Protein AF-0000000083100356 (afdb_homodimer)

pLDDT: mean 76.92, std 18.89, range [24.05, 95.12]

Organism: Lynx canadensis (NCBI:txid61383)

Foldseek 3Di:
DQLLLLLLLPQFADLVRLLVLVLLLLPLVLLVDDPVLLVVLSVVSVVPVVLRDDVCVDPSNVVSSSNQNQFADRPPRDGDHSCPGLNNCLVVVLVVLLVLVVVLVVCVVPDDPVVPPPPDDAPLDDPDPDDDVVLVVVSVVVSPPPDHNVVCSLCVSLSVQLVVQLVVLCVVQVVCLVVFFFKAASVRHTLDGFSQLSVVLSNLLSVLSSQLSNQLSPVLSVVLVVPCPPPVCVVPVVVSSVSSSVSSSVSNSVSSSVSSSVGRQKHKDALVSTDPSSVVSDPDGIIIGGSDD/DQLLLLLLLPQFADLVRLLVLVLLLLPLVLLVDDPVLLVVLSVVSVVPVVLRPDVCVPPSNVVSSSNQNQFADRPPRDGDHSCPGLNNCLVVVLVVLLVLVVVLVVCVVPDDPVVPPPDADAPLDDPDDDDDVVLVVVNVVVSPPPDGNVVCSLCVSLSVQLVVQLVVLCVVQVVCLVVFFFKAASVRHTLDGFSLLSVVLSNLLSVLSSQLSNQLSPVLSVVLVVPCPPPVCVVPVVVSSVSSSVSSSVSNSSSSSVSSSVGRQKHKDALVSTDPSSVVSDPDGIIIGGSHD

Radius of gyration: 27.01 Å; Cα contacts (8 Å, |Δi|>4): 909; chains: 2; bounding box: 50×79×61 Å

Solvent-accessible surface area (backbone atoms only — not comparable to full-atom values): 30109 Å² total; per-residue (Å²): 101,54,60,58,48,53,47,34,63,73,63,27,73,48,52,70,50,26,30,55,50,38,52,59,36,42,35,64,70,67,62,71,62,51,68,66,60,41,51,52,24,46,48,52,53,66,70,36,73,64,54,70,75,83,39,66,76,37,66,69,53,44,50,23,48,48,46,35,66,40,36,36,39,57,72,78,68,41,74,47,58,58,81,50,20,69,36,37,48,58,81,45,45,46,57,24,54,54,26,47,54,46,52,34,50,33,31,44,73,33,32,61,62,52,45,66,75,62,84,74,74,68,70,50,71,48,78,65,69,88,48,17,69,74,60,50,63,55,44,53,53,58,48,62,40,82,55,54,54,67,53,44,67,60,42,44,60,27,54,50,48,16,49,49,47,20,48,41,36,43,61,47,42,25,58,30,36,54,66,4,23,48,31,16,39,96,75,53,49,77,62,43,64,27,35,60,58,16,42,49,25,40,50,54,48,20,51,27,33,28,52,30,42,30,50,23,44,44,51,28,53,55,52,43,61,69,46,51,77,35,70,66,36,69,74,34,62,66,55,47,53,53,49,38,51,50,41,25,44,54,45,34,63,62,30,47,30,52,30,64,20,71,51,43,50,45,33,78,42,52,32,88,75,47,54,69,74,45,42,73,69,42,89,60,64,57,31,32,31,61,35,39,89,103,55,62,58,47,52,49,34,62,73,63,27,73,48,52,69,51,26,28,56,49,36,52,59,37,43,33,64,70,66,61,70,61,52,68,67,60,41,52,52,26,47,49,53,54,65,70,36,73,64,54,71,75,82,36,67,75,38,66,69,52,42,52,23,48,47,46,38,65,39,35,36,38,57,72,75,68,41,74,46,56,59,81,49,19,70,34,38,48,58,80,44,44,47,57,23,54,54,26,47,54,46,54,34,51,33,32,42,72,33,32,60,63,52,47,66,78,62,86,74,75,65,68,48,71,49,77,67,70,86,48,16,69,76,59,49,63,56,45,52,55,58,45,63,40,83,54,53,48,67,54,44,65,61,42,45,61,26,54,51,48,14,48,47,45,20,47,41,38,44,59,47,43,27,58,29,36,53,64,5,23,50,31,19,41,96,75,53,49,74,63,43,66,29,34,59,58,16,41,48,25,40,50,53,48,19,51,27,33,28,53,31,42,30,50,24,46,43,50,27,55,56,53,44,62,70,46,53,78,35,70,66,36,69,74,35,64,66,54,46,52,54,49,39,51,50,40,24,45,53,43,34,63,63,29,47,30,52,31,64,22,72,50,44,50,43,33,79,43,54,31,87,72,47,55,69,73,45,43,72,68,44,89,60,63,57,33,32,30,61,34,40,87

Structure (mmCIF, N/CA/C/O backbone):
data_AF-0000000083100356-model_v1
#
loop_
_entity.id
_entity.type
_entity.pdbx_description
1 polymer 'Sideroflexin 4'
#
loop_
_atom_site.group_PDB
_atom_site.id
_atom_site.type_symbol
_atom_site.label_atom_id
_atom_site.label_alt_id
_atom_site.label_comp_id
_atom_site.label_asym_id
_atom_site.label_entity_id
_atom_site.label_seq_id
_atom_site.pdbx_PDB_ins_code
_atom_site.Cartn_x
_atom_site.Cartn_y
_atom_site.Cartn_z
_atom_site.occupancy
_atom_site.B_iso_or_equiv
_atom_site.auth_seq_id
_atom_site.auth_comp_id
_atom_site.auth_asym_id
_atom_site.auth_atom_id
_atom_site.pdbx_PDB_model_num
ATOM 1 N N . MET A 1 1 ? 4.852 -36.25 -14.75 1 77.88 1 MET A N 1
ATOM 2 C CA . MET A 1 1 ? 4.816 -34.781 -14.719 1 77.88 1 MET A CA 1
ATOM 3 C C . MET A 1 1 ? 3.467 -34.281 -14.227 1 77.88 1 MET A C 1
ATOM 5 O O . MET A 1 1 ? 2.43 -34.875 -14.508 1 77.88 1 MET A O 1
ATOM 9 N N . GLU A 1 2 ? 3.551 -33.375 -13.336 1 84.56 2 GLU A N 1
ATOM 10 C CA . GLU A 1 2 ? 2.328 -32.75 -12.844 1 84.56 2 GLU A CA 1
ATOM 11 C C . GLU A 1 2 ? 1.475 -32.25 -14 1 84.56 2 GLU A C 1
ATOM 13 O O . GLU A 1 2 ? 1.975 -31.547 -14.883 1 84.56 2 GLU A O 1
ATOM 18 N N . PRO A 1 3 ? 0.238 -32.781 -14.133 1 86.44 3 PRO A N 1
ATOM 19 C CA . PRO A 1 3 ? -0.616 -32.438 -15.281 1 86.44 3 PRO A CA 1
ATOM 20 C C . PRO A 1 3 ? -0.714 -30.953 -15.539 1 86.44 3 PRO A C 1
ATOM 22 O O . PRO A 1 3 ? -0.736 -30.516 -16.688 1 86.44 3 PRO A O 1
ATOM 25 N N . ASN A 1 4 ? -0.868 -30.141 -14.516 1 89.25 4 ASN A N 1
ATOM 26 C CA . ASN A 1 4 ? -0.98 -28.703 -14.695 1 89.25 4 ASN A CA 1
ATOM 27 C C . ASN A 1 4 ? 0.257 -28.125 -15.383 1 89.25 4 ASN A C 1
ATOM 29 O O . ASN A 1 4 ? 0.146 -27.234 -16.234 1 89.25 4 ASN A O 1
ATOM 33 N N . VAL A 1 5 ? 1.396 -28.609 -15 1 88.56 5 VAL A N 1
ATOM 34 C CA . VAL A 1 5 ? 2.643 -28.156 -15.617 1 88.56 5 VAL A CA 1
ATOM 35 C C . VAL A 1 5 ? 2.656 -28.531 -17.094 1 88.56 5 VAL A C 1
ATOM 37 O O . VAL A 1 5 ? 2.996 -27.719 -17.953 1 88.56 5 VAL A O 1
ATOM 40 N N . ARG A 1 6 ? 2.262 -29.703 -17.359 1 86.62 6 ARG A N 1
ATOM 41 C CA . ARG A 1 6 ? 2.217 -30.172 -18.734 1 86.62 6 ARG A CA 1
ATOM 42 C C . ARG A 1 6 ? 1.255 -29.344 -19.578 1 86.62 6 ARG A C 1
ATOM 44 O O . ARG A 1 6 ? 1.543 -29.031 -20.734 1 86.62 6 ARG A O 1
ATOM 51 N N . PHE A 1 7 ? 0.18 -29 -19.016 1 87.75 7 PHE A N 1
ATOM 52 C CA . PHE A 1 7 ? -0.819 -28.188 -19.703 1 87.75 7 PHE A CA 1
ATOM 53 C C . PHE A 1 7 ? -0.243 -26.828 -20.094 1 87.75 7 PHE A C 1
ATOM 55 O O . PHE A 1 7 ? -0.387 -26.391 -21.234 1 87.75 7 PHE A O 1
ATOM 62 N N . TRP A 1 8 ? 0.416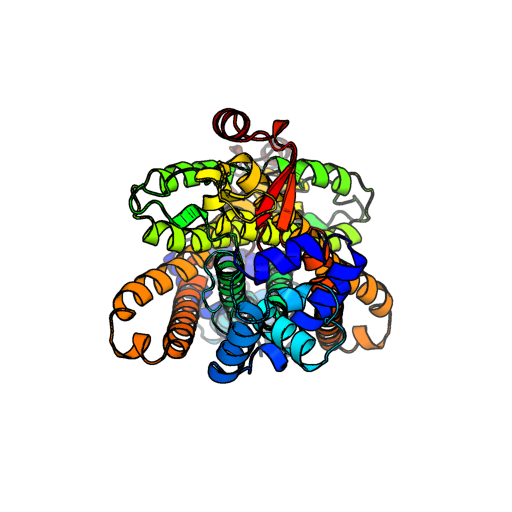 -26.203 -19.172 1 87.94 8 TRP A N 1
ATOM 63 C CA . TRP A 1 8 ? 0.938 -24.859 -19.391 1 87.94 8 TRP A CA 1
ATOM 64 C C . TRP A 1 8 ? 2.092 -24.875 -20.391 1 87.94 8 TRP A C 1
ATOM 66 O O . TRP A 1 8 ? 2.283 -23.938 -21.156 1 87.94 8 TRP A O 1
ATOM 76 N N . ILE A 1 9 ? 2.842 -25.938 -20.422 1 82.75 9 ILE A N 1
ATOM 77 C CA . ILE A 1 9 ? 3.967 -26.062 -21.344 1 82.75 9 ILE A CA 1
ATOM 78 C C . ILE A 1 9 ? 3.447 -26.25 -22.781 1 82.75 9 ILE A C 1
ATOM 80 O O . ILE A 1 9 ? 3.975 -25.641 -23.719 1 82.75 9 ILE A O 1
ATOM 84 N N . THR A 1 10 ? 2.445 -26.953 -22.938 1 79.88 10 THR A N 1
ATOM 85 C CA . THR A 1 10 ? 2.006 -27.359 -24.266 1 79.88 10 THR A CA 1
ATOM 86 C C . THR A 1 10 ? 1.033 -26.344 -24.859 1 79.88 10 THR A C 1
ATOM 88 O O . THR A 1 10 ? 1.059 -26.094 -26.062 1 79.88 10 THR A O 1
ATOM 91 N N . GLU A 1 11 ? 0.222 -25.688 -24.125 1 69.06 11 GLU A N 1
ATOM 92 C CA . GLU A 1 11 ? -0.945 -25.031 -24.719 1 69.06 11 GLU A CA 1
ATOM 93 C C . GLU A 1 11 ? -0.934 -23.531 -24.453 1 69.06 11 GLU A C 1
ATOM 95 O O . GLU A 1 11 ? -1.657 -22.781 -25.094 1 69.06 11 GLU A O 1
ATOM 100 N N . ARG A 1 12 ? -0.121 -23.156 -23.734 1 70.06 12 ARG A N 1
ATOM 101 C CA . ARG A 1 12 ? -0.387 -21.781 -23.312 1 70.06 12 ARG A CA 1
ATOM 102 C C . ARG A 1 12 ? 0.894 -20.953 -23.297 1 70.06 12 ARG A C 1
ATOM 104 O O . ARG A 1 12 ? 1.163 -20.25 -22.328 1 70.06 12 ARG A O 1
ATOM 111 N N . GLN A 1 13 ? 1.312 -20.969 -24.578 1 75.88 13 GLN A N 1
ATOM 112 C CA . GLN A 1 13 ? 2.547 -20.203 -24.688 1 75.88 13 GLN A CA 1
ATOM 113 C C . GLN A 1 13 ? 2.309 -18.859 -25.375 1 75.88 13 GLN A C 1
ATOM 115 O O . GLN A 1 13 ? 3.051 -17.906 -25.156 1 75.88 13 GLN A O 1
ATOM 120 N N . SER A 1 14 ? 1.229 -18.812 -26.141 1 85.56 14 SER A N 1
ATOM 121 C CA . SER A 1 14 ? 0.889 -17.547 -26.766 1 85.56 14 SER A CA 1
ATOM 122 C C . SER A 1 14 ? 0.073 -16.656 -25.828 1 85.56 14 SER A C 1
ATOM 124 O O . SER A 1 14 ? -0.679 -17.172 -24.984 1 85.56 14 SER A O 1
ATOM 126 N N . PHE A 1 15 ? 0.187 -15.383 -26.047 1 91.88 15 PHE A N 1
ATOM 127 C CA . PHE A 1 15 ? -0.491 -14.43 -25.172 1 91.88 15 PHE A CA 1
ATOM 128 C C . PHE A 1 15 ? -2.002 -14.633 -25.219 1 91.88 15 PHE A C 1
ATOM 130 O O . PHE A 1 15 ? -2.664 -14.672 -24.188 1 91.88 15 PHE A O 1
ATOM 137 N N . ILE A 1 16 ? -2.553 -14.688 -26.422 1 91.62 16 ILE A N 1
ATOM 138 C CA . ILE A 1 16 ? -3.998 -14.766 -26.594 1 91.62 16 ILE A CA 1
ATOM 139 C C . ILE A 1 16 ? -4.535 -16.031 -25.938 1 91.62 16 ILE A C 1
ATOM 141 O O . ILE A 1 16 ? -5.613 -16.016 -25.328 1 91.62 16 ILE A O 1
ATOM 145 N N . GLN A 1 17 ? -3.836 -17.109 -26.031 1 91 17 GLN A N 1
ATOM 146 C CA . GLN A 1 17 ? -4.25 -18.359 -25.406 1 91 17 GLN A CA 1
ATOM 147 C C . GLN A 1 17 ? -4.215 -18.25 -23.875 1 91 17 GLN A C 1
ATOM 149 O O . GLN A 1 17 ? -5.133 -18.703 -23.203 1 91 17 GLN A O 1
ATOM 154 N N . ARG A 1 18 ? -3.195 -17.625 -23.453 1 92.56 18 ARG A N 1
ATOM 155 C CA . ARG A 1 18 ? -3.105 -17.406 -22 1 92.56 18 ARG A CA 1
ATOM 156 C C . ARG A 1 18 ? -4.215 -16.484 -21.516 1 92.56 18 ARG A C 1
ATOM 158 O O . ARG A 1 18 ? -4.797 -16.719 -20.453 1 92.56 18 ARG A O 1
ATOM 165 N N . PHE A 1 19 ? -4.398 -15.516 -22.312 1 93.81 19 PHE A N 1
ATOM 166 C CA . PHE A 1 19 ? -5.426 -14.547 -21.953 1 93.81 19 PHE A CA 1
ATOM 167 C C . PHE A 1 19 ? -6.785 -15.219 -21.812 1 93.81 19 PHE A C 1
ATOM 169 O O . PHE A 1 19 ? -7.488 -14.992 -20.812 1 93.81 19 PHE A O 1
ATOM 176 N N . VAL A 1 20 ? -7.125 -16 -22.734 1 92.25 20 VAL A N 1
ATOM 177 C CA . VAL A 1 20 ? -8.406 -16.703 -22.719 1 92.25 20 VAL A CA 1
ATOM 178 C C . VAL A 1 20 ? -8.453 -17.656 -21.531 1 92.25 20 VAL A C 1
ATOM 180 O O . VAL A 1 20 ? -9.469 -17.75 -20.844 1 92.25 20 VAL A O 1
ATOM 183 N N . GLN A 1 21 ? -7.383 -18.312 -21.281 1 92.25 21 GLN A N 1
ATOM 184 C CA . GLN A 1 21 ? -7.324 -19.266 -20.188 1 92.25 21 GLN A CA 1
ATOM 185 C C . GLN A 1 21 ? -7.488 -18.562 -18.844 1 92.25 21 GLN A C 1
ATOM 187 O O . GLN A 1 21 ? -8.258 -19.016 -17.984 1 92.25 21 GLN A O 1
ATOM 192 N N . TRP A 1 22 ? -6.812 -17.469 -18.688 1 94.38 22 TRP A N 1
ATOM 193 C CA . TRP A 1 22 ? -6.875 -16.766 -17.406 1 94.38 22 TRP A CA 1
ATOM 194 C C . TRP A 1 22 ? -8.25 -16.141 -17.203 1 94.38 22 TRP A C 1
ATOM 196 O O . TRP A 1 22 ? -8.734 -16.047 -16.062 1 94.38 22 TRP A O 1
ATOM 206 N N . THR A 1 23 ? -8.875 -15.711 -18.266 1 93.69 23 THR A N 1
ATOM 207 C CA . THR A 1 23 ? -10.227 -15.188 -18.141 1 93.69 23 THR A CA 1
ATOM 208 C C . THR A 1 23 ? -11.172 -16.25 -17.578 1 93.69 23 THR A C 1
ATOM 210 O O . THR A 1 23 ? -12.055 -15.945 -16.781 1 93.69 23 THR A O 1
ATOM 213 N N . GLU A 1 24 ? -10.906 -17.453 -17.953 1 92.75 24 GLU A N 1
ATOM 214 C CA . GLU A 1 24 ? -11.719 -18.547 -17.453 1 92.75 24 GLU A CA 1
ATOM 215 C C . GLU A 1 24 ? -11.352 -18.906 -16.016 1 92.75 24 GLU A C 1
ATOM 217 O O . GLU A 1 24 ? -12.227 -19.219 -15.211 1 92.75 24 GLU A O 1
ATOM 222 N N . LEU A 1 25 ? -10.117 -18.859 -15.758 1 94.5 25 LEU A N 1
ATOM 223 C CA . LEU A 1 25 ? -9.633 -19.25 -14.438 1 94.5 25 LEU A CA 1
ATOM 224 C C . LEU A 1 25 ? -10.039 -18.234 -13.383 1 94.5 25 LEU A C 1
ATOM 226 O O . LEU A 1 25 ? -10.164 -18.562 -12.203 1 94.5 25 LEU A O 1
ATOM 230 N N . LEU A 1 26 ? -10.297 -16.984 -13.828 1 94.5 26 LEU A N 1
ATOM 231 C CA . LEU A 1 26 ? -10.625 -15.898 -12.906 1 94.5 26 LEU A CA 1
ATOM 232 C C . LEU A 1 26 ? -12.125 -15.812 -12.68 1 94.5 26 LEU A C 1
ATOM 234 O O . LEU A 1 26 ? -12.594 -14.945 -11.938 1 94.5 26 LEU A O 1
ATOM 238 N N . ASP A 1 27 ? -12.867 -16.766 -13.203 1 92.44 27 ASP A N 1
ATOM 239 C CA . ASP A 1 27 ? -14.297 -16.859 -12.93 1 92.44 27 ASP A CA 1
ATOM 240 C C . ASP A 1 27 ? -14.555 -17.078 -11.438 1 92.44 27 ASP A C 1
ATOM 242 O O . ASP A 1 27 ? -14.039 -18.031 -10.852 1 92.44 27 ASP A O 1
ATOM 246 N N . PRO A 1 28 ? -15.352 -16.234 -10.836 1 91.38 28 PRO A N 1
ATOM 247 C CA . PRO A 1 28 ? -15.609 -16.328 -9.391 1 91.38 28 PRO A CA 1
ATOM 248 C C . PRO A 1 28 ? -16.25 -17.656 -8.992 1 91.38 28 PRO A C 1
ATOM 250 O O . PRO A 1 28 ? -16.188 -18.062 -7.828 1 91.38 28 PRO A O 1
ATOM 253 N N . THR A 1 29 ? -16.797 -18.391 -9.875 1 91.56 29 THR A N 1
ATOM 254 C CA . THR A 1 29 ? -17.422 -19.688 -9.578 1 91.56 29 THR A CA 1
ATOM 255 C C . THR A 1 29 ? -16.359 -20.703 -9.172 1 91.56 29 THR A C 1
ATOM 257 O O . THR A 1 29 ? -16.672 -21.734 -8.562 1 91.56 29 THR A O 1
ATOM 260 N N . ASN A 1 30 ? -15.133 -20.438 -9.539 1 92.94 30 ASN A N 1
ATOM 261 C CA . ASN A 1 30 ? -14.039 -21.359 -9.195 1 92.94 30 ASN A CA 1
ATOM 262 C C . ASN A 1 30 ? -13.688 -21.281 -7.711 1 92.94 30 ASN A C 1
ATOM 264 O O . ASN A 1 30 ? -12.953 -22.125 -7.203 1 92.94 30 ASN A O 1
ATOM 268 N N . LEU A 1 31 ? -14.273 -20.328 -7.004 1 90.88 31 LEU A N 1
ATOM 269 C CA . LEU A 1 31 ? -14.023 -20.188 -5.57 1 90.88 31 LEU A CA 1
ATOM 270 C C . LEU A 1 31 ? -14.914 -21.141 -4.777 1 90.88 31 LEU A C 1
ATOM 272 O O . LEU A 1 31 ? -14.641 -21.438 -3.611 1 90.88 31 LEU A O 1
ATOM 276 N N . VAL A 1 32 ? -15.945 -21.641 -5.398 1 91 32 VAL A N 1
ATOM 277 C CA . VAL A 1 32 ? -16.922 -22.422 -4.664 1 91 32 VAL A CA 1
ATOM 278 C C . VAL A 1 32 ? -16.891 -23.875 -5.148 1 91 32 VAL A C 1
ATOM 280 O O . VAL A 1 32 ? -17.859 -24.609 -4.965 1 91 32 VAL A O 1
ATOM 283 N N . ILE A 1 33 ? -15.844 -24.344 -5.66 1 92.25 33 ILE A N 1
ATOM 284 C CA . ILE A 1 33 ? -15.727 -25.719 -6.125 1 92.25 33 ILE A CA 1
ATOM 285 C C . ILE A 1 33 ? -15.461 -26.641 -4.938 1 92.25 33 ILE A C 1
ATOM 287 O O . ILE A 1 33 ? -14.625 -26.344 -4.086 1 92.25 33 ILE A O 1
ATOM 291 N N . SER A 1 34 ? -16.203 -27.688 -4.883 1 90.94 34 SER A N 1
ATOM 292 C CA . SER A 1 34 ? -16.031 -28.641 -3.799 1 90.94 34 SER A CA 1
ATOM 293 C C . SER A 1 34 ? -14.766 -29.469 -3.982 1 90.94 34 SER A C 1
ATOM 295 O O . SER A 1 34 ? -14.289 -29.641 -5.105 1 90.94 34 SER A O 1
ATOM 297 N N . ILE A 1 35 ? -14.281 -29.984 -2.9 1 90.44 35 ILE A N 1
ATOM 298 C CA . ILE A 1 35 ? -13.055 -30.781 -2.906 1 90.44 35 ILE A CA 1
ATOM 299 C C . ILE A 1 35 ? -13.266 -32.062 -3.723 1 90.44 35 ILE A C 1
ATOM 301 O O . ILE A 1 35 ? -12.367 -32.5 -4.449 1 90.44 35 ILE A O 1
ATOM 305 N N . GLU A 1 36 ? -14.414 -32.594 -3.633 1 91.38 36 GLU A N 1
ATOM 306 C CA . GLU A 1 36 ? -14.727 -33.812 -4.363 1 91.38 36 GLU A CA 1
ATOM 307 C C . GLU A 1 36 ? -14.648 -33.594 -5.871 1 91.38 36 GLU A C 1
ATOM 309 O O . GLU A 1 36 ? -14.102 -34.438 -6.598 1 91.38 36 GLU A O 1
ATOM 314 N N . LYS A 1 37 ? -15.188 -32.5 -6.27 1 93.25 37 LYS A N 1
ATOM 315 C CA . LYS A 1 37 ? -15.164 -32.188 -7.695 1 93.25 37 LYS A CA 1
ATOM 316 C C . LYS A 1 37 ? -13.734 -31.953 -8.18 1 93.25 37 LYS A C 1
ATOM 318 O O . LYS A 1 37 ? -13.383 -32.344 -9.305 1 93.25 37 LYS A O 1
ATOM 323 N N . ILE A 1 38 ? -12.945 -31.375 -7.371 1 94.31 38 ILE A N 1
ATOM 324 C CA . ILE A 1 38 ? -11.555 -31.125 -7.715 1 94.31 38 ILE A CA 1
ATOM 325 C C . ILE A 1 38 ? -10.812 -32.438 -7.852 1 94.31 38 ILE A C 1
ATOM 327 O O . ILE A 1 38 ? -10.094 -32.656 -8.836 1 94.31 38 ILE A O 1
ATOM 331 N N . GLU A 1 39 ? -11.023 -33.344 -6.922 1 91.19 39 GLU A N 1
ATOM 332 C CA . GLU A 1 39 ? -10.344 -34.625 -6.926 1 91.19 39 GLU A CA 1
ATOM 333 C C . GLU A 1 39 ? -10.766 -35.469 -8.133 1 91.19 39 GLU A C 1
ATOM 335 O O . GLU A 1 39 ? -9.93 -36.125 -8.758 1 91.19 39 GLU A O 1
ATOM 340 N N . LYS A 1 40 ? -11.961 -35.406 -8.406 1 91.12 40 LYS A N 1
ATOM 341 C CA . LYS A 1 40 ? -12.461 -36.125 -9.578 1 91.12 40 LYS A CA 1
ATOM 342 C C . LYS A 1 40 ? -11.836 -35.562 -10.859 1 91.12 40 LYS A C 1
ATOM 344 O O . LYS A 1 40 ? -11.484 -36.344 -11.758 1 91.12 40 LYS A O 1
ATOM 349 N N . SER A 1 41 ? -11.789 -34.281 -10.922 1 91.56 41 SER A N 1
ATOM 350 C CA . SER A 1 41 ? -11.188 -33.656 -12.094 1 91.56 41 SER A CA 1
ATOM 351 C C . SER A 1 41 ? -9.719 -34.031 -12.219 1 91.56 41 SER A C 1
ATOM 353 O O . SER A 1 41 ? -9.234 -34.312 -13.32 1 91.56 41 SER A O 1
ATOM 355 N N . ARG A 1 42 ? -9.062 -34.031 -11.117 1 90.75 42 ARG A N 1
ATOM 356 C CA . ARG A 1 42 ? -7.641 -34.375 -11.125 1 90.75 42 ARG A CA 1
ATOM 357 C C . ARG A 1 42 ? -7.422 -35.812 -11.555 1 90.75 42 ARG A C 1
ATOM 359 O O . ARG A 1 42 ? -6.492 -36.125 -12.305 1 90.75 42 ARG A O 1
ATOM 366 N N . GLN A 1 43 ? -8.281 -36.688 -11.07 1 88.12 43 GLN A N 1
ATOM 367 C CA . GLN A 1 43 ? -8.188 -38.094 -11.438 1 88.12 43 GLN A CA 1
ATOM 368 C C . GLN A 1 43 ? -8.414 -38.281 -12.938 1 88.12 43 GLN A C 1
ATOM 370 O O . GLN A 1 43 ? -7.73 -39.094 -13.57 1 88.12 43 GLN A O 1
ATOM 375 N N . LEU A 1 44 ? -9.336 -37.562 -13.414 1 87.06 44 LEU A N 1
ATOM 376 C CA . LEU A 1 44 ? -9.609 -37.625 -14.844 1 87.06 44 LEU A CA 1
ATOM 377 C C . LEU A 1 44 ? -8.398 -37.156 -15.656 1 87.06 44 LEU A C 1
ATOM 379 O O . LEU A 1 44 ? -8.102 -37.75 -16.703 1 87.06 44 LEU A O 1
ATOM 383 N N . LEU A 1 45 ? -7.688 -36.219 -15.211 1 88.38 45 LEU A N 1
ATOM 384 C CA . LEU A 1 45 ? -6.559 -35.656 -15.945 1 88.38 45 LEU A CA 1
ATOM 385 C C . LEU A 1 45 ? -5.32 -36.531 -15.797 1 88.38 45 LEU A C 1
ATOM 387 O O . LEU A 1 45 ? -4.457 -36.562 -16.672 1 88.38 45 LEU A O 1
ATOM 391 N N . LEU A 1 46 ? -5.219 -37.188 -14.688 1 85.5 46 LEU A N 1
ATOM 392 C CA . LEU A 1 46 ? -4.082 -38.062 -14.445 1 85.5 46 LEU A CA 1
ATOM 393 C C . LEU A 1 46 ? -4.234 -39.375 -15.211 1 85.5 46 LEU A C 1
ATOM 395 O O . LEU A 1 46 ? -3.244 -39.969 -15.672 1 85.5 46 LEU A O 1
ATOM 399 N N . THR A 1 47 ? -5.441 -39.938 -15.25 1 79.06 47 THR A N 1
ATOM 400 C CA . THR A 1 47 ? -5.691 -41.219 -15.898 1 79.06 47 THR A CA 1
ATOM 401 C C . THR A 1 47 ? -5.703 -41.062 -17.422 1 79.06 47 THR A C 1
ATOM 403 O O . THR A 1 47 ? -5.34 -42 -18.141 1 79.06 47 THR A O 1
ATOM 406 N N . ASN A 1 48 ? -6.211 -40.031 -17.891 1 64 48 ASN A N 1
ATOM 407 C CA . ASN A 1 48 ? -6.27 -39.844 -19.328 1 64 48 ASN A CA 1
ATOM 408 C C . ASN A 1 48 ? -5.012 -39.156 -19.859 1 64 48 ASN A C 1
ATOM 410 O O . ASN A 1 48 ? -4.988 -37.938 -20.016 1 64 48 ASN A O 1
ATOM 414 N N . GLU A 1 49 ? -3.939 -39.812 -19.875 1 57.97 49 GLU A N 1
ATOM 415 C CA . GLU A 1 49 ? -2.695 -39.281 -20.422 1 57.97 49 GLU A CA 1
ATOM 416 C C . GLU A 1 49 ? -2.943 -38.531 -21.719 1 57.97 49 GLU A C 1
ATOM 418 O O . GLU A 1 49 ? -2.27 -37.531 -22 1 57.97 49 GLU A O 1
ATOM 423 N N . ASP A 1 50 ? -3.799 -39.062 -22.531 1 51.59 50 ASP A N 1
ATOM 424 C CA . ASP A 1 50 ? -4.09 -38.531 -23.859 1 51.59 50 ASP A CA 1
ATOM 425 C C . ASP A 1 50 ? -5.031 -37.344 -23.781 1 51.59 50 ASP A C 1
ATOM 427 O O . ASP A 1 50 ? -5.484 -36.812 -24.812 1 51.59 50 ASP A O 1
ATOM 431 N N . ALA A 1 51 ? -5.512 -36.969 -22.719 1 54.44 51 ALA A N 1
ATOM 432 C CA . ALA A 1 51 ? -6.441 -35.875 -22.516 1 54.44 51 ALA A CA 1
ATOM 433 C C . ALA A 1 51 ? -5.844 -34.562 -23.047 1 54.44 51 ALA A C 1
ATOM 435 O O . ALA A 1 51 ? -6.547 -33.531 -23.156 1 54.44 51 ALA A O 1
ATOM 436 N N . PHE A 1 52 ? -4.516 -34.469 -23.141 1 55 52 PHE A N 1
ATOM 437 C CA . PHE A 1 52 ? -3.848 -33.281 -23.641 1 55 52 PHE A CA 1
ATOM 438 C C . PHE A 1 52 ? -4.238 -33 -25.094 1 55 52 PHE A C 1
ATOM 440 O O . PHE A 1 52 ? -4.391 -31.859 -25.5 1 55 52 PHE A O 1
ATOM 447 N N . ILE A 1 53 ? -3.902 -34.031 -25.969 1 51.28 53 ILE A N 1
ATOM 448 C CA . ILE A 1 53 ? -3.834 -33.75 -27.406 1 51.28 53 ILE A CA 1
ATOM 449 C C . ILE A 1 53 ? -5.219 -33.375 -27.922 1 51.28 53 ILE A C 1
ATOM 451 O O . ILE A 1 53 ? -5.379 -32.312 -28.562 1 51.28 53 ILE A O 1
ATOM 455 N N . HIS A 1 54 ? -6.039 -34.344 -28.375 1 48.62 54 HIS A N 1
ATOM 456 C CA . HIS A 1 54 ? -7.133 -34.281 -29.328 1 48.62 54 HIS A CA 1
ATOM 457 C C . HIS A 1 54 ? -8.461 -33.969 -28.641 1 48.62 54 HIS A C 1
ATOM 459 O O . HIS A 1 54 ? -9.422 -33.562 -29.297 1 48.62 54 HIS A O 1
ATOM 465 N N . ASP A 1 55 ? -8.484 -33.938 -27.234 1 54.41 55 ASP A N 1
ATOM 466 C CA . ASP A 1 55 ? -9.852 -34 -26.719 1 54.41 55 ASP A CA 1
ATOM 467 C C . ASP A 1 55 ? -10.203 -32.75 -25.938 1 54.41 55 ASP A C 1
ATOM 469 O O . ASP A 1 55 ? -11.141 -32.75 -25.141 1 54.41 55 ASP A O 1
ATOM 473 N N . LEU A 1 56 ? -9.43 -31.719 -26.031 1 58.75 56 LEU A N 1
ATOM 474 C CA . LEU A 1 56 ? -9.812 -30.453 -25.438 1 58.75 56 LEU A CA 1
ATOM 475 C C . LEU A 1 56 ? -11.18 -30 -25.953 1 58.75 56 LEU A C 1
ATOM 477 O O . LEU A 1 56 ? -11.727 -29 -25.484 1 58.75 56 LEU A O 1
ATOM 481 N N . GLU A 1 57 ? -11.648 -30.844 -26.797 1 63.69 57 GLU A N 1
ATOM 482 C CA . GLU A 1 57 ? -12.953 -30.516 -27.359 1 63.69 57 GLU A CA 1
ATOM 483 C C . GLU A 1 57 ? -14.086 -31.062 -26.5 1 63.69 57 GLU A C 1
ATOM 485 O O . GLU A 1 57 ? -15.219 -30.578 -26.578 1 63.69 57 GLU A O 1
ATOM 490 N N . ASP A 1 58 ? -13.68 -31.953 -25.609 1 78.88 58 ASP A N 1
ATOM 491 C CA . ASP A 1 58 ? -14.711 -32.469 -24.719 1 78.88 58 ASP A CA 1
ATOM 492 C C . ASP A 1 58 ? -14.953 -31.531 -23.547 1 78.88 58 ASP A C 1
ATOM 494 O O . ASP A 1 58 ? -14.008 -31.094 -22.875 1 78.88 58 ASP A O 1
ATOM 498 N N . ARG A 1 59 ? -16.141 -31.188 -23.344 1 83.88 59 ARG A N 1
ATOM 499 C CA . ARG A 1 59 ? -16.562 -30.25 -22.297 1 83.88 59 ARG A CA 1
ATOM 500 C C . ARG A 1 59 ? -16.141 -30.75 -20.922 1 83.88 59 ARG A C 1
ATOM 502 O O . ARG A 1 59 ? -15.766 -29.953 -20.062 1 83.88 59 ARG A O 1
ATOM 509 N N . ARG A 1 60 ? -16.172 -32.062 -20.766 1 85 60 ARG A N 1
ATOM 510 C CA . ARG A 1 60 ? -15.805 -32.625 -19.469 1 85 60 ARG A CA 1
ATOM 511 C C . ARG A 1 60 ? -14.328 -32.406 -19.156 1 85 60 ARG A C 1
ATOM 513 O O . ARG A 1 60 ? -13.961 -32.094 -18.031 1 85 60 ARG A O 1
ATOM 520 N N . VAL A 1 61 ? -13.5 -32.531 -20.156 1 87 61 VAL A N 1
ATOM 521 C CA . VAL A 1 61 ? -12.062 -32.344 -20 1 87 61 VAL A CA 1
ATOM 522 C C . VAL A 1 61 ? -11.734 -30.875 -19.797 1 87 61 VAL A C 1
ATOM 524 O O . VAL A 1 61 ? -10.891 -30.531 -18.969 1 87 61 VAL A O 1
ATOM 527 N N . GLN A 1 62 ? -12.508 -30.062 -20.484 1 88.06 62 GLN A N 1
ATOM 528 C CA . GLN A 1 62 ? -12.297 -28.625 -20.344 1 88.06 62 GLN A CA 1
ATOM 529 C C . GLN A 1 62 ? -12.633 -28.156 -18.938 1 88.06 62 GLN A C 1
ATOM 531 O O . GLN A 1 62 ? -11.898 -27.344 -18.359 1 88.06 62 GLN A O 1
ATOM 536 N N . GLU A 1 63 ? -13.68 -28.656 -18.453 1 90.81 63 GLU A N 1
ATOM 537 C CA . GLU A 1 63 ? -14.078 -28.297 -17.094 1 90.81 63 GLU A CA 1
ATOM 538 C C . GLU A 1 63 ? -13.094 -28.828 -16.062 1 90.81 63 GLU A C 1
ATOM 540 O O . GLU A 1 63 ? -12.844 -28.188 -15.039 1 90.81 63 GLU A O 1
ATOM 545 N N . ALA A 1 64 ? -12.617 -30 -16.359 1 92.19 64 ALA A N 1
ATOM 546 C CA . ALA A 1 64 ? -11.641 -30.594 -15.445 1 92.19 64 ALA A CA 1
ATOM 547 C C . ALA A 1 64 ? -10.367 -29.75 -15.398 1 92.19 64 ALA A C 1
ATOM 549 O O . ALA A 1 64 ? -9.797 -29.531 -14.328 1 92.19 64 ALA A O 1
ATOM 550 N N . TRP A 1 65 ? -9.992 -29.297 -16.578 1 91.06 65 TRP A N 1
ATOM 551 C CA . TRP A 1 65 ? -8.812 -28.438 -16.641 1 91.06 65 TRP A CA 1
ATOM 552 C C . TRP A 1 65 ? -9.055 -27.125 -15.906 1 91.06 65 TRP A C 1
ATOM 554 O O . TRP A 1 65 ? -8.203 -26.672 -15.141 1 91.06 65 TRP A O 1
ATOM 564 N N . LYS A 1 66 ? -10.18 -26.594 -16.125 1 92.44 66 LYS A N 1
ATOM 565 C CA . LYS A 1 66 ? -10.539 -25.344 -15.469 1 92.44 66 LYS A CA 1
ATOM 566 C C . LYS A 1 66 ? -10.484 -25.484 -13.953 1 92.44 66 LYS A C 1
ATOM 568 O O . LYS A 1 66 ? -9.914 -24.641 -13.258 1 92.44 66 LYS A O 1
ATOM 573 N N . ARG A 1 67 ? -10.969 -26.562 -13.445 1 93.94 67 ARG A N 1
ATOM 574 C CA . ARG A 1 67 ? -10.992 -26.812 -12.008 1 93.94 67 ARG A CA 1
ATOM 575 C C . ARG A 1 67 ? -9.586 -27.062 -11.477 1 93.94 67 ARG A C 1
ATOM 577 O O . ARG A 1 67 ? -9.203 -26.531 -10.438 1 93.94 67 ARG A O 1
ATOM 584 N N . SER A 1 68 ? -8.852 -27.797 -12.18 1 93.56 68 SER A N 1
ATOM 585 C CA . SER A 1 68 ? -7.512 -28.156 -11.727 1 93.56 68 SER A CA 1
ATOM 586 C C . SER A 1 68 ? -6.578 -26.953 -11.742 1 93.56 68 SER A C 1
ATOM 588 O O . SER A 1 68 ? -5.871 -26.703 -10.766 1 93.56 68 SER A O 1
ATOM 590 N N . LEU A 1 69 ? -6.656 -26.172 -12.82 1 93.75 69 LEU A N 1
ATOM 591 C CA . LEU A 1 69 ? -5.742 -25.047 -13 1 93.75 69 LEU A CA 1
ATOM 592 C C . LEU A 1 69 ? -6.066 -23.922 -12.031 1 93.75 69 LEU A C 1
ATOM 594 O O . LEU A 1 69 ? -5.18 -23.156 -11.633 1 93.75 69 LEU A O 1
ATOM 598 N N . SER A 1 70 ? -7.301 -23.844 -11.555 1 94.12 70 SER A N 1
ATOM 599 C CA . SER A 1 70 ? -7.715 -22.734 -10.703 1 94.12 70 SER A CA 1
ATOM 600 C C . SER A 1 70 ? -7.555 -23.094 -9.227 1 94.12 70 SER A C 1
ATOM 602 O O . SER A 1 70 ? -7.582 -22.203 -8.367 1 94.12 70 SER A O 1
ATOM 604 N N . THR A 1 71 ? -7.324 -24.406 -8.93 1 93.56 71 THR A N 1
ATOM 605 C CA . THR A 1 71 ? -7.43 -24.781 -7.527 1 93.56 71 THR A CA 1
ATOM 606 C C . THR A 1 71 ? -6.168 -25.5 -7.059 1 93.56 71 THR A C 1
ATOM 608 O O . THR A 1 71 ? -5.906 -25.594 -5.855 1 93.56 71 THR A O 1
ATOM 611 N N . VAL A 1 72 ? -5.398 -26.047 -8 1 92.31 72 VAL A N 1
ATOM 612 C CA . VAL A 1 72 ? -4.25 -26.844 -7.617 1 92.31 72 VAL A CA 1
ATOM 613 C C . VAL A 1 72 ? -2.959 -26.156 -8.047 1 92.31 72 VAL A C 1
ATOM 615 O O . VAL A 1 72 ? -2.844 -25.688 -9.188 1 92.31 72 VAL A O 1
ATOM 618 N N . HIS A 1 73 ? -2.09 -26.047 -7.094 1 90.19 73 HIS A N 1
ATOM 619 C CA . HIS A 1 73 ? -0.796 -25.438 -7.383 1 90.19 73 HIS A CA 1
ATOM 620 C C . HIS A 1 73 ? 0.052 -26.344 -8.273 1 90.19 73 HIS A C 1
ATOM 622 O O . HIS A 1 73 ? 0.21 -27.531 -7.984 1 90.19 73 HIS A O 1
ATOM 628 N N . PRO A 1 74 ? 0.611 -25.828 -9.234 1 89.81 74 PRO A N 1
ATOM 629 C CA . PRO A 1 74 ? 1.312 -26.672 -10.203 1 89.81 74 PRO A CA 1
ATOM 630 C C . PRO A 1 74 ? 2.623 -27.234 -9.664 1 89.81 74 PRO A C 1
ATOM 632 O O . PRO A 1 74 ? 3.068 -28.297 -10.094 1 89.81 74 PRO A O 1
ATOM 635 N N . ASP A 1 75 ? 3.256 -26.562 -8.703 1 87.06 75 ASP A N 1
ATOM 636 C CA . ASP A 1 75 ? 4.566 -26.984 -8.227 1 87.06 75 ASP A CA 1
ATOM 637 C C . ASP A 1 75 ? 4.453 -28.203 -7.305 1 87.06 75 ASP A C 1
ATOM 639 O O . ASP A 1 75 ? 5.285 -29.109 -7.363 1 87.06 75 ASP A O 1
ATOM 643 N N . ASN A 1 76 ? 3.518 -28.219 -6.453 1 85.19 76 ASN A N 1
ATOM 644 C CA . ASN A 1 76 ? 3.479 -29.266 -5.434 1 85.19 76 ASN A CA 1
ATOM 645 C C . ASN A 1 76 ? 2.15 -30.016 -5.453 1 85.19 76 ASN A C 1
ATOM 647 O O . ASN A 1 76 ? 1.926 -30.906 -4.633 1 85.19 76 ASN A O 1
ATOM 651 N N . SER A 1 77 ? 1.237 -29.672 -6.34 1 87.25 77 SER A N 1
ATOM 652 C CA . SER A 1 77 ? -0.047 -30.328 -6.539 1 87.25 77 SER A CA 1
ATOM 653 C C . SER A 1 77 ? -0.93 -30.203 -5.305 1 87.25 77 SER A C 1
ATOM 655 O O . SER A 1 77 ? -1.775 -31.062 -5.047 1 87.25 77 SER A O 1
ATOM 657 N N . LYS A 1 78 ? -0.631 -29.219 -4.508 1 86.69 78 LYS A N 1
ATOM 658 C CA . LYS A 1 78 ? -1.465 -28.969 -3.336 1 86.69 78 LYS A CA 1
ATOM 659 C C . LYS A 1 78 ? -2.605 -28 -3.672 1 86.69 78 LYS A C 1
ATOM 661 O O . LYS A 1 78 ? -2.48 -27.172 -4.574 1 86.69 78 LYS A O 1
ATOM 666 N N . LEU A 1 79 ? -3.611 -28.203 -2.932 1 87.88 79 LEU A N 1
ATOM 667 C CA . LEU A 1 79 ? -4.758 -27.328 -3.113 1 87.88 79 LEU A CA 1
ATOM 668 C C . LEU A 1 79 ? -4.438 -25.906 -2.637 1 87.88 79 LEU A C 1
ATOM 670 O O . LEU A 1 79 ? -3.861 -25.734 -1.561 1 87.88 79 LEU A O 1
ATOM 674 N N . ILE A 1 80 ? -4.727 -24.953 -3.465 1 87.44 80 ILE A N 1
ATOM 675 C CA . ILE A 1 80 ? -4.633 -23.562 -3.057 1 87.44 80 ILE A CA 1
ATOM 676 C C . ILE A 1 80 ? -5.82 -23.203 -2.164 1 87.44 80 ILE A C 1
ATOM 678 O O . ILE A 1 80 ? -6.973 -23.422 -2.533 1 87.44 80 ILE A O 1
ATOM 682 N N . PRO A 1 81 ? -5.555 -22.703 -0.957 1 84 81 PRO A N 1
ATOM 683 C CA . PRO A 1 81 ? -6.684 -22.297 -0.112 1 84 81 PRO A CA 1
ATOM 684 C C . PRO A 1 81 ? -7.637 -21.344 -0.817 1 84 81 PRO A C 1
ATOM 686 O O . PRO A 1 81 ? -7.199 -20.484 -1.581 1 84 81 PRO A O 1
ATOM 689 N N . VAL A 1 82 ? -8.883 -21.422 -0.576 1 84.62 82 VAL A N 1
ATOM 690 C CA . VAL A 1 82 ? -9.969 -20.766 -1.3 1 84.62 82 VAL A CA 1
ATOM 691 C C . VAL A 1 82 ? -9.719 -19.266 -1.348 1 84.62 82 VAL A C 1
ATOM 693 O O . VAL A 1 82 ? -9.781 -18.656 -2.416 1 84.62 82 VAL A O 1
ATOM 696 N N . PRO A 1 83 ? -9.297 -18.609 -0.262 1 81.62 83 PRO A N 1
ATOM 697 C CA . PRO A 1 83 ? -9.133 -17.156 -0.306 1 81.62 83 PRO A CA 1
ATOM 698 C C . PRO A 1 83 ? -7.941 -16.719 -1.15 1 81.62 83 PRO A C 1
ATOM 700 O O . PRO A 1 83 ? -7.812 -15.539 -1.482 1 81.62 83 PRO A O 1
ATOM 703 N N . PHE A 1 84 ? -7.137 -17.719 -1.533 1 86.06 84 PHE A N 1
ATOM 704 C CA . PHE A 1 84 ? -5.93 -17.344 -2.256 1 86.06 84 PHE A CA 1
ATOM 705 C C . PHE A 1 84 ? -5.949 -17.891 -3.674 1 86.06 84 PHE A C 1
ATOM 707 O O . PHE A 1 84 ? -4.93 -17.875 -4.367 1 86.06 84 PHE A O 1
ATOM 714 N N . ARG A 1 85 ? -7.129 -18.375 -4.039 1 91.62 85 ARG A N 1
ATOM 715 C CA . ARG A 1 85 ? -7.273 -18.781 -5.434 1 91.62 85 ARG A CA 1
ATOM 716 C C . ARG A 1 85 ? -7.254 -17.578 -6.363 1 91.62 85 ARG A C 1
ATOM 718 O O . ARG A 1 85 ? -7.645 -16.469 -5.969 1 91.62 85 ARG A O 1
ATOM 725 N N . PRO A 1 86 ? -6.742 -17.719 -7.574 1 93.5 86 PRO A N 1
ATOM 726 C CA . PRO A 1 86 ? -6.609 -16.594 -8.492 1 93.5 86 PRO A CA 1
ATOM 727 C C . PRO A 1 86 ? -7.906 -15.789 -8.641 1 93.5 86 PRO A C 1
ATOM 729 O O . PRO A 1 86 ? -7.875 -14.562 -8.711 1 93.5 86 PRO A O 1
ATOM 732 N N . ALA A 1 87 ? -9.023 -16.469 -8.586 1 93.38 87 ALA A N 1
ATOM 733 C CA . ALA A 1 87 ? -10.312 -15.797 -8.758 1 93.38 87 ALA A CA 1
ATOM 734 C C . ALA A 1 87 ? -10.617 -14.875 -7.578 1 93.38 87 ALA A C 1
ATOM 736 O O . ALA A 1 87 ? -11.469 -13.992 -7.676 1 93.38 87 ALA A O 1
ATOM 737 N N . ALA A 1 88 ? -9.906 -15.047 -6.508 1 90.19 88 ALA A N 1
ATOM 738 C CA . ALA A 1 88 ? -10.164 -14.258 -5.305 1 90.19 88 ALA A CA 1
ATOM 739 C C . ALA A 1 88 ? -9.328 -12.984 -5.297 1 90.19 88 ALA A C 1
ATOM 741 O O . ALA A 1 88 ? -9.523 -12.117 -4.441 1 90.19 88 ALA A O 1
ATOM 742 N N . LEU A 1 89 ? -8.438 -12.758 -6.219 1 91.12 89 LEU A N 1
ATOM 743 C CA . LEU A 1 89 ? -7.516 -11.633 -6.203 1 91.12 89 LEU A CA 1
ATOM 744 C C . LEU A 1 89 ? -8.273 -10.312 -6.301 1 91.12 89 LEU A C 1
ATOM 746 O O . LEU A 1 89 ? -8.047 -9.398 -5.496 1 91.12 89 LEU A O 1
ATOM 750 N N . LEU A 1 90 ? -9.242 -10.203 -7.191 1 88.06 90 LEU A N 1
ATOM 751 C CA . LEU A 1 90 ? -9.898 -8.945 -7.516 1 88.06 90 LEU A CA 1
ATOM 752 C C . LEU A 1 90 ? -10.734 -8.445 -6.344 1 88.06 90 LEU A C 1
ATOM 754 O O . LEU A 1 90 ? -10.602 -7.289 -5.926 1 88.06 90 LEU A O 1
ATOM 758 N N . PRO A 1 91 ? -11.539 -9.227 -5.738 1 83.94 91 PRO A N 1
ATOM 759 C CA . PRO A 1 91 ? -12.367 -8.75 -4.629 1 83.94 91 PRO A CA 1
ATOM 760 C C . PRO A 1 91 ? -11.539 -8.25 -3.449 1 83.94 91 PRO A C 1
ATOM 762 O O . PRO A 1 91 ? -11.992 -7.379 -2.697 1 83.94 91 PRO A O 1
ATOM 765 N N . PHE A 1 92 ? -10.344 -8.703 -3.357 1 79 92 PHE A N 1
ATOM 766 C CA . PHE A 1 92 ? -9.57 -8.344 -2.178 1 79 92 PHE A CA 1
ATOM 767 C C . PHE A 1 92 ? -8.547 -7.266 -2.51 1 79 92 PHE A C 1
ATOM 769 O O . PHE A 1 92 ? -8.094 -6.539 -1.622 1 79 92 PHE A O 1
ATOM 776 N N . THR A 1 93 ? -8.195 -7.117 -3.727 1 82.25 93 THR A N 1
ATOM 777 C CA . THR A 1 93 ? -7.145 -6.164 -4.078 1 82.25 93 THR A CA 1
ATOM 778 C C . THR A 1 93 ? -7.746 -4.832 -4.512 1 82.25 93 THR A C 1
ATOM 780 O O . THR A 1 93 ? -7.148 -3.773 -4.297 1 82.25 93 THR A O 1
ATOM 783 N N . ALA A 1 94 ? -8.953 -4.832 -5.004 1 80.25 94 ALA A N 1
ATOM 784 C CA . ALA A 1 94 ? -9.57 -3.596 -5.469 1 80.25 94 ALA A CA 1
ATOM 785 C C . ALA A 1 94 ? -9.789 -2.625 -4.312 1 80.25 94 ALA A C 1
ATOM 787 O O . ALA A 1 94 ? -9.445 -1.445 -4.41 1 80.25 94 ALA A O 1
ATOM 788 N N . PRO A 1 95 ? -10.258 -3.098 -3.188 1 77.62 95 PRO A N 1
ATOM 789 C CA . PRO A 1 95 ? -10.406 -2.17 -2.062 1 77.62 95 PRO A CA 1
ATOM 790 C C . PRO A 1 95 ? -9.07 -1.647 -1.549 1 77.62 95 PRO A C 1
ATOM 792 O O . PRO A 1 95 ? -8.977 -0.501 -1.103 1 77.62 95 PRO A O 1
ATOM 795 N N . MET A 1 96 ? -8.086 -2.438 -1.645 1 77.31 96 MET A N 1
ATOM 796 C CA . MET A 1 96 ? -6.762 -2.021 -1.193 1 77.31 96 MET A CA 1
ATOM 797 C C . MET A 1 96 ? -6.285 -0.79 -1.957 1 77.31 96 MET A C 1
ATOM 799 O O . MET A 1 96 ? -5.781 0.16 -1.357 1 77.31 96 MET A O 1
ATOM 803 N N . VAL A 1 97 ? -6.523 -0.824 -3.23 1 74.38 97 VAL A N 1
ATOM 804 C CA . VAL A 1 97 ? -6.105 0.287 -4.078 1 74.38 97 VAL A CA 1
ATOM 805 C C . VAL A 1 97 ? -6.867 1.551 -3.688 1 74.38 97 VAL A C 1
ATOM 807 O O . VAL A 1 97 ? -6.285 2.635 -3.605 1 74.38 97 VAL A O 1
ATOM 810 N N . SER A 1 98 ? -8.07 1.41 -3.406 1 73.38 98 SER A N 1
ATOM 811 C CA . SER A 1 98 ? -8.906 2.551 -3.045 1 73.38 98 SER A CA 1
ATOM 812 C C . SER A 1 98 ? -8.484 3.145 -1.706 1 73.38 98 SER A C 1
ATOM 814 O O . SER A 1 98 ? -8.398 4.367 -1.564 1 73.38 98 SER A O 1
ATOM 816 N N . PHE A 1 99 ? -8.203 2.281 -0.819 1 77.25 99 PHE A N 1
ATOM 817 C CA . PHE A 1 99 ? -7.828 2.756 0.507 1 77.25 99 PHE A CA 1
ATOM 818 C C . PHE A 1 99 ? -6.426 3.359 0.489 1 77.25 99 PHE A C 1
ATOM 820 O O . PHE A 1 99 ? -6.145 4.305 1.227 1 77.25 99 PHE A O 1
ATOM 827 N N . TYR A 1 100 ? -5.664 2.893 -0.339 1 74.56 100 TYR A N 1
ATOM 828 C CA . TYR A 1 100 ? -4.336 3.477 -0.481 1 74.56 100 TYR A CA 1
ATOM 829 C C . TYR A 1 100 ? -4.414 4.871 -1.089 1 74.56 100 TYR A C 1
ATOM 831 O O . TYR A 1 100 ? -3.699 5.781 -0.666 1 74.56 100 TYR A O 1
ATOM 839 N N . THR A 1 101 ? -5.195 4.965 -2.133 1 71.19 101 THR A N 1
ATOM 840 C CA . THR A 1 101 ? -5.402 6.273 -2.744 1 71.19 101 THR A CA 1
ATOM 841 C C . THR A 1 101 ? -5.938 7.27 -1.721 1 71.19 101 THR A C 1
ATOM 843 O O . THR A 1 101 ? -5.527 8.43 -1.703 1 71.19 101 THR A O 1
ATOM 846 N N . TYR A 1 102 ? -6.777 6.848 -0.861 1 76.44 102 TYR A N 1
ATOM 847 C CA . TYR A 1 102 ? -7.297 7.68 0.216 1 76.44 102 TYR A CA 1
ATOM 848 C C . TYR A 1 102 ? -6.176 8.141 1.142 1 76.44 102 TYR A C 1
ATOM 850 O O . TYR A 1 102 ? -6.113 9.312 1.518 1 76.44 102 TYR A O 1
ATOM 858 N N . THR A 1 103 ? -5.371 7.176 1.561 1 80.62 103 THR A N 1
ATOM 859 C CA . THR A 1 103 ? -4.301 7.512 2.492 1 80.62 103 THR A CA 1
ATOM 860 C C . THR A 1 103 ? -3.361 8.555 1.888 1 80.62 103 THR A C 1
ATOM 862 O O . THR A 1 103 ? -2.873 9.438 2.59 1 80.62 103 THR A O 1
ATOM 865 N N . THR A 1 104 ? -3.162 8.445 0.612 1 73.94 104 THR A N 1
ATOM 866 C CA . THR A 1 104 ? -2.346 9.438 -0.087 1 73.94 104 THR A CA 1
ATOM 867 C C . THR A 1 104 ? -3.006 10.812 -0.047 1 73.94 104 THR A C 1
ATOM 869 O O . THR A 1 104 ? -2.35 11.812 0.253 1 73.94 104 THR A O 1
ATOM 872 N N . ALA A 1 105 ? -4.266 10.844 -0.36 1 72.81 105 ALA A N 1
ATOM 873 C CA . ALA A 1 105 ? -5.008 12.102 -0.317 1 72.81 105 ALA A CA 1
ATOM 874 C C . ALA A 1 105 ? -5.012 12.688 1.092 1 72.81 105 ALA A C 1
ATOM 876 O O . ALA A 1 105 ? -4.887 13.906 1.264 1 72.81 105 ALA A O 1
ATOM 877 N N . PHE A 1 106 ? -5.176 11.82 2.053 1 85.62 106 PHE A N 1
ATOM 878 C CA . PHE A 1 106 ? -5.129 12.242 3.447 1 85.62 106 PHE A CA 1
ATOM 879 C C . PHE A 1 106 ? -3.807 12.93 3.764 1 85.62 106 PHE A C 1
ATOM 881 O O . PHE A 1 106 ? -3.783 13.984 4.41 1 85.62 106 PHE A O 1
ATOM 888 N N . ASN A 1 107 ? -2.689 12.352 3.338 1 82.38 107 ASN A N 1
ATOM 889 C CA . ASN A 1 107 ? -1.368 12.914 3.592 1 82.38 107 ASN A CA 1
ATOM 890 C C . ASN A 1 107 ? -1.186 14.258 2.887 1 82.38 107 ASN A C 1
ATOM 892 O O . ASN A 1 107 ? -0.553 15.164 3.426 1 82.38 107 ASN A O 1
ATOM 896 N N . ILE A 1 108 ? -1.737 14.312 1.703 1 74.94 108 ILE A N 1
ATOM 897 C CA . ILE A 1 108 ? -1.632 15.562 0.954 1 74.94 108 ILE A CA 1
ATOM 898 C C . ILE A 1 108 ? -2.412 16.656 1.671 1 74.94 108 ILE A C 1
ATOM 900 O O . ILE A 1 108 ? -1.889 17.75 1.896 1 74.94 108 ILE A O 1
ATOM 904 N N . VAL A 1 109 ? -3.621 16.359 2.082 1 79.25 109 VAL A N 1
ATOM 905 C CA . VAL A 1 109 ? -4.543 17.328 2.652 1 79.25 109 VAL A CA 1
ATOM 906 C C . VAL A 1 109 ? -4.043 17.781 4.027 1 79.25 109 VAL A C 1
ATOM 908 O O . VAL A 1 109 ? -4.203 18.938 4.406 1 79.25 109 VAL A O 1
ATOM 911 N N . ASN A 1 110 ? -3.402 16.859 4.754 1 88.19 110 ASN A N 1
ATOM 912 C CA . ASN A 1 110 ? -3 17.172 6.121 1 88.19 110 ASN A CA 1
ATOM 913 C C . ASN A 1 110 ? -1.516 17.516 6.207 1 88.19 110 ASN A C 1
ATOM 915 O O . ASN A 1 110 ? -0.958 17.609 7.301 1 88.19 110 ASN A O 1
ATOM 919 N N . GLY A 1 111 ? -0.898 17.688 5.035 1 86.31 111 GLY A N 1
ATOM 920 C CA . GLY A 1 111 ? 0.476 18.156 5.004 1 86.31 111 GLY A CA 1
ATOM 921 C C . GLY A 1 111 ? 0.592 19.656 5.152 1 86.31 111 GLY A C 1
ATOM 922 O O . GLY A 1 111 ? -0.395 20.344 5.449 1 86.31 111 GLY A O 1
ATOM 923 N N . ASN A 1 112 ? 1.858 20.062 5.078 1 88.5 112 ASN A N 1
ATOM 924 C CA . ASN A 1 112 ? 2.084 21.5 5.094 1 88.5 112 ASN A CA 1
ATOM 925 C C . ASN A 1 112 ? 1.577 22.172 3.818 1 88.5 112 ASN A C 1
ATOM 927 O O . ASN A 1 112 ? 1.864 21.703 2.715 1 88.5 112 ASN A O 1
ATOM 931 N N . ALA A 1 113 ? 0.762 23.172 3.898 1 76.62 113 ALA A N 1
ATOM 932 C CA . ALA A 1 113 ? 0.151 23.797 2.729 1 76.62 113 ALA A CA 1
ATOM 933 C C . ALA A 1 113 ? 0.77 25.156 2.453 1 76.62 113 ALA A C 1
ATOM 935 O O . ALA A 1 113 ? 0.253 25.922 1.64 1 76.62 113 ALA A O 1
ATOM 936 N N . SER A 1 114 ? 1.822 25.516 3.076 1 81.69 114 SER A N 1
ATOM 937 C CA . SER A 1 114 ? 2.377 26.859 2.945 1 81.69 114 SER A CA 1
ATOM 938 C C . SER A 1 114 ? 3.246 26.984 1.698 1 81.69 114 SER A C 1
ATOM 940 O O . SER A 1 114 ? 3.6 28.078 1.286 1 81.69 114 SER A O 1
ATOM 942 N N . TYR A 1 115 ? 3.617 25.891 1.091 1 64.5 115 TYR A N 1
ATOM 943 C CA . TYR A 1 115 ? 4.5 25.938 -0.069 1 64.5 115 TYR A CA 1
ATOM 944 C C . TYR A 1 115 ? 3.773 26.484 -1.286 1 64.5 115 TYR A C 1
ATOM 946 O O . TYR A 1 115 ? 4.41 26.891 -2.266 1 64.5 115 TYR A O 1
ATOM 954 N N . ASN A 1 116 ? 2.408 26.328 -1.396 1 58 116 ASN A N 1
ATOM 955 C CA . ASN A 1 116 ? 1.568 26.656 -2.539 1 58 116 ASN A CA 1
ATOM 956 C C . ASN A 1 116 ? 1.497 28.172 -2.762 1 58 116 ASN A C 1
ATOM 958 O O . ASN A 1 116 ? 0.878 28.625 -3.723 1 58 116 ASN A O 1
ATOM 962 N N . ARG A 1 117 ? 1.988 29.25 -1.979 1 52.06 117 ARG A N 1
ATOM 963 C CA . ARG A 1 117 ? 1.707 30.641 -2.266 1 52.06 117 ARG A CA 1
ATOM 964 C C . ARG A 1 117 ? 2.445 31.109 -3.518 1 52.06 117 ARG A C 1
ATOM 966 O O . ARG A 1 117 ? 2.281 32.25 -3.957 1 52.06 117 ARG A O 1
ATOM 973 N N . ARG A 1 118 ? 3.492 30.641 -4.094 1 40.94 118 ARG A N 1
ATOM 974 C CA . ARG A 1 118 ? 3.855 31.234 -5.379 1 40.94 118 ARG A CA 1
ATOM 975 C C . ARG A 1 118 ? 3.121 30.531 -6.523 1 40.94 118 ARG A C 1
ATOM 977 O O . ARG A 1 118 ? 3.191 29.312 -6.66 1 40.94 118 ARG A O 1
ATOM 984 N N . PRO A 1 119 ? 2.168 31.266 -7.273 1 33.5 119 PRO A N 1
ATOM 985 C CA . PRO A 1 119 ? 1.381 30.625 -8.336 1 33.5 119 PRO A CA 1
ATOM 986 C C . PRO A 1 119 ? 2.141 29.516 -9.047 1 33.5 119 PRO A C 1
ATOM 988 O O . PRO A 1 119 ? 1.618 28.406 -9.203 1 33.5 119 PRO A O 1
ATOM 991 N N . HIS A 1 120 ? 2.934 30.016 -10.172 1 29.09 120 HIS A N 1
ATOM 992 C CA . HIS A 1 120 ? 3.197 29.344 -11.438 1 29.09 120 HIS A CA 1
ATOM 993 C C . HIS A 1 120 ? 4.246 28.25 -11.281 1 29.09 120 HIS A C 1
ATOM 995 O O . HIS A 1 120 ? 4.672 27.641 -12.266 1 29.09 120 HIS A O 1
ATOM 1001 N N . GLU A 1 121 ? 5.234 28.547 -10.523 1 30.23 121 GLU A N 1
ATOM 1002 C CA . GLU A 1 121 ? 6.367 27.719 -10.906 1 30.23 121 GLU A CA 1
ATOM 1003 C C . GLU A 1 121 ? 6.09 26.234 -10.609 1 30.23 121 GLU A C 1
ATOM 1005 O O . GLU A 1 121 ? 5.57 25.906 -9.539 1 30.23 121 GLU A O 1
ATOM 1010 N N . SER A 1 122 ? 6.156 25.562 -11.695 1 28.02 122 SER A N 1
ATOM 1011 C CA . SER A 1 122 ? 5.941 24.156 -11.977 1 28.02 122 SER A CA 1
ATOM 1012 C C . SER A 1 122 ? 6.695 23.266 -10.992 1 28.02 122 SER A C 1
ATOM 1014 O O . SER A 1 122 ? 7.883 23.484 -10.742 1 28.02 122 SER A O 1
ATOM 1016 N N . LEU A 1 123 ? 6.109 22.922 -10.102 1 29.02 123 LEU A N 1
ATOM 1017 C CA . LEU A 1 123 ? 6.344 21.953 -9.031 1 29.02 123 LEU A CA 1
ATOM 1018 C C . LEU A 1 123 ? 7.129 20.75 -9.555 1 29.02 123 LEU A C 1
ATOM 1020 O O . LEU A 1 123 ? 6.539 19.75 -9.945 1 29.02 123 LEU A O 1
ATOM 1024 N N . LEU A 1 124 ? 8.031 21.031 -10.602 1 26.48 124 LEU A N 1
ATOM 1025 C CA . LEU A 1 124 ? 8.617 19.844 -11.203 1 26.48 124 LEU A CA 1
ATOM 1026 C C . LEU A 1 124 ? 9.242 18.938 -10.141 1 26.48 124 LEU A C 1
ATOM 1028 O O . LEU A 1 124 ? 9.398 17.734 -10.352 1 26.48 124 LEU A O 1
ATOM 1032 N N . LEU A 1 125 ? 10.109 19.625 -9.289 1 25.64 125 LEU A N 1
ATOM 1033 C CA . LEU A 1 125 ? 11.406 19.031 -8.984 1 25.64 125 LEU A CA 1
ATOM 1034 C C . LEU A 1 125 ? 11.227 17.688 -8.266 1 25.64 125 LEU A C 1
ATOM 1036 O O . LEU A 1 125 ? 11.812 16.688 -8.672 1 25.64 125 LEU A O 1
ATOM 1040 N N . GLY A 1 126 ? 11.305 17.781 -6.883 1 24.05 126 GLY A N 1
ATOM 1041 C CA . GLY A 1 126 ? 12.156 17 -6.008 1 24.05 126 GLY A CA 1
ATOM 1042 C C . GLY A 1 126 ? 11.664 15.578 -5.805 1 24.05 126 GLY A C 1
ATOM 1043 O O . GLY A 1 126 ? 11.312 15.188 -4.691 1 24.05 126 GLY A O 1
ATOM 1044 N N . THR A 1 127 ? 11.047 15.102 -6.605 1 29.28 127 THR A N 1
ATOM 1045 C CA . THR A 1 127 ? 10.656 13.695 -6.48 1 29.28 127 THR A CA 1
ATOM 1046 C C . THR A 1 127 ? 11.875 12.828 -6.164 1 29.28 127 THR A C 1
ATOM 1048 O O . THR A 1 127 ? 11.852 11.617 -6.395 1 29.28 127 THR A O 1
ATOM 1051 N N . GLY A 1 128 ? 13.164 13.312 -6.008 1 27.48 128 GLY A N 1
ATOM 1052 C CA . GLY A 1 128 ? 14.375 12.516 -5.887 1 27.48 128 GLY A CA 1
ATOM 1053 C C . GLY A 1 128 ? 14.25 11.383 -4.883 1 27.48 128 GLY A C 1
ATOM 1054 O O . GLY A 1 128 ? 14.883 10.336 -5.035 1 27.48 128 GLY A O 1
ATOM 1055 N N . VAL A 1 129 ? 14.234 11.797 -3.652 1 27.52 129 VAL A N 1
ATOM 1056 C CA . VAL A 1 129 ? 15.031 11.086 -2.652 1 27.52 129 VAL A CA 1
ATOM 1057 C C . VAL A 1 129 ? 14.633 9.617 -2.625 1 27.52 129 VAL A C 1
ATOM 1059 O O . VAL A 1 129 ? 15.484 8.734 -2.732 1 27.52 129 VAL A O 1
ATOM 1062 N N . ILE A 1 130 ? 13.945 9.086 -1.484 1 27.69 130 ILE A N 1
ATOM 1063 C CA . ILE A 1 130 ? 14.281 7.785 -0.91 1 27.69 130 ILE A CA 1
ATOM 1064 C C . ILE A 1 130 ? 13.695 6.672 -1.773 1 27.69 130 ILE A C 1
ATOM 1066 O O . ILE A 1 130 ? 12.609 6.156 -1.48 1 27.69 130 ILE A O 1
ATOM 1070 N N . ALA A 1 131 ? 13.422 6.871 -3.008 1 29.28 131 ALA A N 1
ATOM 1071 C CA . ALA A 1 131 ? 13.023 5.746 -3.846 1 29.28 131 ALA A CA 1
ATOM 1072 C C . ALA A 1 131 ? 14.133 4.699 -3.928 1 29.28 131 ALA A C 1
ATOM 1074 O O . ALA A 1 131 ? 15.312 5.035 -3.857 1 29.28 131 ALA A O 1
ATOM 1075 N N . SER A 1 132 ? 14.07 3.469 -3.682 1 29.7 132 SER A N 1
ATOM 1076 C CA . SER A 1 132 ? 15.039 2.463 -4.102 1 29.7 132 SER A CA 1
ATOM 1077 C C . SER A 1 132 ? 15.602 2.779 -5.484 1 29.7 132 SER A C 1
ATOM 1079 O O . SER A 1 132 ? 14.977 3.506 -6.262 1 29.7 132 SER A O 1
ATOM 1081 N N . SER A 1 133 ? 16.969 2.588 -5.945 1 29.28 133 SER A N 1
ATOM 1082 C CA . SER A 1 133 ? 17.688 2.764 -7.211 1 29.28 133 SER A CA 1
ATOM 1083 C C . SER A 1 133 ? 16.75 2.568 -8.398 1 29.28 133 SER A C 1
ATOM 1085 O O . SER A 1 133 ? 16.828 3.303 -9.383 1 29.28 133 SER A O 1
ATOM 1087 N N . SER A 1 134 ? 16.219 1.417 -8.695 1 30.03 134 SER A N 1
ATOM 1088 C CA . SER A 1 134 ? 15.453 1.148 -9.914 1 30.03 134 SER A CA 1
ATOM 1089 C C . SER A 1 134 ? 14.227 2.043 -10.016 1 30.03 134 SER A C 1
ATOM 1091 O O . SER A 1 134 ? 13.586 2.119 -11.07 1 30.03 134 SER A O 1
ATOM 1093 N N . PHE A 1 135 ? 13.57 2.342 -9.039 1 33.12 135 PHE A N 1
ATOM 1094 C CA . PHE A 1 135 ? 12.414 3.229 -9.133 1 33.12 135 PHE A CA 1
ATOM 1095 C C . PHE A 1 135 ? 12.828 4.598 -9.656 1 33.12 135 PHE A C 1
ATOM 1097 O O . PHE A 1 135 ? 12.023 5.297 -10.273 1 33.12 135 PHE A O 1
ATOM 1104 N N . PHE A 1 136 ? 13.898 5.199 -9.414 1 32.88 136 PHE A N 1
ATOM 1105 C CA . PHE A 1 136 ? 14.492 6.469 -9.805 1 32.88 136 PHE A CA 1
ATOM 1106 C C . PHE A 1 136 ? 14.719 6.516 -11.312 1 32.88 136 PHE A C 1
ATOM 1108 O O . PHE A 1 136 ? 14.781 7.598 -11.906 1 32.88 136 PHE A O 1
ATOM 1115 N N . GLY A 1 137 ? 14.938 5.465 -11.867 1 32.41 137 GLY A N 1
ATOM 1116 C CA . GLY A 1 137 ? 15.125 5.66 -13.297 1 32.41 137 GLY A CA 1
ATOM 1117 C C . GLY A 1 137 ? 13.883 6.176 -14 1 32.41 137 GLY A C 1
ATOM 1118 O O . GLY A 1 137 ? 13.977 6.977 -14.93 1 32.41 137 GLY A O 1
ATOM 1119 N N . LEU A 1 138 ? 12.766 5.656 -13.633 1 34.16 138 LEU A N 1
ATOM 1120 C CA . LEU A 1 138 ? 11.602 6.094 -14.391 1 34.16 138 LEU A CA 1
ATOM 1121 C C . LEU A 1 138 ? 11.094 7.441 -13.883 1 34.16 138 LEU A C 1
ATOM 1123 O O . LEU A 1 138 ? 10.492 8.211 -14.633 1 34.16 138 LEU A O 1
ATOM 1127 N N . LEU A 1 139 ? 11.336 7.734 -12.656 1 36.72 139 LEU A N 1
ATOM 1128 C CA . LEU A 1 139 ? 10.859 8.984 -12.07 1 36.72 139 LEU A CA 1
ATOM 1129 C C . LEU A 1 139 ? 11.484 10.188 -12.773 1 36.72 139 LEU A C 1
ATOM 1131 O O . LEU A 1 139 ? 10.789 11.164 -13.07 1 36.72 139 LEU A O 1
ATOM 1135 N N . PRO A 1 140 ? 12.727 10.07 -12.992 1 35.69 140 PRO A N 1
ATOM 1136 C CA . PRO A 1 140 ? 13.242 11.219 -13.734 1 35.69 140 PRO A CA 1
ATOM 1137 C C . PRO A 1 140 ? 12.469 11.484 -15.023 1 35.69 140 PRO A C 1
ATOM 1139 O O . PRO A 1 140 ? 12.258 12.641 -15.398 1 35.69 140 PRO A O 1
ATOM 1142 N N . HIS A 1 141 ? 12.188 10.422 -15.625 1 38.75 141 HIS A N 1
ATOM 1143 C CA . HIS A 1 141 ? 11.5 10.633 -16.891 1 38.75 141 HIS A CA 1
ATOM 1144 C C . HIS A 1 141 ? 10.109 11.211 -16.672 1 38.75 141 HIS A C 1
ATOM 1146 O O . HIS A 1 141 ? 9.656 12.07 -17.438 1 38.75 141 HIS A O 1
ATOM 1152 N N . LEU A 1 142 ? 9.555 10.688 -15.766 1 37.88 142 LEU A N 1
ATOM 1153 C CA . LEU A 1 142 ? 8.219 11.211 -15.484 1 37.88 142 LEU A CA 1
ATOM 1154 C C . LEU A 1 142 ? 8.297 12.656 -15 1 37.88 142 LEU A C 1
ATOM 1156 O O . LEU A 1 142 ? 7.434 13.469 -15.328 1 37.88 142 LEU A O 1
ATOM 1160 N N . LEU A 1 143 ? 9.328 12.859 -14.203 1 37.91 143 LEU A N 1
ATOM 1161 C CA . LEU A 1 143 ? 9.57 14.219 -13.719 1 37.91 143 LEU A CA 1
ATOM 1162 C C . LEU A 1 143 ? 9.922 15.148 -14.875 1 37.91 143 LEU A C 1
ATOM 1164 O O . LEU A 1 143 ? 9.695 16.359 -14.797 1 37.91 143 LEU A O 1
ATOM 1168 N N . GLN A 1 144 ? 10.578 14.562 -15.844 1 40.81 144 GLN A N 1
ATOM 1169 C CA . GLN A 1 144 ? 10.914 15.367 -17.016 1 40.81 144 GLN A CA 1
ATOM 1170 C C . GLN A 1 144 ? 9.664 15.695 -17.828 1 40.81 144 GLN A C 1
ATOM 1172 O O . GLN A 1 144 ? 9.695 16.578 -18.688 1 40.81 144 GLN A O 1
ATOM 1177 N N . MET A 1 145 ? 8.766 14.875 -17.516 1 37.69 145 MET A N 1
ATOM 1178 C CA . MET A 1 145 ? 7.602 15.234 -18.328 1 37.69 145 MET A CA 1
ATOM 1179 C C . MET A 1 145 ? 6.965 16.516 -17.812 1 37.69 145 MET A C 1
ATOM 1181 O O . MET A 1 145 ? 6.816 16.703 -16.609 1 37.69 145 MET A O 1
ATOM 1185 N N . ARG A 1 146 ? 7.113 17.438 -18.5 1 39.94 146 ARG A N 1
ATOM 1186 C CA . ARG A 1 146 ? 6.461 18.734 -18.344 1 39.94 146 ARG A CA 1
ATOM 1187 C C . ARG A 1 146 ? 5 18.562 -17.938 1 39.94 146 ARG A C 1
ATOM 1189 O O . ARG A 1 146 ? 4.094 18.828 -18.719 1 39.94 146 ARG A O 1
ATOM 1196 N N . LEU A 1 147 ? 4.805 17.562 -17.125 1 42.09 147 LEU A N 1
ATOM 1197 C CA . LEU A 1 147 ? 3.402 17.469 -16.734 1 42.09 147 LEU A CA 1
ATOM 1198 C C . LEU A 1 147 ? 3.018 18.641 -15.828 1 42.09 147 LEU A C 1
ATOM 1200 O O . LEU A 1 147 ? 3.82 19.094 -15.008 1 42.09 147 LEU A O 1
ATOM 1204 N N . ASN A 1 148 ? 1.956 19.25 -16.188 1 47.69 148 ASN A N 1
ATOM 1205 C CA . ASN A 1 148 ? 1.392 20.312 -15.344 1 47.69 148 ASN A CA 1
ATOM 1206 C C . ASN A 1 148 ? 1.205 19.828 -13.898 1 47.69 148 ASN A C 1
ATOM 1208 O O . ASN A 1 148 ? 1.078 18.641 -13.648 1 47.69 148 ASN A O 1
ATOM 1212 N N . ASN A 1 149 ? 1.506 20.703 -12.922 1 49.47 149 ASN A N 1
ATOM 1213 C CA . ASN A 1 149 ? 1.448 20.484 -11.477 1 49.47 149 ASN A CA 1
ATOM 1214 C C . ASN A 1 149 ? 0.268 19.609 -11.086 1 49.47 149 ASN A C 1
ATOM 1216 O O . ASN A 1 149 ? 0.398 18.734 -10.227 1 49.47 149 ASN A O 1
ATOM 1220 N N . MET A 1 150 ? -0.781 19.766 -11.852 1 53.56 150 MET A N 1
ATOM 1221 C CA . MET A 1 150 ? -1.997 19.031 -11.531 1 53.56 150 MET A CA 1
ATOM 1222 C C . MET A 1 150 ? -1.854 17.562 -11.914 1 53.56 150 MET A C 1
ATOM 1224 O O . MET A 1 150 ? -2.254 16.672 -11.148 1 53.56 150 MET A O 1
ATOM 1228 N N . LEU A 1 151 ? -1.223 17.359 -13.039 1 56.88 151 LEU A N 1
ATOM 1229 C CA . LEU A 1 151 ? -1.066 15.984 -13.516 1 56.88 151 LEU A CA 1
ATOM 1230 C C . LEU A 1 151 ? -0.069 15.219 -12.656 1 56.88 151 LEU A C 1
ATOM 1232 O O . LEU A 1 151 ? -0.245 14.023 -12.406 1 56.88 151 LEU A O 1
ATOM 1236 N N . LEU A 1 152 ? 0.83 15.961 -12.164 1 55.28 152 LEU A N 1
ATOM 1237 C CA . LEU A 1 152 ? 1.835 15.328 -11.312 1 55.28 152 LEU A CA 1
ATOM 1238 C C . LEU A 1 152 ? 1.231 14.898 -9.984 1 55.28 152 LEU A C 1
ATOM 1240 O O . LEU A 1 152 ? 1.508 13.797 -9.5 1 55.28 152 LEU A O 1
ATOM 1244 N N . LYS A 1 153 ? 0.47 15.789 -9.492 1 56.91 153 LYS A N 1
ATOM 1245 C CA . LYS A 1 153 ? -0.183 15.461 -8.227 1 56.91 153 LYS A CA 1
ATOM 1246 C C . LYS A 1 153 ? -1.093 14.242 -8.383 1 56.91 153 LYS A C 1
ATOM 1248 O O . LYS A 1 153 ? -1.203 13.422 -7.465 1 56.91 153 LYS A O 1
ATOM 1253 N N . LYS A 1 154 ? -1.513 14.156 -9.641 1 61.41 154 LYS A N 1
ATOM 1254 C CA . LYS A 1 154 ? -2.43 13.047 -9.891 1 61.41 154 LYS A CA 1
ATOM 1255 C C . LYS A 1 154 ? -1.667 11.773 -10.234 1 61.41 154 LYS A C 1
ATOM 1257 O O . LYS A 1 154 ? -2.158 10.664 -10 1 61.41 154 LYS A O 1
ATOM 1262 N N . ALA A 1 155 ? -0.471 12 -10.734 1 64.56 155 ALA A N 1
ATOM 1263 C CA . ALA A 1 155 ? 0.323 10.859 -11.195 1 64.56 155 ALA A CA 1
ATOM 1264 C C . ALA A 1 155 ? 1.105 10.234 -10.039 1 64.56 155 ALA A C 1
ATOM 1266 O O . ALA A 1 155 ? 1.435 9.047 -10.078 1 64.56 155 ALA A O 1
ATOM 1267 N N . LEU A 1 156 ? 1.222 11.039 -9.047 1 62.5 156 LEU A N 1
ATOM 1268 C CA . LEU A 1 156 ? 2.088 10.602 -7.957 1 62.5 156 LEU A CA 1
ATOM 1269 C C . LEU A 1 156 ? 1.497 9.391 -7.246 1 62.5 156 LEU A C 1
ATOM 1271 O O . LEU A 1 156 ? 2.178 8.383 -7.066 1 62.5 156 LEU A O 1
ATOM 1275 N N . PRO A 1 157 ? 0.255 9.414 -6.969 1 62.28 157 PRO A N 1
ATOM 1276 C CA . PRO A 1 157 ? -0.315 8.234 -6.316 1 62.28 157 PRO A CA 1
ATOM 1277 C C . PRO A 1 157 ? -0.229 6.98 -7.184 1 62.28 157 PRO A C 1
ATOM 1279 O O . PRO A 1 157 ? -0.039 5.879 -6.664 1 62.28 157 PRO A O 1
ATOM 1282 N N . ILE A 1 158 ? -0.258 7.215 -8.469 1 68.62 158 ILE A N 1
ATOM 1283 C CA . ILE A 1 158 ? -0.194 6.094 -9.398 1 68.62 158 ILE A CA 1
ATOM 1284 C C . ILE A 1 158 ? 1.201 5.473 -9.367 1 68.62 158 ILE A C 1
ATOM 1286 O O . ILE A 1 158 ? 1.342 4.25 -9.305 1 68.62 158 ILE A O 1
ATOM 1290 N N . ILE A 1 159 ? 2.123 6.32 -9.359 1 67.44 159 ILE A N 1
ATOM 1291 C CA . ILE A 1 159 ? 3.508 5.867 -9.344 1 67.44 159 ILE A CA 1
ATOM 1292 C C . ILE A 1 159 ? 3.803 5.141 -8.031 1 67.44 159 ILE A C 1
ATOM 1294 O O . ILE A 1 159 ? 4.434 4.082 -8.031 1 67.44 159 ILE A O 1
ATOM 1298 N N . ILE A 1 160 ? 3.314 5.621 -7.051 1 64.75 160 ILE A N 1
ATOM 1299 C CA . ILE A 1 160 ? 3.564 5.027 -5.742 1 64.75 160 ILE A CA 1
ATOM 1300 C C . ILE A 1 160 ? 2.885 3.662 -5.656 1 64.75 160 ILE A C 1
ATOM 1302 O O . ILE A 1 160 ? 3.502 2.682 -5.23 1 64.75 160 ILE A O 1
ATOM 1306 N N . LEU A 1 161 ? 1.676 3.592 -6.102 1 69.81 161 LEU A N 1
ATOM 1307 C CA . LEU A 1 161 ? 0.917 2.346 -6.047 1 69.81 161 LEU A CA 1
ATOM 1308 C C . LEU A 1 161 ? 1.589 1.264 -6.883 1 69.81 161 LEU A C 1
ATOM 1310 O O . LEU A 1 161 ? 1.643 0.101 -6.477 1 69.81 161 LEU A O 1
ATOM 1314 N N . THR A 1 162 ? 2.027 1.651 -8.047 1 75.81 162 THR A N 1
ATOM 1315 C CA . THR A 1 162 ? 2.686 0.688 -8.922 1 75.81 162 THR A CA 1
ATOM 1316 C C . THR A 1 162 ? 3.971 0.166 -8.281 1 75.81 162 THR A C 1
ATOM 1318 O O . THR A 1 162 ? 4.25 -1.033 -8.328 1 75.81 162 THR A O 1
ATOM 1321 N N . HIS A 1 163 ? 4.617 0.996 -7.691 1 69.25 163 HIS A N 1
ATOM 1322 C CA . HIS A 1 163 ? 5.859 0.609 -7.035 1 69.25 163 HIS A CA 1
ATOM 1323 C C . HIS A 1 163 ? 5.594 -0.292 -5.836 1 69.25 163 HIS A C 1
ATOM 1325 O O . HIS A 1 163 ? 6.27 -1.309 -5.656 1 69.25 163 HIS A O 1
ATOM 1331 N N . ILE A 1 164 ? 4.641 0.089 -5.137 1 67.31 164 ILE A N 1
ATOM 1332 C CA . ILE A 1 164 ? 4.32 -0.675 -3.938 1 67.31 164 ILE A CA 1
ATOM 1333 C C . ILE A 1 164 ? 3.854 -2.076 -4.328 1 67.31 164 ILE A C 1
ATOM 1335 O O . ILE A 1 164 ? 4.219 -3.061 -3.68 1 67.31 164 ILE A O 1
ATOM 1339 N N . SER A 1 165 ? 3.154 -2.139 -5.34 1 76.81 165 SER A N 1
ATOM 1340 C CA . SER A 1 165 ? 2.658 -3.439 -5.773 1 76.81 165 SER A CA 1
ATOM 1341 C C . SER A 1 165 ? 3.795 -4.328 -6.27 1 76.81 165 SER A C 1
ATOM 1343 O O . SER A 1 165 ? 3.809 -5.531 -6.008 1 76.81 165 SER A O 1
ATOM 1345 N N . ALA A 1 166 ? 4.684 -3.756 -6.977 1 77.25 166 ALA A N 1
ATOM 1346 C CA . ALA A 1 166 ? 5.84 -4.508 -7.457 1 77.25 166 ALA A CA 1
ATOM 1347 C C . ALA A 1 166 ? 6.727 -4.945 -6.293 1 77.25 166 ALA A C 1
ATOM 1349 O O . ALA A 1 166 ? 7.191 -6.09 -6.254 1 77.25 166 ALA A O 1
ATOM 1350 N N . MET A 1 167 ? 6.863 -4.137 -5.367 1 70.12 167 MET A N 1
ATOM 1351 C CA . MET A 1 167 ? 7.699 -4.453 -4.215 1 70.12 167 MET A CA 1
ATOM 1352 C C . MET A 1 167 ? 7.059 -5.543 -3.359 1 70.12 167 MET A C 1
ATOM 1354 O O . MET A 1 167 ? 7.758 -6.363 -2.768 1 70.12 167 MET A O 1
ATOM 1358 N N . ASN A 1 168 ? 5.832 -5.496 -3.318 1 72.38 168 ASN A N 1
ATOM 1359 C CA . ASN A 1 168 ? 5.129 -6.539 -2.582 1 72.38 168 ASN A CA 1
ATOM 1360 C C . ASN A 1 168 ? 5.449 -7.926 -3.133 1 72.38 168 ASN A C 1
ATOM 1362 O O . ASN A 1 168 ? 5.68 -8.867 -2.367 1 72.38 168 ASN A O 1
ATOM 1366 N N . VAL A 1 169 ? 5.539 -8.008 -4.398 1 80.69 169 VAL A N 1
ATOM 1367 C CA . VAL A 1 169 ? 5.863 -9.281 -5.039 1 80.69 169 VAL A CA 1
ATOM 1368 C C . VAL A 1 169 ? 7.309 -9.664 -4.723 1 80.69 169 VAL A C 1
ATOM 1370 O O . VAL A 1 169 ? 7.582 -10.805 -4.332 1 80.69 169 VAL A O 1
ATOM 1373 N N . VAL A 1 170 ? 8.164 -8.727 -4.898 1 74 170 VAL A N 1
ATOM 1374 C CA . VAL A 1 170 ? 9.586 -8.984 -4.688 1 74 170 VAL A CA 1
ATOM 1375 C C . VAL A 1 170 ? 9.828 -9.414 -3.244 1 74 170 VAL A C 1
ATOM 1377 O O . VAL A 1 170 ? 10.586 -10.352 -2.988 1 74 170 VAL A O 1
ATOM 1380 N N . ALA A 1 171 ? 9.141 -8.82 -2.396 1 67.88 171 ALA A N 1
ATOM 1381 C CA . ALA A 1 171 ? 9.32 -9.148 -0.983 1 67.88 171 ALA A CA 1
ATOM 1382 C C . ALA A 1 171 ? 8.672 -10.492 -0.646 1 67.88 171 ALA A C 1
ATOM 1384 O O . ALA A 1 171 ? 9.289 -11.328 0.024 1 67.88 171 ALA A O 1
ATOM 1385 N N . ALA A 1 172 ? 7.477 -10.727 -1.067 1 70.94 172 ALA A N 1
ATOM 1386 C CA . ALA A 1 172 ? 6.723 -11.938 -0.763 1 70.94 172 ALA A CA 1
ATOM 1387 C C . ALA A 1 172 ? 7.406 -13.172 -1.349 1 70.94 172 ALA A C 1
ATOM 1389 O O . ALA A 1 172 ? 7.332 -14.258 -0.777 1 70.94 172 ALA A O 1
ATOM 1390 N N . ARG A 1 173 ? 8.109 -12.898 -2.496 1 78.06 173 ARG A N 1
ATOM 1391 C CA . ARG A 1 173 ? 8.703 -14.023 -3.211 1 78.06 173 ARG A CA 1
ATOM 1392 C C . ARG A 1 173 ? 10.227 -13.914 -3.227 1 78.06 173 ARG A C 1
ATOM 1394 O O . ARG A 1 173 ? 10.867 -14.336 -4.191 1 78.06 173 ARG A O 1
ATOM 1401 N N . SER A 1 174 ? 10.734 -13.43 -2.205 1 70.56 174 SER A N 1
ATOM 1402 C CA . SER A 1 174 ? 12.164 -13.148 -2.119 1 70.56 174 SER A CA 1
ATOM 1403 C C . SER A 1 174 ? 12.977 -14.43 -2.027 1 70.56 174 SER A C 1
ATOM 1405 O O . SER A 1 174 ? 14.156 -14.453 -2.395 1 70.56 174 SER A O 1
ATOM 1407 N N . LEU A 1 175 ? 12.375 -15.484 -1.658 1 70.5 175 LEU A N 1
ATOM 1408 C CA . LEU A 1 175 ? 13.102 -16.734 -1.476 1 70.5 175 LEU A CA 1
ATOM 1409 C C . LEU A 1 175 ? 13.375 -17.406 -2.818 1 70.5 175 LEU A C 1
ATOM 1411 O O . LEU A 1 175 ? 14.312 -18.203 -2.941 1 70.5 175 LEU A O 1
ATOM 1415 N N . GLU A 1 176 ? 12.656 -17.016 -3.742 1 83.19 176 GLU A N 1
ATOM 1416 C CA . GLU A 1 176 ? 12.805 -17.641 -5.051 1 83.19 176 GLU A CA 1
ATOM 1417 C C . GLU A 1 176 ? 14.133 -17.266 -5.699 1 83.19 176 GLU A C 1
ATOM 1419 O O . GLU A 1 176 ? 14.883 -18.141 -6.137 1 83.19 176 GLU A O 1
ATOM 1424 N N . PRO A 1 177 ? 14.5 -16 -5.73 1 79.31 177 PRO A N 1
ATOM 1425 C CA . PRO A 1 177 ? 15.812 -15.664 -6.277 1 79.31 177 PRO A CA 1
ATOM 1426 C C . PRO A 1 177 ? 16.969 -16.094 -5.371 1 79.31 177 PRO A C 1
ATOM 1428 O O . PRO A 1 177 ? 18.078 -16.312 -5.848 1 79.31 177 PRO A O 1
ATOM 1431 N N . ILE A 1 178 ? 16.703 -16.281 -4.16 1 71.94 178 ILE A N 1
ATOM 1432 C CA . ILE A 1 178 ? 17.766 -16.562 -3.189 1 71.94 178 ILE A CA 1
ATOM 1433 C C . ILE A 1 178 ? 18.078 -18.047 -3.182 1 71.94 178 ILE A C 1
ATOM 1435 O O . ILE A 1 178 ? 19.25 -18.438 -3.205 1 71.94 178 ILE A O 1
ATOM 1439 N N . ARG A 1 179 ? 17.047 -18.859 -3.166 1 75.44 179 ARG A N 1
ATOM 1440 C CA . ARG A 1 179 ? 17.234 -20.297 -3.043 1 75.44 179 ARG A CA 1
ATOM 1441 C C . ARG A 1 179 ? 17.234 -20.969 -4.414 1 75.44 179 ARG A C 1
ATOM 1443 O O . ARG A 1 179 ? 17.781 -22.062 -4.574 1 75.44 179 ARG A O 1
ATOM 1450 N N . GLY A 1 180 ? 16.672 -20.266 -5.266 1 86.38 180 GLY A N 1
ATOM 1451 C CA . GLY A 1 180 ? 16.516 -20.859 -6.586 1 86.38 180 GLY A CA 1
ATOM 1452 C C . GLY A 1 180 ? 15.258 -21.688 -6.73 1 86.38 180 GLY A C 1
ATOM 1453 O O . GLY A 1 180 ? 14.781 -22.266 -5.754 1 86.38 180 GLY A O 1
ATOM 1454 N N . ILE A 1 181 ? 14.82 -21.703 -7.887 1 92.62 181 ILE A N 1
ATOM 1455 C CA . ILE A 1 181 ? 13.602 -22.469 -8.164 1 92.62 181 ILE A CA 1
ATOM 1456 C C . ILE A 1 181 ? 13.922 -23.625 -9.102 1 92.62 181 ILE A C 1
ATOM 1458 O O . ILE A 1 181 ? 14.977 -23.641 -9.75 1 92.62 181 ILE A O 1
ATOM 1462 N N . GLU A 1 182 ? 12.992 -24.594 -9.086 1 93.06 182 GLU A N 1
ATOM 1463 C CA . GLU A 1 182 ? 13.188 -25.781 -9.906 1 93.06 182 GLU A CA 1
ATOM 1464 C C . GLU A 1 182 ? 13.086 -25.438 -11.391 1 93.06 182 GLU A C 1
ATOM 1466 O O . GLU A 1 182 ? 12.188 -24.719 -11.812 1 93.06 182 GLU A O 1
ATOM 1471 N N . VAL A 1 183 ? 14.102 -25.922 -12.109 1 94 183 VAL A N 1
ATOM 1472 C CA . VAL A 1 183 ? 14.062 -25.859 -13.57 1 94 183 VAL A CA 1
ATOM 1473 C C . VAL A 1 183 ? 13.883 -27.266 -14.133 1 94 183 VAL A C 1
ATOM 1475 O O . VAL A 1 183 ? 14.508 -28.219 -13.664 1 94 183 VAL A O 1
ATOM 1478 N N . MET A 1 184 ? 12.977 -27.344 -15.047 1 93.12 184 MET A N 1
ATOM 1479 C CA . MET A 1 184 ? 12.602 -28.656 -15.562 1 93.12 184 MET A CA 1
ATOM 1480 C C . MET A 1 184 ? 12.797 -28.734 -17.062 1 93.12 184 MET A C 1
ATOM 1482 O O . MET A 1 184 ? 12.82 -27.703 -17.75 1 93.12 184 MET A O 1
ATOM 1486 N N . ASP A 1 185 ? 12.961 -29.922 -17.562 1 90.56 185 ASP A N 1
ATOM 1487 C CA . ASP A 1 185 ? 12.984 -30.141 -19 1 90.56 185 ASP A CA 1
ATOM 1488 C C . ASP A 1 185 ? 11.57 -30.312 -19.562 1 90.56 185 ASP A C 1
ATOM 1490 O O . ASP A 1 185 ? 10.594 -30.156 -18.828 1 90.56 185 ASP A O 1
ATOM 1494 N N . LYS A 1 186 ? 11.492 -30.594 -20.844 1 85.38 186 LYS A N 1
ATOM 1495 C CA . LYS A 1 186 ? 10.203 -30.672 -21.531 1 85.38 186 LYS A CA 1
ATOM 1496 C C . LYS A 1 186 ? 9.359 -31.812 -20.969 1 85.38 186 LYS A C 1
ATOM 1498 O O . LYS A 1 186 ? 8.133 -31.797 -21.078 1 85.38 186 LYS A O 1
ATOM 1503 N N . GLU A 1 187 ? 10.008 -32.781 -20.328 1 84.12 187 GLU A N 1
ATOM 1504 C CA . GLU A 1 187 ? 9.305 -33.969 -19.797 1 84.12 187 GLU A CA 1
ATOM 1505 C C . GLU A 1 187 ? 8.953 -33.781 -18.328 1 84.12 187 GLU A C 1
ATOM 1507 O O . GLU A 1 187 ? 8.312 -34.656 -17.734 1 84.12 187 GLU A O 1
ATOM 1512 N N . GLY A 1 188 ? 9.359 -32.656 -17.734 1 84.62 188 GLY A N 1
ATOM 1513 C CA . GLY A 1 188 ? 9.016 -32.375 -16.344 1 84.62 188 GLY A CA 1
ATOM 1514 C C . GLY A 1 188 ? 10.07 -32.844 -15.359 1 84.62 188 GLY A C 1
ATOM 1515 O O . GLY A 1 188 ? 9.852 -32.844 -14.148 1 84.62 188 GLY A O 1
ATOM 1516 N N . ASN A 1 189 ? 11.195 -33.344 -15.883 1 87.5 189 ASN A N 1
ATOM 1517 C CA . ASN A 1 189 ? 12.289 -33.781 -15.008 1 87.5 189 ASN A CA 1
ATOM 1518 C C . ASN A 1 189 ? 13.062 -32.562 -14.469 1 87.5 189 ASN A C 1
ATOM 1520 O O . ASN A 1 189 ? 13.461 -31.688 -15.234 1 87.5 189 ASN A O 1
ATOM 1524 N N . VAL A 1 190 ? 13.266 -32.656 -13.172 1 89.5 190 VAL A N 1
ATOM 1525 C CA . VAL A 1 190 ? 13.961 -31.531 -12.523 1 89.5 190 VAL A CA 1
ATOM 1526 C C . VAL A 1 190 ? 15.453 -31.625 -12.82 1 89.5 190 VAL A C 1
ATOM 1528 O O . VAL A 1 190 ? 16.094 -32.656 -12.562 1 89.5 190 VAL A O 1
ATOM 1531 N N . MET A 1 191 ? 15.992 -30.578 -13.352 1 91.44 191 MET A N 1
ATOM 1532 C CA . MET A 1 191 ? 17.406 -30.547 -13.734 1 91.44 191 MET A CA 1
ATOM 1533 C C . MET A 1 191 ? 18.234 -29.859 -12.664 1 91.44 191 MET A C 1
ATOM 1535 O O . MET A 1 191 ? 19.453 -30.047 -12.602 1 91.44 191 MET A O 1
ATOM 1539 N N . GLY A 1 192 ? 17.594 -29.078 -11.883 1 89.88 192 GLY A N 1
ATOM 1540 C CA . GLY A 1 192 ? 18.297 -28.359 -10.82 1 89.88 192 GLY A CA 1
ATOM 1541 C C . GLY A 1 192 ? 17.516 -27.172 -10.297 1 89.88 192 GLY A C 1
ATOM 1542 O O . GLY A 1 192 ? 16.328 -27 -10.594 1 89.88 192 GLY A O 1
ATOM 1543 N N . TYR A 1 193 ? 18.156 -26.469 -9.398 1 90 193 TYR A N 1
ATOM 1544 C CA . TYR A 1 193 ? 17.609 -25.25 -8.812 1 90 193 TYR A CA 1
ATOM 1545 C C . TYR A 1 193 ? 18.391 -24.031 -9.273 1 90 193 TYR A C 1
ATOM 1547 O O . TYR A 1 193 ? 19.609 -23.969 -9.125 1 90 193 TYR A O 1
ATOM 1555 N N . SER A 1 194 ? 17.641 -23.062 -9.859 1 93.25 194 SER A N 1
ATOM 1556 C CA . SER A 1 194 ? 18.312 -21.906 -10.453 1 93.25 194 SER A CA 1
ATOM 1557 C C . SER A 1 194 ? 17.906 -20.609 -9.75 1 93.25 194 SER A C 1
ATOM 1559 O O . SER A 1 194 ? 16.719 -20.312 -9.641 1 93.25 194 SER A O 1
ATOM 1561 N N . ARG A 1 195 ? 18.875 -19.875 -9.359 1 84.88 195 ARG A N 1
ATOM 1562 C CA . ARG A 1 195 ? 18.656 -18.547 -8.805 1 84.88 195 ARG A CA 1
ATOM 1563 C C . ARG A 1 195 ? 18.312 -17.547 -9.898 1 84.88 195 ARG A C 1
ATOM 1565 O O . ARG A 1 195 ? 17.516 -16.625 -9.688 1 84.88 195 ARG A O 1
ATOM 1572 N N . LYS A 1 196 ? 18.844 -17.734 -11.016 1 91 196 LYS A N 1
ATOM 1573 C CA . LYS A 1 196 ? 18.578 -16.844 -12.148 1 91 196 LYS A CA 1
ATOM 1574 C C . LYS A 1 196 ? 17.141 -16.969 -12.633 1 91 196 LYS A C 1
ATOM 1576 O O . LYS A 1 196 ? 16.5 -15.969 -12.945 1 91 196 LYS A O 1
ATOM 1581 N N . ALA A 1 197 ? 16.703 -18.188 -12.68 1 93.75 197 ALA A N 1
ATOM 1582 C CA . ALA A 1 197 ? 15.305 -18.406 -13.047 1 93.75 197 ALA A CA 1
ATOM 1583 C C . ALA A 1 197 ? 14.375 -17.797 -12.008 1 93.75 197 ALA A C 1
ATOM 1585 O O . ALA A 1 197 ? 13.344 -17.203 -12.352 1 93.75 197 ALA A O 1
ATOM 1586 N N . GLY A 1 198 ? 14.758 -17.984 -10.75 1 90.81 198 GLY A N 1
ATOM 1587 C CA . GLY A 1 198 ? 13.984 -17.375 -9.68 1 90.81 198 GLY A CA 1
ATOM 1588 C C . GLY A 1 198 ? 13.922 -15.867 -9.781 1 90.81 198 GLY A C 1
ATOM 1589 O O . GLY A 1 198 ? 12.867 -15.273 -9.562 1 90.81 198 GLY A O 1
ATOM 1590 N N . THR A 1 199 ? 15 -15.266 -10.078 1 85.25 199 THR A N 1
ATOM 1591 C CA . THR A 1 199 ? 15.062 -13.812 -10.234 1 85.25 199 THR A CA 1
ATOM 1592 C C . THR A 1 199 ? 14.188 -13.359 -11.398 1 85.25 199 THR A C 1
ATOM 1594 O O . THR A 1 199 ? 13.461 -12.367 -11.281 1 85.25 199 THR A O 1
ATOM 1597 N N . LYS A 1 200 ? 14.266 -14.07 -12.445 1 91.56 200 LYS A N 1
ATOM 1598 C CA . LYS A 1 200 ? 13.469 -13.719 -13.609 1 91.56 200 LYS A CA 1
ATOM 1599 C C . LYS A 1 200 ? 11.977 -13.883 -13.328 1 91.56 200 LYS A C 1
ATOM 1601 O O . LYS A 1 200 ? 11.164 -13.062 -13.766 1 91.56 200 LYS A O 1
ATOM 1606 N N . ALA A 1 201 ? 11.625 -14.945 -12.641 1 93.06 201 ALA A N 1
ATOM 1607 C CA . ALA A 1 201 ? 10.227 -15.203 -12.305 1 93.06 201 ALA A CA 1
ATOM 1608 C C . ALA A 1 201 ? 9.648 -14.062 -11.469 1 93.06 201 ALA A C 1
ATOM 1610 O O . ALA A 1 201 ? 8.562 -13.562 -11.75 1 93.06 201 ALA A O 1
ATOM 1611 N N . VAL A 1 202 ? 10.367 -13.656 -10.477 1 85.31 202 VAL A N 1
ATOM 1612 C CA . VAL A 1 202 ? 9.93 -12.586 -9.586 1 85.31 202 VAL A CA 1
ATOM 1613 C C . VAL A 1 202 ? 9.867 -11.266 -10.344 1 85.31 202 VAL A C 1
ATOM 1615 O O . VAL A 1 202 ? 8.898 -10.508 -10.203 1 85.31 202 VAL A O 1
ATOM 1618 N N . LYS A 1 203 ? 10.875 -11.023 -11.172 1 86.5 203 LYS A N 1
ATOM 1619 C CA . LYS A 1 203 ? 10.906 -9.797 -11.961 1 86.5 203 LYS A CA 1
ATOM 1620 C C . LYS A 1 203 ? 9.719 -9.727 -12.914 1 86.5 203 LYS A C 1
ATOM 1622 O O . LYS A 1 203 ? 9.078 -8.68 -13.039 1 86.5 203 LYS A O 1
ATOM 1627 N N . ASP A 1 204 ? 9.477 -10.781 -13.594 1 92.5 204 ASP A N 1
ATOM 1628 C CA . ASP A 1 204 ? 8.367 -10.82 -14.539 1 92.5 204 ASP A CA 1
ATOM 1629 C C . ASP A 1 204 ? 7.027 -10.609 -13.836 1 92.5 204 ASP A C 1
ATOM 1631 O O . ASP A 1 204 ? 6.168 -9.875 -14.328 1 92.5 204 ASP A O 1
ATOM 1635 N N . THR A 1 205 ? 6.875 -11.242 -12.68 1 91.88 205 THR A N 1
ATOM 1636 C CA . THR A 1 205 ? 5.637 -11.078 -11.93 1 91.88 205 THR A CA 1
ATOM 1637 C C . THR A 1 205 ? 5.508 -9.656 -11.398 1 91.88 205 THR A C 1
ATOM 1639 O O . THR A 1 205 ? 4.422 -9.07 -11.43 1 91.88 205 THR A O 1
ATOM 1642 N N . ALA A 1 206 ? 6.613 -9.125 -10.914 1 85 206 ALA A N 1
ATOM 1643 C CA . ALA A 1 206 ? 6.609 -7.738 -10.445 1 85 206 ALA A CA 1
ATOM 1644 C C . ALA A 1 206 ? 6.223 -6.781 -11.57 1 85 206 ALA A C 1
ATOM 1646 O O . ALA A 1 206 ? 5.449 -5.844 -11.352 1 85 206 ALA A O 1
ATOM 1647 N N . THR A 1 207 ? 6.711 -7.055 -12.734 1 88 207 THR A N 1
ATOM 1648 C CA . THR A 1 207 ? 6.395 -6.223 -13.891 1 88 207 THR A CA 1
ATOM 1649 C C . THR A 1 207 ? 4.91 -6.309 -14.234 1 88 207 THR A C 1
ATOM 1651 O O . THR A 1 207 ? 4.289 -5.301 -14.586 1 88 207 THR A O 1
ATOM 1654 N N . SER A 1 208 ? 4.391 -7.465 -14.117 1 91.31 208 SER A N 1
ATOM 1655 C CA . SER A 1 208 ? 2.969 -7.637 -14.398 1 91.31 208 SER A CA 1
ATOM 1656 C C . SER A 1 208 ? 2.109 -6.863 -13.406 1 91.31 208 SER A C 1
ATOM 1658 O O . SER A 1 208 ? 1.044 -6.355 -13.766 1 91.31 208 SER A O 1
ATOM 1660 N N . ARG A 1 209 ? 2.582 -6.746 -12.188 1 86.75 209 ARG A N 1
ATOM 1661 C CA . ARG A 1 209 ? 1.841 -6 -11.172 1 86.75 209 ARG A CA 1
ATOM 1662 C C . ARG A 1 209 ? 1.917 -4.5 -11.438 1 86.75 209 ARG A C 1
ATOM 1664 O O . ARG A 1 209 ? 0.969 -3.764 -11.148 1 86.75 209 ARG A O 1
ATOM 1671 N N . ILE A 1 210 ? 3.051 -4.105 -11.898 1 83.56 210 ILE A N 1
ATOM 1672 C CA . ILE A 1 210 ? 3.191 -2.703 -12.273 1 83.56 210 ILE A CA 1
ATOM 1673 C C . ILE A 1 210 ? 2.129 -2.34 -13.312 1 83.56 210 ILE A C 1
ATOM 1675 O O . ILE A 1 210 ? 1.473 -1.303 -13.195 1 83.56 210 ILE A O 1
ATOM 1679 N N . VAL A 1 211 ? 1.938 -3.217 -14.242 1 86.94 211 VAL A N 1
ATOM 1680 C CA . VAL A 1 211 ? 0.966 -2.965 -15.305 1 86.94 211 VAL A CA 1
ATOM 1681 C C . VAL A 1 211 ? -0.448 -3.012 -14.727 1 86.94 211 VAL A C 1
ATOM 1683 O O . VAL A 1 211 ? -1.27 -2.137 -15.008 1 86.94 211 VAL A O 1
ATOM 1686 N N . LEU A 1 212 ? -0.717 -3.973 -13.914 1 90.62 212 LEU A N 1
ATOM 1687 C CA . LEU A 1 212 ? -2.045 -4.148 -13.336 1 90.62 212 LEU A CA 1
ATOM 1688 C C . LEU A 1 212 ? -2.432 -2.936 -12.492 1 90.62 212 LEU A C 1
ATOM 1690 O O . LEU A 1 212 ? -3.457 -2.299 -12.75 1 90.62 212 LEU A O 1
ATOM 1694 N N . PHE A 1 213 ? -1.612 -2.561 -11.562 1 85.31 213 PHE A N 1
ATOM 1695 C CA . PHE A 1 213 ? -1.956 -1.496 -10.633 1 85.31 213 PHE A CA 1
ATOM 1696 C C . PHE A 1 213 ? -1.743 -0.127 -11.266 1 85.31 213 PHE A C 1
ATOM 1698 O O . PHE A 1 213 ? -2.475 0.82 -10.969 1 85.31 213 PHE A O 1
ATOM 1705 N N . GLY A 1 214 ? -0.802 -0.03 -12.141 1 82.25 214 GLY A N 1
ATOM 1706 C CA . GLY A 1 214 ? -0.588 1.214 -12.859 1 82.25 214 GLY A CA 1
ATOM 1707 C C . GLY A 1 214 ? -1.777 1.624 -13.711 1 82.25 214 GLY A C 1
ATOM 1708 O O . GLY A 1 214 ? -2.221 2.773 -13.648 1 82.25 214 GLY A O 1
ATOM 1709 N N . THR A 1 215 ? -2.279 0.697 -14.383 1 84.12 215 THR A N 1
ATOM 1710 C CA . THR A 1 215 ? -3.418 0.985 -15.25 1 84.12 215 THR A CA 1
ATOM 1711 C C . THR A 1 215 ? -4.684 1.206 -14.422 1 84.12 215 THR A C 1
ATOM 1713 O O . THR A 1 215 ? -5.5 2.066 -14.75 1 84.12 215 THR A O 1
ATOM 1716 N N . SER A 1 216 ? -4.836 0.456 -13.344 1 82.75 216 SER A N 1
ATOM 1717 C CA . SER A 1 216 ? -6.031 0.541 -12.516 1 82.75 216 SER A CA 1
ATOM 1718 C C . SER A 1 216 ? -6.094 1.872 -11.766 1 82.75 216 SER A C 1
ATOM 1720 O O . SER A 1 216 ? -7.176 2.344 -11.414 1 82.75 216 SER A O 1
ATOM 1722 N N . ALA A 1 217 ? -4.957 2.441 -11.523 1 76.5 217 ALA A N 1
ATOM 1723 C CA . ALA A 1 217 ? -4.914 3.744 -10.867 1 76.5 217 ALA A CA 1
ATOM 1724 C C . ALA A 1 217 ? -4.965 4.879 -11.891 1 76.5 217 ALA A C 1
ATOM 1726 O O . ALA A 1 217 ? -5.57 5.922 -11.641 1 76.5 217 ALA A O 1
ATOM 1727 N N . PHE A 1 218 ? -4.434 4.672 -13.062 1 77.56 218 PHE A N 1
ATOM 1728 C CA . PHE A 1 218 ? -4.266 5.715 -14.062 1 77.56 218 PHE A CA 1
ATOM 1729 C C . PHE A 1 218 ? -5.574 5.984 -14.797 1 77.56 218 PHE A C 1
ATOM 1731 O O . PHE A 1 218 ? -5.969 7.141 -14.969 1 77.56 218 PHE A O 1
ATOM 1738 N N . ILE A 1 219 ? -6.191 4.977 -15.164 1 81.06 219 ILE A N 1
ATOM 1739 C CA . ILE A 1 219 ? -7.348 5.109 -16.047 1 81.06 219 ILE A CA 1
ATOM 1740 C C . ILE A 1 219 ? -8.477 5.828 -15.312 1 81.06 219 ILE A C 1
ATOM 1742 O O . ILE A 1 219 ? -9.07 6.773 -15.836 1 81.06 219 ILE A O 1
ATOM 1746 N N . PRO A 1 220 ? -8.797 5.473 -14.086 1 76.69 220 PRO A N 1
ATOM 1747 C CA . PRO A 1 220 ? -9.844 6.199 -13.375 1 76.69 220 PRO A CA 1
ATOM 1748 C C . PRO A 1 220 ? -9.516 7.68 -13.188 1 76.69 220 PRO A C 1
ATOM 1750 O O . PRO A 1 220 ? -10.414 8.523 -13.211 1 76.69 220 PRO A O 1
ATOM 1753 N N . GLU A 1 221 ? -8.266 7.957 -12.93 1 72.19 221 GLU A N 1
ATOM 1754 C CA . GLU A 1 221 ? -7.863 9.352 -12.781 1 72.19 221 GLU A CA 1
ATOM 1755 C C . GLU A 1 221 ? -8.102 10.141 -14.062 1 72.19 221 GLU A C 1
ATOM 1757 O O . GLU A 1 221 ? -8.547 11.289 -14.023 1 72.19 221 GLU A O 1
ATOM 1762 N N . VAL A 1 222 ? -7.84 9.562 -15.172 1 72.69 222 VAL A N 1
ATOM 1763 C CA . VAL A 1 222 ? -8.039 10.203 -16.469 1 72.69 222 VAL A CA 1
ATOM 1764 C C . VAL A 1 222 ? -9.531 10.359 -16.75 1 72.69 222 VAL A C 1
ATOM 1766 O O . VAL A 1 222 ? -9.984 11.414 -17.188 1 72.69 222 VAL A O 1
ATOM 1769 N N . PHE A 1 223 ? -10.242 9.359 -16.422 1 74.81 223 PHE A N 1
ATOM 1770 C CA . PHE A 1 223 ? -11.68 9.383 -16.641 1 74.81 223 PHE A CA 1
ATOM 1771 C C . PHE A 1 223 ? -12.344 10.438 -15.766 1 74.81 223 PHE A C 1
ATOM 1773 O O . PHE A 1 223 ? -13.281 11.117 -16.188 1 74.81 223 PHE A O 1
ATOM 1780 N N . SER A 1 224 ? -11.859 10.5 -14.508 1 71.69 224 SER A N 1
ATOM 1781 C CA . SER A 1 224 ? -12.438 11.469 -13.586 1 71.69 224 SER A CA 1
ATOM 1782 C C . SER A 1 224 ? -12.156 12.898 -14.039 1 71.69 224 SER A C 1
ATOM 1784 O O . SER A 1 224 ? -12.977 13.797 -13.828 1 71.69 224 SER A O 1
ATOM 1786 N N . HIS A 1 225 ? -11.047 13.07 -14.609 1 66 225 HIS A N 1
ATOM 1787 C CA . HIS A 1 225 ? -10.703 14.398 -15.094 1 66 225 HIS A CA 1
ATOM 1788 C C . HIS A 1 225 ? -11.664 14.844 -16.188 1 66 225 HIS A C 1
ATOM 1790 O O . HIS A 1 225 ? -11.992 16.031 -16.297 1 66 225 HIS A O 1
ATOM 1796 N N . PHE A 1 226 ? -12.125 13.93 -16.875 1 65.62 226 PHE A N 1
ATOM 1797 C CA . PHE A 1 226 ? -13.039 14.25 -17.969 1 65.62 226 PHE A CA 1
ATOM 1798 C C . PHE A 1 226 ? -14.445 14.508 -17.438 1 65.62 226 PHE A C 1
ATOM 1800 O O . PHE A 1 226 ? -15.203 15.289 -18.031 1 65.62 226 PHE A O 1
ATOM 1807 N N . PHE A 1 227 ? -14.695 13.914 -16.25 1 65.56 227 PHE A N 1
ATOM 1808 C CA . PHE A 1 227 ? -16.078 13.977 -15.758 1 65.56 227 PHE A CA 1
ATOM 1809 C C . PHE A 1 227 ? -16.219 15.016 -14.656 1 65.56 227 PHE A C 1
ATOM 1811 O O . PHE A 1 227 ? -17.312 15.477 -14.367 1 65.56 227 PHE A O 1
ATOM 1818 N N . ILE A 1 228 ? -15.094 15.367 -14 1 62.06 228 ILE A N 1
ATOM 1819 C CA . ILE A 1 228 ? -15.125 16.281 -12.867 1 62.06 228 ILE A CA 1
ATOM 1820 C C . ILE A 1 228 ? -15.656 17.641 -13.312 1 62.06 228 ILE A C 1
ATOM 1822 O O . ILE A 1 228 ? -16.234 18.375 -12.516 1 62.06 228 ILE A O 1
ATOM 1826 N N . ARG A 1 229 ? -15.523 17.922 -14.531 1 60.03 229 ARG A N 1
ATOM 1827 C CA . ARG A 1 229 ? -15.953 19.219 -15.016 1 60.03 229 ARG A CA 1
ATOM 1828 C C . ARG A 1 229 ? -17.469 19.281 -15.164 1 60.03 229 ARG A C 1
ATOM 1830 O O . ARG A 1 229 ? -18.047 20.359 -15.367 1 60.03 229 ARG A O 1
ATOM 1837 N N . THR A 1 230 ? -17.969 18.156 -14.844 1 62 230 THR A N 1
ATOM 1838 C CA . THR A 1 230 ? -19.406 18.172 -15.016 1 62 230 THR A CA 1
ATOM 1839 C C . THR A 1 230 ? -20.109 18.656 -13.742 1 62 230 THR A C 1
ATOM 1841 O O . THR A 1 230 ? -19.594 18.469 -12.641 1 62 230 THR A O 1
ATOM 1844 N N . GLN A 1 231 ? -21.141 19.406 -13.875 1 61.5 231 GLN A N 1
ATOM 1845 C CA . GLN A 1 231 ? -21.906 20.031 -12.805 1 61.5 231 GLN A CA 1
ATOM 1846 C C . GLN A 1 231 ? -22.312 19 -11.75 1 61.5 231 GLN A C 1
ATOM 1848 O O . GLN A 1 231 ? -22.391 19.312 -10.562 1 61.5 231 GLN A O 1
ATOM 1853 N N . PHE A 1 232 ? -22.531 17.797 -12.117 1 61.91 232 PHE A N 1
ATOM 1854 C CA . PHE A 1 232 ? -23 16.75 -11.211 1 61.91 232 PHE A CA 1
ATOM 1855 C C . PHE A 1 232 ? -21.938 16.453 -10.148 1 61.91 232 PHE A C 1
ATOM 1857 O O . PHE A 1 232 ? -22.266 16.359 -8.961 1 61.91 232 PHE A O 1
ATOM 1864 N N . PHE A 1 233 ? -20.734 16.406 -10.477 1 60.84 233 PHE A N 1
ATOM 1865 C CA . PHE A 1 233 ? -19.672 15.992 -9.555 1 60.84 233 PHE A CA 1
ATOM 1866 C C . PHE A 1 233 ? -19.266 17.141 -8.641 1 60.84 233 PHE A C 1
ATOM 1868 O O . PHE A 1 233 ? -18.781 16.922 -7.535 1 60.84 233 PHE A O 1
ATOM 1875 N N . ARG A 1 234 ? -19.516 18.297 -9.117 1 60.94 234 ARG A N 1
ATOM 1876 C CA . ARG A 1 234 ? -19.25 19.469 -8.289 1 60.94 234 ARG A CA 1
ATOM 1877 C C . ARG A 1 234 ? -20.297 19.594 -7.176 1 60.94 234 ARG A C 1
ATOM 1879 O O . ARG A 1 234 ? -19.969 20.031 -6.066 1 60.94 234 ARG A O 1
ATOM 1886 N N . GLN A 1 235 ? -21.469 19.141 -7.531 1 61.12 235 GLN A N 1
ATOM 1887 C CA . GLN A 1 235 ? -22.562 19.266 -6.578 1 61.12 235 GLN A CA 1
ATOM 1888 C C . GLN A 1 235 ? -22.516 18.156 -5.535 1 61.12 235 GLN A C 1
ATOM 1890 O O . GLN A 1 235 ? -22.859 18.375 -4.371 1 61.12 235 GLN A O 1
ATOM 1895 N N . TYR A 1 236 ? -22.094 16.953 -6.078 1 60.84 236 TYR A N 1
ATOM 1896 C CA . TYR A 1 236 ? -22.062 15.805 -5.172 1 60.84 236 TYR A CA 1
ATOM 1897 C C . TYR A 1 236 ? -20.672 15.211 -5.082 1 60.84 236 TYR A C 1
ATOM 1899 O O . TYR A 1 236 ? -20.344 14.234 -5.77 1 60.84 236 TYR A O 1
ATOM 1907 N N . PRO A 1 237 ? -19.75 15.695 -4.145 1 60.5 237 PRO A N 1
ATOM 1908 C CA . PRO A 1 237 ? -18.359 15.25 -4.078 1 60.5 237 PRO A CA 1
ATOM 1909 C C . PRO A 1 237 ? -18.234 13.766 -3.764 1 60.5 237 PRO A C 1
ATOM 1911 O O . PRO A 1 237 ? -17.297 13.109 -4.227 1 60.5 237 PRO A O 1
ATOM 1914 N N . TRP A 1 238 ? -19.312 13.242 -3.139 1 63.5 238 TRP A N 1
ATOM 1915 C CA . TRP A 1 238 ? -19.297 11.812 -2.83 1 63.5 238 TRP A CA 1
ATOM 1916 C C . TRP A 1 238 ? -19.469 10.977 -4.094 1 63.5 238 TRP A C 1
ATOM 1918 O O . TRP A 1 238 ? -18.984 9.852 -4.176 1 63.5 238 TRP A O 1
ATOM 1928 N N . SER A 1 239 ? -20.094 11.602 -5.035 1 69.88 239 SER A N 1
ATOM 1929 C CA . SER A 1 239 ? -20.344 10.891 -6.285 1 69.88 239 SER A CA 1
ATOM 1930 C C . SER A 1 239 ? -19.047 10.68 -7.059 1 69.88 239 SER A C 1
ATOM 1932 O O . SER A 1 239 ? -18.891 9.672 -7.754 1 69.88 239 SER A O 1
ATOM 1934 N N . LEU A 1 240 ? -18.125 11.523 -6.824 1 70.44 240 LEU A N 1
ATOM 1935 C CA . LEU A 1 240 ? -16.844 11.383 -7.508 1 70.44 240 LEU A CA 1
ATOM 1936 C C . LEU A 1 240 ? -16.062 10.211 -6.945 1 70.44 240 LEU A C 1
ATOM 1938 O O . LEU A 1 240 ? -15.43 9.469 -7.699 1 70.44 240 LEU A O 1
ATOM 1942 N N . TRP A 1 241 ? -16.25 9.969 -5.703 1 67.44 241 TRP A N 1
ATOM 1943 C CA . TRP A 1 241 ? -15.547 8.859 -5.062 1 67.44 241 TRP A CA 1
ATOM 1944 C C . TRP A 1 241 ? -16.125 7.52 -5.504 1 67.44 241 TRP A C 1
ATOM 1946 O O . TRP A 1 241 ? -15.383 6.582 -5.797 1 67.44 241 TRP A O 1
ATOM 1956 N N . THR A 1 242 ? -17.375 7.543 -5.543 1 72.62 242 THR A N 1
ATOM 1957 C CA . THR A 1 242 ? -18.031 6.312 -5.969 1 72.62 242 THR A CA 1
ATOM 1958 C C . THR A 1 242 ? -17.703 6 -7.43 1 72.62 242 THR A C 1
ATOM 1960 O O . THR A 1 242 ? -17.516 4.84 -7.793 1 72.62 242 THR A O 1
ATOM 1963 N N . PHE A 1 243 ? -17.688 7.102 -8.195 1 74.69 243 PHE A N 1
ATOM 1964 C CA . PHE A 1 243 ? -17.359 6.922 -9.602 1 74.69 243 PHE A CA 1
ATOM 1965 C C . PHE A 1 243 ? -15.93 6.418 -9.766 1 74.69 243 PHE A C 1
ATOM 1967 O O . PHE A 1 243 ? -15.672 5.488 -10.531 1 74.69 243 PHE A O 1
ATOM 1974 N N . LYS A 1 244 ? -15.039 6.945 -9.008 1 73.75 244 LYS A N 1
ATOM 1975 C CA . LYS A 1 244 ? -13.633 6.547 -9.094 1 73.75 244 LYS A CA 1
ATOM 1976 C C . LYS A 1 244 ? -13.438 5.105 -8.625 1 73.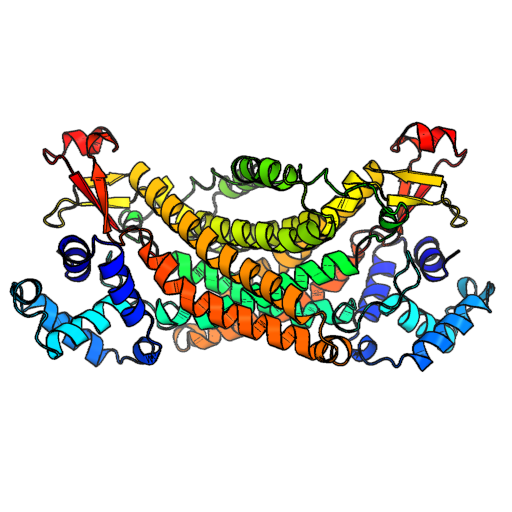75 244 LYS A C 1
ATOM 1978 O O . LYS A 1 244 ? -12.688 4.344 -9.234 1 73.75 244 LYS A O 1
ATOM 1983 N N . LEU A 1 245 ? -14.125 4.766 -7.613 1 74.5 245 LEU A N 1
ATOM 1984 C CA . LEU A 1 245 ? -14.031 3.406 -7.09 1 74.5 245 LEU A CA 1
ATOM 1985 C C . LEU A 1 245 ? -14.555 2.396 -8.109 1 74.5 245 LEU A C 1
ATOM 1987 O O . LEU A 1 245 ? -13.922 1.366 -8.344 1 74.5 245 LEU A O 1
ATOM 1991 N N . SER A 1 246 ? -15.695 2.822 -8.68 1 81.62 246 SER A N 1
ATOM 1992 C CA . SER A 1 246 ? -16.297 1.911 -9.648 1 81.62 246 SER A CA 1
ATOM 1993 C C . SER A 1 246 ? -15.391 1.748 -10.875 1 81.62 246 SER A C 1
ATOM 1995 O O . SER A 1 246 ? -15.234 0.641 -11.391 1 81.62 246 SER A O 1
ATOM 1997 N N . CYS A 1 247 ? -14.859 2.811 -11.312 1 82.19 247 CYS A N 1
ATOM 1998 C CA . CYS A 1 247 ? -13.945 2.768 -12.453 1 82.19 247 CYS A CA 1
ATOM 1999 C C . CYS A 1 247 ? -12.711 1.936 -12.133 1 82.19 247 CYS A C 1
ATOM 2001 O O . CYS A 1 247 ? -12.258 1.143 -12.961 1 82.19 247 CYS A O 1
ATOM 2003 N N . THR A 1 248 ? -12.203 2.096 -10.953 1 81.88 248 THR A N 1
ATOM 2004 C CA . THR A 1 248 ? -11.016 1.353 -10.539 1 81.88 248 THR A CA 1
ATOM 2005 C C . THR A 1 248 ? -11.297 -0.149 -10.539 1 81.88 248 THR A C 1
ATOM 2007 O O . THR A 1 248 ? -10.5 -0.933 -11.062 1 81.88 248 THR A O 1
ATOM 2010 N N . VAL A 1 249 ? -12.406 -0.54 -10.039 1 83.12 249 VAL A N 1
ATOM 2011 C CA . VAL A 1 249 ? -12.773 -1.951 -9.961 1 83.12 249 VAL A CA 1
ATOM 2012 C C . VAL A 1 249 ? -12.945 -2.52 -11.367 1 83.12 249 VAL A C 1
ATOM 2014 O O . VAL A 1 249 ? -12.477 -3.623 -11.664 1 83.12 249 VAL A O 1
ATOM 2017 N N . LEU A 1 250 ? -13.586 -1.755 -12.211 1 88.56 250 LEU A N 1
ATOM 2018 C CA . LEU A 1 250 ? -13.836 -2.213 -13.57 1 88.56 250 LEU A CA 1
ATOM 2019 C C . LEU A 1 250 ? -12.523 -2.377 -14.336 1 88.56 250 LEU A C 1
ATOM 2021 O O . LEU A 1 250 ? -12.305 -3.4 -14.984 1 88.56 250 LEU A O 1
ATOM 2025 N N . VAL A 1 251 ? -11.711 -1.41 -14.227 1 88.31 251 VAL A N 1
ATOM 2026 C CA . VAL A 1 251 ? -10.438 -1.461 -14.938 1 88.31 251 VAL A CA 1
ATOM 2027 C C . VAL A 1 251 ? -9.578 -2.598 -14.383 1 88.31 251 VAL A C 1
ATOM 2029 O O . VAL A 1 251 ? -8.953 -3.34 -15.148 1 88.31 251 VAL A O 1
ATOM 2032 N N . MET A 1 252 ? -9.547 -2.725 -13.094 1 89.19 252 MET A N 1
ATOM 2033 C CA . MET A 1 252 ? -8.773 -3.807 -12.5 1 89.19 252 MET A CA 1
ATOM 2034 C C . MET A 1 252 ? -9.297 -5.164 -12.945 1 89.19 252 MET A C 1
ATOM 2036 O O . MET A 1 252 ? -8.516 -6.07 -13.242 1 89.19 252 MET A O 1
ATOM 2040 N N . GLY A 1 253 ? -10.578 -5.305 -13.008 1 90.88 253 GLY A N 1
ATOM 2041 C CA . GLY A 1 253 ? -11.18 -6.547 -13.469 1 90.88 253 GLY A CA 1
ATOM 2042 C C . GLY A 1 253 ? -10.781 -6.918 -14.883 1 90.88 253 GLY A C 1
ATOM 2043 O O . GLY A 1 253 ? -10.539 -8.094 -15.18 1 90.88 253 GLY A O 1
ATOM 2044 N N . LEU A 1 254 ? -10.648 -5.906 -15.688 1 92.38 254 LEU A N 1
ATOM 2045 C CA . LEU A 1 254 ? -10.281 -6.141 -17.078 1 92.38 254 LEU A CA 1
ATOM 2046 C C . LEU A 1 254 ? -8.773 -6.371 -17.219 1 92.38 254 LEU A C 1
ATOM 2048 O O . LEU A 1 254 ? -8.328 -7.07 -18.125 1 92.38 254 LEU A O 1
ATOM 2052 N N . MET A 1 255 ? -8.07 -5.855 -16.25 1 93.19 255 MET A N 1
ATOM 2053 C CA . MET A 1 255 ? -6.617 -5.855 -16.422 1 93.19 255 MET A CA 1
ATOM 2054 C C . MET A 1 255 ? -5.988 -7.039 -15.703 1 93.19 255 MET A C 1
ATOM 2056 O O . MET A 1 255 ? -4.84 -7.402 -15.977 1 93.19 255 MET A O 1
ATOM 2060 N N . VAL A 1 256 ? -6.691 -7.684 -14.781 1 93.81 256 VAL A N 1
ATOM 2061 C CA . VAL A 1 256 ? -6.129 -8.828 -14.062 1 93.81 256 VAL A CA 1
ATOM 2062 C C . VAL A 1 256 ? -5.77 -9.93 -15.055 1 93.81 256 VAL A C 1
ATOM 2064 O O . VAL A 1 256 ? -4.629 -10.398 -15.086 1 93.81 256 VAL A O 1
ATOM 2067 N N . PRO A 1 257 ? -6.715 -10.328 -15.938 1 94.25 257 PRO A N 1
ATOM 2068 C CA . PRO A 1 257 ? -6.344 -11.367 -16.891 1 94.25 257 PRO A CA 1
ATOM 2069 C C . PRO A 1 257 ? -5.227 -10.93 -17.844 1 94.25 257 PRO A C 1
ATOM 2071 O O . PRO A 1 257 ? -4.398 -11.75 -18.25 1 94.25 257 PRO A O 1
ATOM 2074 N N . VAL A 1 258 ? -5.188 -9.695 -18.219 1 94.44 258 VAL A N 1
ATOM 2075 C CA . VAL A 1 258 ? -4.121 -9.18 -19.062 1 94.44 258 VAL A CA 1
ATOM 2076 C C . VAL A 1 258 ? -2.781 -9.297 -18.344 1 94.44 258 VAL A C 1
ATOM 2078 O O . VAL A 1 258 ? -1.799 -9.773 -18.922 1 94.44 258 VAL A O 1
ATOM 2081 N N . SER A 1 259 ? -2.771 -8.883 -17.109 1 93.69 259 SER A N 1
ATOM 2082 C CA . SER A 1 259 ? -1.552 -8.914 -16.312 1 93.69 259 SER A CA 1
ATOM 2083 C C . SER A 1 259 ? -1.053 -10.344 -16.125 1 93.69 259 SER A C 1
ATOM 2085 O O . SER A 1 259 ? 0.142 -10.617 -16.266 1 93.69 259 SER A O 1
ATOM 2087 N N . PHE A 1 260 ? -1.933 -11.281 -15.836 1 94.19 260 PHE A N 1
ATOM 2088 C CA . PHE A 1 260 ? -1.557 -12.664 -15.594 1 94.19 260 PHE A CA 1
ATOM 2089 C C . PHE A 1 260 ? -1.076 -13.328 -16.875 1 94.19 260 PHE A C 1
ATOM 2091 O O . PHE A 1 260 ? -0.317 -14.297 -16.844 1 94.19 260 PHE A O 1
ATOM 2098 N N . SER A 1 261 ? -1.47 -12.766 -17.984 1 94.5 261 SER A N 1
ATOM 2099 C CA . SER A 1 261 ? -1.159 -13.391 -19.266 1 94.5 261 SER A CA 1
ATOM 2100 C C . SER A 1 261 ? 0.096 -12.781 -19.891 1 94.5 261 SER A C 1
ATOM 2102 O O . SER A 1 261 ? 0.534 -13.211 -20.969 1 94.5 261 SER A O 1
ATOM 2104 N N . MET A 1 262 ? 0.665 -11.82 -19.312 1 93.94 262 MET A N 1
ATOM 2105 C CA . MET A 1 262 ? 1.805 -11.109 -19.891 1 93.94 262 MET A CA 1
ATOM 2106 C C . MET A 1 262 ? 2.986 -12.047 -20.094 1 93.94 262 MET A C 1
ATOM 2108 O O . MET A 1 262 ? 3.732 -11.914 -21.062 1 93.94 262 MET A O 1
ATOM 2112 N N . TYR A 1 263 ? 3.158 -12.922 -19.172 1 93.44 263 TYR A N 1
ATOM 2113 C CA . TYR A 1 263 ? 4.219 -13.914 -19.234 1 93.44 263 TYR A CA 1
ATOM 2114 C C . TYR A 1 263 ? 3.662 -15.32 -19.047 1 93.44 263 TYR A C 1
ATOM 2116 O O . TYR A 1 263 ? 2.646 -15.508 -18.359 1 93.44 263 TYR A O 1
ATOM 2124 N N . PRO A 1 264 ? 4.273 -16.219 -19.641 1 93.19 264 PRO A N 1
ATOM 2125 C CA . PRO A 1 264 ? 3.777 -17.578 -19.469 1 93.19 264 PRO A CA 1
ATOM 2126 C C . PRO A 1 264 ? 3.916 -18.078 -18.031 1 93.19 264 PRO A C 1
ATOM 2128 O O . PRO A 1 264 ? 4.879 -17.734 -17.344 1 93.19 264 PRO A O 1
ATOM 2131 N N . GLN A 1 265 ? 2.896 -18.828 -17.641 1 92.44 265 GLN A N 1
ATOM 2132 C CA . GLN A 1 265 ? 2.951 -19.438 -16.312 1 92.44 265 GLN A CA 1
ATOM 2133 C C . GLN A 1 265 ? 4.184 -20.328 -16.172 1 92.44 265 GLN A C 1
ATOM 2135 O O . GLN A 1 265 ? 4.855 -20.297 -15.133 1 92.44 265 GLN A O 1
ATOM 2140 N N . ILE A 1 266 ? 4.34 -21.172 -17.156 1 93.25 266 ILE A N 1
ATOM 2141 C CA . ILE A 1 266 ? 5.586 -21.938 -17.266 1 93.25 266 ILE A CA 1
ATOM 2142 C C . ILE A 1 266 ? 6.465 -21.297 -18.344 1 93.25 266 ILE A C 1
ATOM 2144 O O . ILE A 1 266 ? 6.156 -21.391 -19.547 1 93.25 266 ILE A O 1
ATOM 2148 N N . GLU A 1 267 ? 7.504 -20.672 -17.875 1 93.56 267 GLU A N 1
ATOM 2149 C CA . GLU A 1 267 ? 8.352 -19.906 -18.781 1 93.56 267 GLU A CA 1
ATOM 2150 C C . GLU A 1 267 ? 9.523 -20.75 -19.281 1 93.56 267 GLU A C 1
ATOM 2152 O O . GLU A 1 267 ? 10.031 -21.609 -18.562 1 93.56 267 GLU A O 1
ATOM 2157 N N . ARG A 1 268 ? 9.867 -20.406 -20.531 1 92.75 268 ARG A N 1
ATOM 2158 C CA . ARG A 1 268 ? 11.031 -21.031 -21.141 1 92.75 268 ARG A CA 1
ATOM 2159 C C . ARG A 1 268 ? 12.289 -20.203 -20.953 1 92.75 268 ARG A C 1
ATOM 2161 O O . ARG A 1 268 ? 12.234 -18.969 -21.016 1 92.75 268 ARG A O 1
ATOM 2168 N N . ILE A 1 269 ? 13.352 -20.875 -20.641 1 93.75 269 ILE A N 1
ATOM 2169 C CA . ILE A 1 269 ? 14.625 -20.188 -20.453 1 93.75 269 ILE A CA 1
ATOM 2170 C C . ILE A 1 269 ? 15.734 -20.969 -21.141 1 93.75 269 ILE A C 1
ATOM 2172 O O . ILE A 1 269 ? 15.75 -22.203 -21.109 1 93.75 269 ILE A O 1
ATOM 2176 N N . GLN A 1 270 ? 16.594 -20.266 -21.812 1 94.62 270 GLN A N 1
ATOM 2177 C CA . GLN A 1 270 ? 17.719 -20.906 -22.484 1 94.62 270 GLN A CA 1
ATOM 2178 C C . GLN A 1 270 ? 18.719 -21.438 -21.469 1 94.62 270 GLN A C 1
ATOM 2180 O O . GLN A 1 270 ? 19.047 -20.781 -20.484 1 94.62 270 GLN A O 1
ATOM 2185 N N . CYS A 1 271 ? 19.203 -22.562 -21.766 1 93.81 271 CYS A N 1
ATOM 2186 C CA . CYS A 1 271 ? 20.109 -23.234 -20.844 1 93.81 271 CYS A CA 1
ATOM 2187 C C . CYS A 1 271 ? 21.391 -22.422 -20.656 1 93.81 271 CYS A C 1
ATOM 2189 O O . CYS A 1 271 ? 21.969 -22.406 -19.562 1 93.81 271 CYS A O 1
ATOM 2191 N N . ASN A 1 272 ? 21.812 -21.688 -21.625 1 92.94 272 ASN A N 1
ATOM 2192 C CA . ASN A 1 272 ? 23.047 -20.906 -21.578 1 92.94 272 ASN A CA 1
ATOM 2193 C C . ASN A 1 272 ? 22.938 -19.734 -20.609 1 92.94 272 ASN A C 1
ATOM 2195 O O . ASN A 1 272 ? 23.938 -19.156 -20.188 1 92.94 272 ASN A O 1
ATOM 2199 N N . LYS A 1 273 ? 21.719 -19.406 -20.219 1 93.31 273 LYS A N 1
ATOM 2200 C CA . LYS A 1 273 ? 21.5 -18.281 -19.297 1 93.31 273 LYS A CA 1
ATOM 2201 C C . LYS A 1 273 ? 21.422 -18.766 -17.859 1 93.31 273 LYS A C 1
ATOM 2203 O O . LYS A 1 273 ? 21.344 -17.953 -16.922 1 93.31 273 LYS A O 1
ATOM 2208 N N . LEU A 1 274 ? 21.484 -20.016 -17.625 1 95.06 274 LEU A N 1
ATOM 2209 C CA . LEU A 1 274 ? 21.359 -20.594 -16.281 1 95.06 274 LEU A CA 1
ATOM 2210 C C . LEU A 1 274 ? 22.75 -20.859 -15.695 1 95.06 274 LEU A C 1
ATOM 2212 O O . LEU A 1 274 ? 23.766 -20.516 -16.297 1 95.06 274 LEU A O 1
ATOM 2216 N N . GLU A 1 275 ? 22.75 -21.312 -14.422 1 93.69 275 GLU A N 1
ATOM 2217 C CA . GLU A 1 275 ? 24 -21.625 -13.727 1 93.69 275 GLU A CA 1
ATOM 2218 C C . GLU A 1 275 ? 24.781 -22.719 -14.445 1 93.69 275 GLU A C 1
ATOM 2220 O O . GLU A 1 275 ? 24.188 -23.594 -15.07 1 93.69 275 GLU A O 1
ATOM 2225 N N . LYS A 1 276 ? 26.094 -22.781 -14.32 1 92.69 276 LYS A N 1
ATOM 2226 C CA . LYS A 1 276 ? 26.969 -23.734 -14.992 1 92.69 276 LYS A CA 1
ATOM 2227 C C . LYS A 1 276 ? 26.656 -25.172 -14.562 1 92.69 276 LYS A C 1
ATOM 2229 O O . LYS A 1 276 ? 26.75 -26.094 -15.367 1 92.69 276 LYS A O 1
ATOM 2234 N N . GLU A 1 277 ? 26.297 -25.266 -13.328 1 91.5 277 GLU A N 1
ATOM 2235 C CA . GLU A 1 277 ? 25.969 -26.578 -12.805 1 91.5 277 GLU A CA 1
ATOM 2236 C C . GLU A 1 277 ? 24.766 -27.188 -13.531 1 91.5 277 GLU A C 1
ATOM 2238 O O . GLU A 1 277 ? 24.734 -28.391 -13.789 1 91.5 277 GLU A O 1
ATOM 2243 N N . ILE A 1 278 ? 23.844 -26.406 -13.898 1 92.44 278 ILE A N 1
ATOM 2244 C CA . ILE A 1 278 ? 22.625 -26.859 -14.586 1 92.44 278 ILE A CA 1
ATOM 2245 C C . ILE A 1 278 ? 22.938 -27.109 -16.062 1 92.44 278 ILE A C 1
ATOM 2247 O O . ILE A 1 278 ? 22.438 -28.062 -16.656 1 92.44 278 ILE A O 1
ATOM 2251 N N . GLN A 1 279 ? 23.781 -26.25 -16.641 1 92.5 279 GLN A N 1
ATOM 2252 C CA . GLN A 1 279 ? 24.172 -26.406 -18.031 1 92.5 279 GLN A CA 1
ATOM 2253 C C . GLN A 1 279 ? 24.859 -27.75 -18.266 1 92.5 279 GLN A C 1
ATOM 2255 O O . GLN A 1 279 ? 24.656 -28.375 -19.312 1 92.5 279 GLN A O 1
ATOM 2260 N N . SER A 1 280 ? 25.609 -28.109 -17.328 1 91.12 280 SER A N 1
ATOM 2261 C CA . SER A 1 280 ? 26.375 -29.344 -17.453 1 91.12 280 SER A CA 1
ATOM 2262 C C . SER A 1 280 ? 25.5 -30.578 -17.219 1 91.12 280 SER A C 1
ATOM 2264 O O . SER A 1 280 ? 25.828 -31.672 -17.656 1 91.12 280 SER A O 1
ATOM 2266 N N . ALA A 1 281 ? 24.406 -30.391 -16.578 1 88.44 281 ALA A N 1
ATOM 2267 C CA . ALA A 1 281 ? 23.562 -31.5 -16.156 1 88.44 281 ALA A CA 1
ATOM 2268 C C . ALA A 1 281 ? 22.594 -31.906 -17.266 1 88.44 281 ALA A C 1
ATOM 2270 O O . ALA A 1 281 ? 22 -32.969 -17.219 1 88.44 281 ALA A O 1
ATOM 2271 N N . THR A 1 282 ? 22.5 -31.047 -18.203 1 86.69 282 THR A N 1
ATOM 2272 C CA . THR A 1 282 ? 21.531 -31.359 -19.234 1 86.69 282 THR A CA 1
ATOM 2273 C C . THR A 1 282 ? 22.094 -31.016 -20.609 1 86.69 282 THR A C 1
ATOM 2275 O O . THR A 1 282 ? 22.984 -30.172 -20.734 1 86.69 282 THR A O 1
ATOM 2278 N N . GLU A 1 283 ? 21.562 -31.766 -21.609 1 88.25 283 GLU A N 1
ATOM 2279 C CA . GLU A 1 283 ? 21.922 -31.5 -23 1 88.25 283 GLU A CA 1
ATOM 2280 C C . GLU A 1 283 ? 20.844 -30.688 -23.703 1 88.25 283 GLU A C 1
ATOM 2282 O O . GLU A 1 283 ? 21.016 -30.281 -24.859 1 88.25 283 GLU A O 1
ATOM 2287 N N . GLU A 1 284 ? 19.875 -30.375 -22.984 1 90.12 284 GLU A N 1
ATOM 2288 C CA . GLU A 1 284 ? 18.781 -29.609 -23.578 1 90.12 284 GLU A CA 1
ATOM 2289 C C . GLU A 1 284 ? 19.156 -28.141 -23.719 1 90.12 284 GLU A C 1
ATOM 2291 O O . GLU A 1 284 ? 19.906 -27.594 -22.891 1 90.12 284 GLU A O 1
ATOM 2296 N N . THR A 1 285 ? 18.656 -27.531 -24.766 1 91.25 285 THR A N 1
ATOM 2297 C CA . THR A 1 285 ? 18.969 -26.125 -25.016 1 91.25 285 THR A CA 1
ATOM 2298 C C . THR A 1 285 ? 18 -25.203 -24.266 1 91.25 285 THR A C 1
ATOM 2300 O O . THR A 1 285 ? 18.344 -24.062 -23.984 1 91.25 285 THR A O 1
ATOM 2303 N N . GLU A 1 286 ? 16.781 -25.75 -24.031 1 93.69 286 GLU A N 1
ATOM 2304 C CA . GLU A 1 286 ? 15.773 -24.953 -23.344 1 93.69 286 GLU A CA 1
ATOM 2305 C C . GLU A 1 286 ? 15.195 -25.688 -22.156 1 93.69 286 GLU A C 1
ATOM 2307 O O . GLU A 1 286 ? 14.969 -26.906 -22.219 1 93.69 286 GLU A O 1
ATOM 2312 N N . LEU A 1 287 ? 15.047 -25 -21.062 1 94.56 287 LEU A N 1
ATOM 2313 C CA . LEU A 1 287 ? 14.422 -25.531 -19.859 1 94.56 287 LEU A CA 1
ATOM 2314 C C . LEU A 1 287 ? 13.203 -24.703 -19.469 1 94.56 287 LEU A C 1
ATOM 2316 O O . LEU A 1 287 ? 12.945 -23.656 -20.062 1 94.56 287 LEU A O 1
ATOM 2320 N N . PHE A 1 288 ? 12.43 -25.297 -18.547 1 93.69 288 PHE A N 1
ATOM 2321 C CA . PHE A 1 288 ? 11.18 -24.672 -18.156 1 93.69 288 PHE A CA 1
ATOM 2322 C C . PHE A 1 288 ? 11.125 -24.469 -16.641 1 93.69 288 PHE A C 1
ATOM 2324 O O . PHE A 1 288 ? 11.742 -25.234 -15.898 1 93.69 288 PHE A O 1
ATOM 2331 N N . TYR A 1 289 ? 10.469 -23.453 -16.203 1 94.38 289 TYR A N 1
ATOM 2332 C CA . TYR A 1 289 ? 10.219 -23.234 -14.781 1 94.38 289 TYR A CA 1
ATOM 2333 C C . TYR A 1 289 ? 8.859 -22.594 -14.562 1 94.38 289 TYR A C 1
ATOM 2335 O O . TYR A 1 289 ? 8.305 -21.953 -15.469 1 94.38 289 TYR A O 1
ATOM 2343 N N . ASN A 1 290 ? 8.281 -22.828 -13.422 1 93.94 290 ASN A N 1
ATOM 2344 C CA . ASN A 1 290 ? 7.023 -22.203 -13.039 1 93.94 290 ASN A CA 1
ATOM 2345 C C . ASN A 1 290 ? 7.242 -20.781 -12.531 1 93.94 290 ASN A C 1
ATOM 2347 O O . ASN A 1 290 ? 7.867 -20.578 -11.484 1 93.94 290 ASN A O 1
ATOM 2351 N N . ARG A 1 291 ? 6.75 -19.859 -13.188 1 93.88 291 ARG A N 1
ATOM 2352 C CA . ARG A 1 291 ? 6.898 -18.453 -12.812 1 93.88 291 ARG A CA 1
ATOM 2353 C C . ARG A 1 291 ? 6.066 -18.125 -11.578 1 93.88 291 ARG A C 1
ATOM 2355 O O . ARG A 1 291 ? 6.441 -17.25 -10.781 1 93.88 291 ARG A O 1
ATOM 2362 N N . GLY A 1 292 ? 5.008 -18.812 -11.461 1 91.5 292 GLY A N 1
ATOM 2363 C CA . GLY A 1 292 ? 4.031 -18.406 -10.469 1 91.5 292 GLY A CA 1
ATOM 2364 C C . GLY A 1 292 ? 3.107 -17.297 -10.961 1 91.5 292 GLY A C 1
ATOM 2365 O O . GLY A 1 292 ? 3.145 -16.938 -12.133 1 91.5 292 GLY A O 1
ATOM 2366 N N . VAL A 1 293 ? 2.252 -16.922 -10.023 1 87.62 293 VAL A N 1
ATOM 2367 C CA . VAL A 1 293 ? 1.286 -15.891 -10.359 1 87.62 293 VAL A CA 1
ATOM 2368 C C . VAL A 1 293 ? 1.563 -14.641 -9.531 1 87.62 293 VAL A C 1
ATOM 2370 O O . VAL A 1 293 ? 1.84 -14.727 -8.328 1 87.62 293 VAL A O 1
ATOM 2373 N N . MET B 1 1 ? -1.71 36.094 13.93 1 77.94 1 MET B N 1
ATOM 2374 C CA . MET B 1 1 ? -1.273 34.688 13.828 1 77.94 1 MET B CA 1
ATOM 2375 C C . MET B 1 1 ? -2.467 33.75 13.859 1 77.94 1 MET B C 1
ATOM 2377 O O . MET B 1 1 ? -3.445 34 14.57 1 77.94 1 MET B O 1
ATOM 2381 N N . GLU B 1 2 ? -2.449 32.844 12.961 1 84.56 2 GLU B N 1
ATOM 2382 C CA . GLU B 1 2 ? -3.484 31.812 12.953 1 84.56 2 GLU B CA 1
ATOM 2383 C C . GLU B 1 2 ? -3.6 31.141 14.312 1 84.56 2 GLU B C 1
ATOM 2385 O O . GLU B 1 2 ? -2.598 30.703 14.883 1 84.56 2 GLU B O 1
ATOM 2390 N N . PRO B 1 3 ? -4.789 31.266 14.945 1 86.44 3 PRO B N 1
ATOM 2391 C CA . PRO B 1 3 ? -4.973 30.75 16.312 1 86.44 3 PRO B CA 1
ATOM 2392 C C . PRO B 1 3 ? -4.469 29.328 16.484 1 86.44 3 PRO B C 1
ATOM 2394 O O . PRO B 1 3 ? -3.898 28.984 17.516 1 86.44 3 PRO B O 1
ATOM 2397 N N . ASN B 1 4 ? -4.734 28.453 15.555 1 89.38 4 ASN B N 1
ATOM 2398 C CA . ASN B 1 4 ? -4.293 27.062 15.672 1 89.38 4 ASN B CA 1
ATOM 2399 C C . ASN B 1 4 ? -2.775 26.969 15.781 1 89.38 4 ASN B C 1
ATOM 2401 O O . ASN B 1 4 ? -2.256 26.141 16.531 1 89.38 4 ASN B O 1
ATOM 2405 N N . VAL B 1 5 ? -2.096 27.766 15.023 1 88.69 5 VAL B N 1
ATOM 2406 C CA . VAL B 1 5 ? -0.638 27.781 15.07 1 88.69 5 VAL B CA 1
ATOM 2407 C C . VAL B 1 5 ? -0.172 28.25 16.453 1 88.69 5 VAL B C 1
ATOM 2409 O O . VAL B 1 5 ? 0.723 27.641 17.047 1 88.69 5 VAL B O 1
ATOM 2412 N N . ARG B 1 6 ? -0.787 29.234 16.922 1 86.81 6 ARG B N 1
ATOM 2413 C CA . ARG B 1 6 ? -0.448 29.766 18.25 1 86.81 6 ARG B CA 1
ATOM 2414 C C . ARG B 1 6 ? -0.683 28.719 19.328 1 86.81 6 ARG B C 1
ATOM 2416 O O . ARG B 1 6 ? 0.114 28.609 20.266 1 86.81 6 ARG B O 1
ATOM 2423 N N . PHE B 1 7 ? -1.72 28.016 19.219 1 87.94 7 PHE B N 1
ATOM 2424 C CA . PHE B 1 7 ? -2.053 26.969 20.188 1 87.94 7 PHE B CA 1
ATOM 2425 C C . PHE B 1 7 ? -0.965 25.906 20.219 1 87.94 7 PHE B C 1
ATOM 2427 O O . PHE B 1 7 ? -0.504 25.516 21.297 1 87.94 7 PHE B O 1
ATOM 2434 N N . TRP B 1 8 ? -0.558 25.453 19.062 1 88.06 8 TRP B N 1
ATOM 2435 C CA . TRP B 1 8 ? 0.416 24.375 18.984 1 88.06 8 TRP B CA 1
ATOM 2436 C C . TRP B 1 8 ? 1.79 24.844 19.453 1 88.06 8 TRP B C 1
ATOM 2438 O O . TRP B 1 8 ? 2.559 24.062 20.031 1 88.06 8 TRP B O 1
ATOM 2448 N N . ILE B 1 9 ? 2.115 26.094 19.266 1 82.88 9 ILE B N 1
ATOM 2449 C CA . ILE B 1 9 ? 3.402 26.625 19.688 1 82.88 9 ILE B CA 1
ATOM 2450 C C . ILE B 1 9 ? 3.449 26.734 21.203 1 82.88 9 ILE B C 1
ATOM 2452 O O . ILE B 1 9 ? 4.461 26.391 21.828 1 82.88 9 ILE B O 1
ATOM 2456 N N . THR B 1 10 ? 2.422 27.078 21.797 1 80 10 THR B N 1
ATOM 2457 C CA . THR B 1 10 ? 2.424 27.422 23.219 1 80 10 THR B CA 1
ATOM 2458 C C . THR B 1 10 ? 2.143 26.188 24.078 1 80 10 THR B C 1
ATOM 2460 O O . THR B 1 10 ? 2.723 26.031 25.141 1 80 10 THR B O 1
ATOM 2463 N N . GLU B 1 11 ? 1.365 25.25 23.672 1 69.31 11 GLU B N 1
ATOM 2464 C CA . GLU B 1 11 ? 0.797 24.297 24.625 1 69.31 11 GLU B CA 1
ATOM 2465 C C . GLU B 1 11 ? 1.189 22.859 24.281 1 69.31 11 GLU B C 1
ATOM 2467 O O . GLU B 1 11 ? 1.068 21.969 25.109 1 69.31 11 GLU B O 1
ATOM 2472 N N . ARG B 1 12 ? 1.758 22.719 23.281 1 70.25 12 A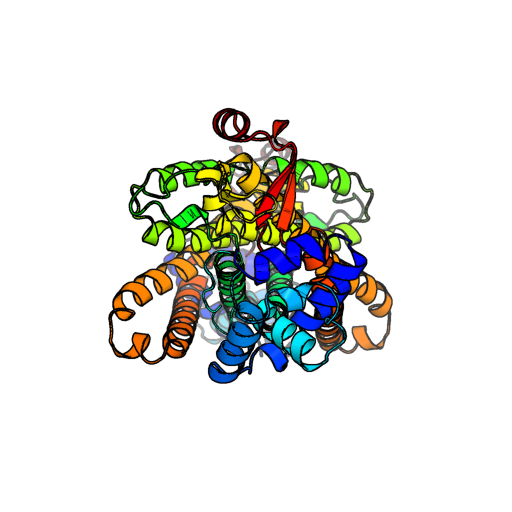RG B N 1
ATOM 2473 C CA . ARG B 1 12 ? 1.811 21.312 22.906 1 70.25 12 ARG B CA 1
ATOM 2474 C C . ARG B 1 12 ? 3.178 20.953 22.344 1 70.25 12 ARG B C 1
ATOM 2476 O O . ARG B 1 12 ? 3.268 20.297 21.297 1 70.25 12 ARG B O 1
ATOM 2483 N N . GLN B 1 13 ? 4.027 21.188 23.359 1 75.69 13 GLN B N 1
ATOM 2484 C CA . GLN B 1 13 ? 5.387 20.859 22.938 1 75.69 13 GLN B CA 1
ATOM 2485 C C . GLN B 1 13 ? 5.879 19.578 23.578 1 75.69 13 GLN B C 1
ATOM 2487 O O . GLN B 1 13 ? 6.754 18.906 23.031 1 75.69 13 GLN B O 1
ATOM 2492 N N . SER B 1 14 ? 5.242 19.234 24.672 1 85.44 14 SER B N 1
ATOM 2493 C CA . SER B 1 14 ? 5.602 17.969 25.297 1 85.44 14 SER B CA 1
ATOM 2494 C C . SER B 1 14 ? 4.812 16.812 24.688 1 85.44 14 SER B C 1
ATOM 2496 O O . SER B 1 14 ? 3.674 16.984 24.25 1 85.44 14 SER B O 1
ATOM 2498 N N . PHE B 1 15 ? 5.406 15.625 24.766 1 91.56 15 PHE B N 1
ATOM 2499 C CA . PHE B 1 15 ? 4.789 14.453 24.156 1 91.56 15 PHE B CA 1
ATOM 2500 C C . PHE B 1 15 ? 3.441 14.156 24.812 1 91.56 15 PHE B C 1
ATOM 2502 O O . PHE B 1 15 ? 2.451 13.914 24.125 1 91.56 15 PHE B O 1
ATOM 2509 N N . ILE B 1 16 ? 3.404 14.133 26.125 1 91.38 16 ILE B N 1
ATOM 2510 C CA . ILE B 1 16 ? 2.201 13.75 26.844 1 91.38 16 ILE B CA 1
ATOM 2511 C C . ILE B 1 16 ? 1.068 14.727 26.531 1 91.38 16 ILE B C 1
ATOM 2513 O O . ILE B 1 16 ? -0.088 14.32 26.391 1 91.38 16 ILE B O 1
ATOM 2517 N N . GLN B 1 17 ? 1.359 15.961 26.438 1 91 17 GLN B N 1
ATOM 2518 C CA . GLN B 1 17 ? 0.353 16.953 26.109 1 91 17 GLN B CA 1
ATOM 2519 C C . GLN B 1 17 ? -0.169 16.766 24.688 1 91 17 GLN B C 1
ATOM 2521 O O . GLN B 1 17 ? -1.373 16.859 24.438 1 91 17 GLN B O 1
ATOM 2526 N N . ARG B 1 18 ? 0.747 16.484 23.844 1 92.56 18 ARG B N 1
ATOM 2527 C CA . ARG B 1 18 ? 0.332 16.219 22.484 1 92.56 18 ARG B CA 1
ATOM 2528 C C . ARG B 1 18 ? -0.517 14.961 22.391 1 92.56 18 ARG B C 1
ATOM 2530 O O . ARG B 1 18 ? -1.505 14.914 21.656 1 92.56 18 ARG B O 1
ATOM 2537 N N . PHE B 1 19 ? -0.049 14.039 23.125 1 93.81 19 PHE B N 1
ATOM 2538 C CA . PHE B 1 19 ? -0.759 12.766 23.141 1 93.81 19 PHE B CA 1
ATOM 2539 C C . PHE B 1 19 ? -2.207 12.953 23.578 1 93.81 19 PHE B C 1
ATOM 2541 O O . PHE B 1 19 ? -3.127 12.445 22.922 1 93.81 19 PHE B O 1
ATOM 2548 N N . VAL B 1 20 ? -2.393 13.633 24.625 1 92.25 20 VAL B N 1
ATOM 2549 C CA . VAL B 1 20 ? -3.732 13.883 25.141 1 92.25 20 VAL B CA 1
ATOM 2550 C C . VAL B 1 20 ? -4.543 14.688 24.141 1 92.25 20 VAL B C 1
ATOM 2552 O O . VAL B 1 20 ? -5.719 14.406 23.891 1 92.25 20 VAL B O 1
ATOM 2555 N N . GLN B 1 21 ? -3.928 15.641 23.531 1 92.19 21 GLN B N 1
ATOM 2556 C CA . GLN B 1 21 ? -4.613 16.484 22.562 1 92.19 21 GLN B CA 1
ATOM 2557 C C . GLN B 1 21 ? -5.051 15.672 21.344 1 92.19 21 GLN B C 1
ATOM 2559 O O . GLN B 1 21 ? -6.191 15.797 20.891 1 92.19 21 GLN B O 1
ATOM 2564 N N . TRP B 1 22 ? -4.18 14.852 20.859 1 94.38 22 TRP B N 1
ATOM 2565 C CA . TRP B 1 22 ? -4.5 14.07 19.672 1 94.38 22 TRP B CA 1
ATOM 2566 C C . TRP B 1 22 ? -5.57 13.031 19.969 1 94.38 22 TRP B C 1
ATOM 2568 O O . TRP B 1 22 ? -6.398 12.711 19.109 1 94.38 22 TRP B O 1
ATOM 2578 N N . THR B 1 23 ? -5.543 12.492 21.172 1 93.75 23 THR B N 1
ATOM 2579 C CA . THR B 1 23 ? -6.594 11.547 21.547 1 93.75 23 THR B CA 1
ATOM 2580 C C . THR B 1 23 ? -7.965 12.219 21.469 1 93.75 23 THR B C 1
ATOM 2582 O O . THR B 1 23 ? -8.945 11.586 21.062 1 93.75 23 THR B O 1
ATOM 2585 N N . GLU B 1 24 ? -7.98 13.461 21.781 1 92.81 24 GLU B N 1
ATOM 2586 C CA . GLU B 1 24 ? -9.234 14.203 21.719 1 92.81 24 GLU B CA 1
ATOM 2587 C C . GLU B 1 24 ? -9.586 14.562 20.266 1 92.81 24 GLU B C 1
ATOM 2589 O O . GLU B 1 24 ? -10.75 14.531 19.891 1 92.81 24 GLU B O 1
ATOM 2594 N N . LEU B 1 25 ? -8.602 14.898 19.547 1 94.62 25 LEU B N 1
ATOM 2595 C CA . LEU B 1 25 ? -8.82 15.328 18.172 1 94.62 25 LEU B CA 1
ATOM 2596 C C . LEU B 1 25 ? -9.25 14.164 17.297 1 94.62 25 LEU B C 1
ATOM 2598 O O . LEU B 1 25 ? -9.922 14.359 16.266 1 94.62 25 LEU B O 1
ATOM 2602 N N . LEU B 1 26 ? -8.906 12.938 17.719 1 94.56 26 LEU B N 1
ATOM 2603 C CA . LEU B 1 26 ? -9.195 11.75 16.922 1 94.56 26 LEU B CA 1
ATOM 2604 C C . LEU B 1 26 ? -10.555 11.164 17.281 1 94.56 26 LEU B C 1
ATOM 2606 O O . LEU B 1 26 ? -10.969 10.141 16.734 1 94.56 26 LEU B O 1
ATOM 2610 N N . ASP B 1 27 ? -11.289 11.852 18.125 1 92.44 27 ASP B N 1
ATOM 2611 C CA . ASP B 1 27 ? -12.664 11.477 18.438 1 92.44 27 ASP B CA 1
ATOM 2612 C C . ASP B 1 27 ? -13.539 11.5 17.188 1 92.44 27 ASP B C 1
ATOM 2614 O O . ASP B 1 27 ? -13.625 12.516 16.5 1 92.44 27 ASP B O 1
ATOM 2618 N N . PRO B 1 28 ? -14.188 10.398 16.875 1 91.38 28 PRO B N 1
ATOM 2619 C CA . PRO B 1 28 ? -15 10.305 15.656 1 91.38 28 PRO B CA 1
ATOM 2620 C C . PRO B 1 28 ? -16.141 11.32 15.625 1 91.38 28 PRO B C 1
ATOM 2622 O O . PRO B 1 28 ? -16.656 11.648 14.547 1 91.38 28 PRO B O 1
ATOM 2625 N N . THR B 1 29 ? -16.5 11.898 16.688 1 91.56 29 THR B N 1
ATOM 2626 C CA . THR B 1 29 ? -17.562 12.898 16.734 1 91.56 29 THR B CA 1
ATOM 2627 C C . THR B 1 29 ? -17.141 14.18 16.031 1 91.56 29 THR B C 1
ATOM 2629 O O . THR B 1 29 ? -17.984 15 15.648 1 91.56 29 THR B O 1
ATOM 2632 N N . ASN B 1 30 ? -15.852 14.344 15.867 1 93 30 ASN B N 1
ATOM 2633 C CA . ASN B 1 30 ? -15.336 15.531 15.195 1 93 30 ASN B CA 1
ATOM 2634 C C . ASN B 1 30 ? -15.586 15.477 13.695 1 93 30 ASN B C 1
ATOM 2636 O O . ASN B 1 30 ? -15.422 16.484 13 1 93 30 ASN B O 1
ATOM 2640 N N . LEU B 1 31 ? -16.062 14.359 13.195 1 90.94 31 LEU B N 1
ATOM 2641 C CA . LEU B 1 31 ? -16.359 14.219 11.781 1 90.94 31 LEU B CA 1
ATOM 2642 C C . LEU B 1 31 ? -17.75 14.773 11.461 1 90.94 31 LEU B C 1
ATOM 2644 O O . LEU B 1 31 ? -18.047 15.062 10.305 1 90.94 31 LEU B O 1
ATOM 2648 N N . VAL B 1 32 ? -18.547 14.93 12.477 1 90.88 32 VAL B N 1
ATOM 2649 C CA . VAL B 1 32 ? -19.938 15.312 12.234 1 90.88 32 VAL B CA 1
ATOM 2650 C C . VAL B 1 32 ? -20.172 16.719 12.781 1 90.88 32 VAL B C 1
ATOM 2652 O O . VAL B 1 32 ? -21.312 17.094 13.062 1 90.88 32 VAL B O 1
ATOM 2655 N N . ILE B 1 33 ? -19.234 17.547 12.844 1 92.31 33 ILE B N 1
ATOM 2656 C CA . ILE B 1 33 ? -19.391 18.906 13.328 1 92.31 33 ILE B CA 1
ATOM 2657 C C . ILE B 1 33 ? -19.938 19.797 12.203 1 92.31 33 ILE B C 1
ATOM 2659 O O . ILE B 1 33 ? -19.453 19.734 11.07 1 92.31 33 ILE B O 1
ATOM 2663 N N . SER B 1 34 ? -20.922 20.531 12.523 1 90.94 34 SER B N 1
ATOM 2664 C CA . SER B 1 34 ? -21.516 21.422 11.531 1 90.94 34 SER B CA 1
ATOM 2665 C C . SER B 1 34 ? -20.609 22.625 11.258 1 90.94 34 SER B C 1
ATOM 2667 O O . SER B 1 34 ? -19.812 23.016 12.117 1 90.94 34 SER B O 1
ATOM 2669 N N . ILE B 1 35 ? -20.781 23.188 10.102 1 90.56 35 ILE B N 1
ATOM 2670 C CA . ILE B 1 35 ? -19.969 24.328 9.68 1 90.56 35 ILE B CA 1
ATOM 2671 C C . ILE B 1 35 ? -20.25 25.516 10.602 1 90.56 35 ILE B C 1
ATOM 2673 O O . ILE B 1 35 ? -19.328 26.266 10.945 1 90.56 35 ILE B O 1
ATOM 2677 N N . GLU B 1 36 ? -21.438 25.656 11 1 91.56 36 GLU B N 1
ATOM 2678 C CA . GLU B 1 36 ? -21.828 26.766 11.883 1 91.56 36 GLU B CA 1
ATOM 2679 C C . GLU B 1 36 ? -21.094 26.672 13.219 1 91.56 36 GLU B C 1
ATOM 2681 O O . GLU B 1 36 ? -20.609 27.688 13.734 1 91.56 36 GLU B O 1
ATOM 2686 N N . LYS B 1 37 ? -21.047 25.484 13.742 1 93.31 37 LYS B N 1
ATOM 2687 C CA . LYS B 1 37 ? -20.375 25.297 15.016 1 93.31 37 LYS B CA 1
ATOM 2688 C C . LYS B 1 37 ? -18.875 25.578 14.891 1 93.31 37 LYS B C 1
ATOM 2690 O O . LYS B 1 37 ? -18.25 26.109 15.812 1 93.31 37 LYS B O 1
ATOM 2695 N N . ILE B 1 38 ? -18.344 25.234 13.797 1 94.38 38 ILE B N 1
ATOM 2696 C CA . ILE B 1 38 ? -16.922 25.469 13.547 1 94.38 38 ILE B CA 1
ATOM 2697 C C . ILE B 1 38 ? -16.656 26.969 13.477 1 94.38 38 ILE B C 1
ATOM 2699 O O . ILE B 1 38 ? -15.727 27.469 14.109 1 94.38 38 ILE B O 1
ATOM 2703 N N . GLU B 1 39 ? -17.5 27.672 12.758 1 91.31 39 GLU B N 1
ATOM 2704 C CA . GLU B 1 39 ? -17.328 29.109 12.586 1 91.31 39 GLU B CA 1
ATOM 2705 C C . GLU B 1 39 ? -17.484 29.844 13.906 1 91.31 39 GLU B C 1
ATOM 2707 O O . GLU B 1 39 ? -16.734 30.781 14.203 1 91.31 39 GLU B O 1
ATOM 2712 N N . LYS B 1 40 ? -18.391 29.406 14.633 1 91.31 40 LYS B N 1
ATOM 2713 C CA . LYS B 1 40 ? -18.594 30.016 15.945 1 91.31 40 LYS B CA 1
ATOM 2714 C C . LYS B 1 40 ? -17.391 29.781 16.844 1 91.31 40 LYS B C 1
ATOM 2716 O O . LYS B 1 40 ? -16.984 30.688 17.594 1 91.31 40 LYS B O 1
ATOM 2721 N N . SER B 1 41 ? -16.906 28.594 16.812 1 91.75 41 SER B N 1
ATOM 2722 C CA . SER B 1 41 ? -15.719 28.266 17.609 1 91.75 41 SER B CA 1
ATOM 2723 C C . SER B 1 41 ? -14.523 29.109 17.172 1 91.75 41 SER B C 1
ATOM 2725 O O . SER B 1 41 ? -13.773 29.609 18.016 1 91.75 41 SER B O 1
ATOM 2727 N N . ARG B 1 42 ? -14.383 29.25 15.898 1 90.88 42 ARG B N 1
ATOM 2728 C CA . ARG B 1 42 ? -13.266 30.031 15.375 1 90.88 42 ARG B CA 1
ATOM 2729 C C . ARG B 1 42 ? -13.375 31.484 15.781 1 90.88 42 ARG B C 1
ATOM 2731 O O . ARG B 1 42 ? -12.375 32.125 16.125 1 90.88 42 ARG B O 1
ATOM 2738 N N . GLN B 1 43 ? -14.578 32 15.727 1 88.25 43 GLN B N 1
ATOM 2739 C CA . GLN B 1 43 ? -14.812 33.375 16.125 1 88.25 43 GLN B CA 1
ATOM 2740 C C . GLN B 1 43 ? -14.484 33.594 17.594 1 88.25 43 GLN B C 1
ATOM 2742 O O . GLN B 1 43 ? -13.914 34.625 17.969 1 88.25 43 GLN B O 1
ATOM 2747 N N . LEU B 1 44 ? -14.844 32.625 18.344 1 87.25 44 LEU B N 1
ATOM 2748 C CA . LEU B 1 44 ? -14.547 32.688 19.781 1 87.25 44 LEU B CA 1
ATOM 2749 C C . LEU B 1 44 ? -13.047 32.719 20.016 1 87.25 44 LEU B C 1
ATOM 2751 O O . LEU B 1 44 ? -12.57 33.438 20.906 1 87.25 44 LEU B O 1
ATOM 2755 N N . LEU B 1 45 ? -12.305 32.031 19.266 1 88.5 45 LEU B N 1
ATOM 2756 C CA . LEU B 1 45 ? -10.859 31.922 19.453 1 88.5 45 LEU B CA 1
ATOM 2757 C C . LEU B 1 45 ? -10.133 33.125 18.891 1 88.5 45 LEU B C 1
ATOM 2759 O O . LEU B 1 45 ?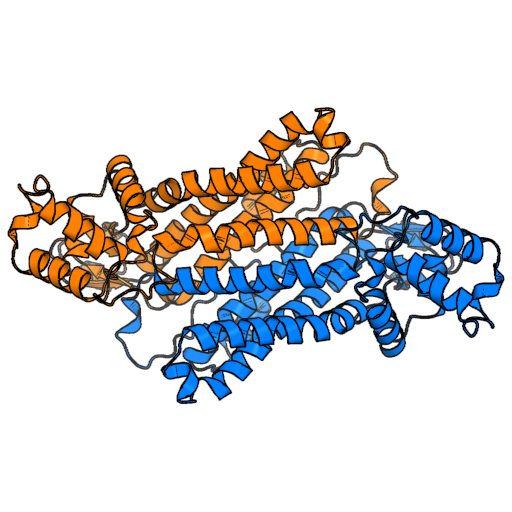 -9.055 33.5 19.375 1 88.5 45 LEU B O 1
ATOM 2763 N N . LEU B 1 46 ? -10.703 33.719 17.891 1 85.69 46 LEU B N 1
ATOM 2764 C CA . LEU B 1 46 ? -10.102 34.906 17.281 1 85.69 46 LEU B CA 1
ATOM 2765 C C . LEU B 1 46 ? -10.359 36.125 18.141 1 85.69 46 LEU B C 1
ATOM 2767 O O . LEU B 1 46 ? -9.516 37.031 18.203 1 85.69 46 LEU B O 1
ATOM 2771 N N . THR B 1 47 ? -11.562 36.281 18.672 1 79.44 47 THR B N 1
ATOM 2772 C CA . THR B 1 47 ? -11.945 37.438 19.438 1 79.44 47 THR B CA 1
ATOM 2773 C C . THR B 1 47 ? -11.312 37.406 20.828 1 79.44 47 THR B C 1
ATOM 2775 O O . THR B 1 47 ? -11.008 38.469 21.406 1 79.44 47 THR B O 1
ATOM 2778 N N . ASN B 1 48 ? -11.227 36.312 21.391 1 64.38 48 ASN B N 1
ATOM 2779 C CA . ASN B 1 48 ? -10.648 36.188 22.734 1 64.38 48 ASN B CA 1
ATOM 2780 C C . ASN B 1 48 ? -9.141 36 22.672 1 64.38 48 ASN B C 1
ATOM 2782 O O . ASN B 1 48 ? -8.664 34.844 22.719 1 64.38 48 ASN B O 1
ATOM 2786 N N . GLU B 1 49 ? -8.414 37 22.359 1 58.06 49 GLU B N 1
ATOM 2787 C CA . GLU B 1 49 ? -6.953 36.906 22.344 1 58.06 49 GLU B CA 1
ATOM 2788 C C . GLU B 1 49 ? -6.43 36.188 23.578 1 58.06 49 GLU B C 1
ATOM 2790 O O . GLU B 1 49 ? -5.418 35.5 23.516 1 58.06 49 GLU B O 1
ATOM 2795 N N . ASP B 1 50 ? -7.051 36.438 24.688 1 51.88 50 ASP B N 1
ATOM 2796 C CA . ASP B 1 50 ? -6.633 35.938 26 1 51.88 50 ASP B CA 1
ATOM 2797 C C . ASP B 1 50 ? -7.078 34.5 26.188 1 51.88 50 ASP B C 1
ATOM 2799 O O . ASP B 1 50 ? -6.863 33.906 27.25 1 51.88 50 ASP B O 1
ATOM 2803 N N . ALA B 1 51 ? -7.805 33.938 25.391 1 55.53 51 ALA B N 1
ATOM 2804 C CA . ALA B 1 51 ? -8.32 32.594 25.484 1 55.53 51 ALA B CA 1
ATOM 2805 C C . ALA B 1 51 ? -7.184 31.578 25.609 1 55.53 51 ALA B C 1
ATOM 2807 O O . ALA B 1 51 ? -7.422 30.406 25.922 1 55.53 51 ALA B O 1
ATOM 2808 N N . PHE B 1 52 ? -5.934 31.922 25.203 1 55.38 52 PHE B N 1
ATOM 2809 C CA . PHE B 1 52 ? -4.773 31.047 25.328 1 55.38 52 PHE B CA 1
ATOM 2810 C C . PHE B 1 52 ? -4.48 30.766 26.797 1 55.38 52 PHE B C 1
ATOM 2812 O O . PHE B 1 52 ? -4.113 29.641 27.156 1 55.38 52 PHE B O 1
ATOM 2819 N N . ILE B 1 53 ? -4.164 31.875 27.562 1 51.16 53 ILE B N 1
ATOM 2820 C CA . ILE B 1 53 ? -3.48 31.766 28.859 1 51.16 53 ILE B CA 1
ATOM 2821 C C . ILE B 1 53 ? -4.355 30.984 29.828 1 51.16 53 ILE B C 1
ATOM 2823 O O . ILE B 1 53 ? -3.92 29.969 30.406 1 51.16 53 ILE B O 1
ATOM 2827 N N . HIS B 1 54 ? -5.227 31.656 30.594 1 48.75 54 HIS B N 1
ATOM 2828 C CA . HIS B 1 54 ? -5.828 31.328 31.875 1 48.75 54 HIS B CA 1
ATOM 2829 C C . HIS B 1 54 ? -7.121 30.531 31.703 1 48.75 54 HIS B C 1
ATOM 2831 O O . HIS B 1 54 ? -7.598 29.891 32.625 1 48.75 54 HIS B O 1
ATOM 2837 N N . ASP B 1 55 ? -7.633 30.375 30.391 1 55.06 55 ASP B N 1
ATOM 2838 C CA . ASP B 1 55 ? -9.031 29.969 30.406 1 55.06 55 ASP B CA 1
ATOM 2839 C C . ASP B 1 55 ? -9.211 28.594 29.75 1 55.06 55 ASP B C 1
ATOM 2841 O O . ASP B 1 55 ? -10.328 28.203 29.422 1 55.06 55 ASP B O 1
ATOM 2845 N N . LEU B 1 56 ? -8.141 27.906 29.5 1 59.19 56 LEU B N 1
ATOM 2846 C CA . LEU B 1 56 ? -8.297 26.531 29.031 1 59.19 56 LEU B CA 1
ATOM 2847 C C . LEU B 1 56 ? -9.117 25.719 30.031 1 59.19 56 LEU B C 1
ATOM 2849 O O . LEU B 1 56 ? -9.461 24.562 29.766 1 59.19 56 LEU B O 1
ATOM 2853 N N . GLU B 1 57 ? -9.461 26.422 31.047 1 63.88 57 GLU B N 1
ATOM 2854 C CA . GLU B 1 57 ? -10.258 25.75 32.062 1 63.88 57 GLU B CA 1
ATOM 2855 C C . GLU B 1 57 ? -11.75 25.844 31.75 1 63.88 57 GLU B C 1
ATOM 2857 O O . GLU B 1 57 ? -12.547 25.031 32.25 1 63.88 57 GLU B O 1
ATOM 2862 N N . ASP B 1 58 ? -12.023 26.766 30.859 1 79.06 58 ASP B N 1
ATOM 2863 C CA . ASP B 1 58 ? -13.43 26.875 30.469 1 79.06 58 ASP B CA 1
ATOM 2864 C C . ASP B 1 58 ? -13.797 25.812 29.438 1 79.06 58 ASP B C 1
ATOM 2866 O O . ASP B 1 58 ? -13.109 25.672 28.422 1 79.06 58 ASP B O 1
ATOM 2870 N N . ARG B 1 59 ? -14.805 25.109 29.672 1 83.88 59 ARG B N 1
ATOM 2871 C CA . ARG B 1 59 ? -15.273 24.016 28.828 1 83.88 59 ARG B CA 1
ATOM 2872 C C . ARG B 1 59 ? -15.609 24.531 27.422 1 83.88 59 ARG B C 1
ATOM 2874 O O . ARG B 1 59 ? -15.359 23.844 26.438 1 83.88 59 ARG B O 1
ATOM 2881 N N . ARG B 1 60 ? -16.109 25.734 27.375 1 85.06 60 ARG B N 1
ATOM 2882 C CA . ARG B 1 60 ? -16.5 26.312 26.094 1 85.06 60 ARG B CA 1
ATOM 2883 C C . ARG B 1 60 ? -15.266 26.562 25.219 1 85.06 60 ARG B C 1
ATOM 2885 O O . ARG B 1 60 ? -15.297 26.297 24.016 1 85.06 60 ARG B O 1
ATOM 2892 N N . VAL B 1 61 ? -14.203 26.984 25.828 1 87.19 61 VAL B N 1
ATOM 2893 C CA . VAL B 1 61 ? -12.969 27.281 25.109 1 87.19 61 VAL B CA 1
ATOM 2894 C C . VAL B 1 61 ? -12.289 25.984 24.703 1 87.19 61 VAL B C 1
ATOM 2896 O O . VAL B 1 61 ? -11.773 25.859 23.594 1 87.19 61 VAL B O 1
ATOM 2899 N N . GLN B 1 62 ? -12.438 25.016 25.562 1 88.25 62 GLN B N 1
ATOM 2900 C CA . GLN B 1 62 ? -11.836 23.719 25.266 1 88.25 62 GLN B CA 1
ATOM 2901 C C . GLN B 1 62 ? -12.523 23.062 24.062 1 88.25 62 GLN B C 1
ATOM 2903 O O . GLN B 1 62 ? -11.852 22.5 23.203 1 88.25 62 GLN B O 1
ATOM 2908 N N . GLU B 1 63 ? -13.781 23.172 24.062 1 91 63 GLU B N 1
ATOM 2909 C CA . GLU B 1 63 ? -14.539 22.609 22.953 1 91 63 GLU B CA 1
ATOM 2910 C C . GLU B 1 63 ? -14.266 23.359 21.656 1 91 63 GLU B C 1
ATOM 2912 O O . GLU B 1 63 ? -14.234 22.766 20.578 1 91 63 GLU B O 1
ATOM 2917 N N . ALA B 1 64 ? -14.109 24.641 21.812 1 92.25 64 ALA B N 1
ATOM 2918 C CA . ALA B 1 64 ? -13.805 25.453 20.625 1 92.25 64 ALA B CA 1
ATOM 2919 C C . ALA B 1 64 ? -12.453 25.078 20.031 1 92.25 64 ALA B C 1
ATOM 2921 O O . ALA B 1 64 ? -12.312 24.984 18.812 1 92.25 64 ALA B O 1
ATOM 2922 N N . TRP B 1 65 ? -11.531 24.844 20.953 1 91.25 65 TRP B N 1
ATOM 2923 C CA . TRP B 1 65 ? -10.211 24.422 20.484 1 91.25 65 TRP B CA 1
ATOM 2924 C C . TRP B 1 65 ? -10.289 23.047 19.812 1 91.25 65 TRP B C 1
ATOM 2926 O O . TRP B 1 65 ? -9.703 22.844 18.75 1 91.25 65 TRP B O 1
ATOM 2936 N N . LYS B 1 66 ? -11 22.203 20.438 1 92.69 66 LYS B N 1
ATOM 2937 C CA . LYS B 1 66 ? -11.164 20.859 19.875 1 92.69 66 LYS B CA 1
ATOM 2938 C C . LYS 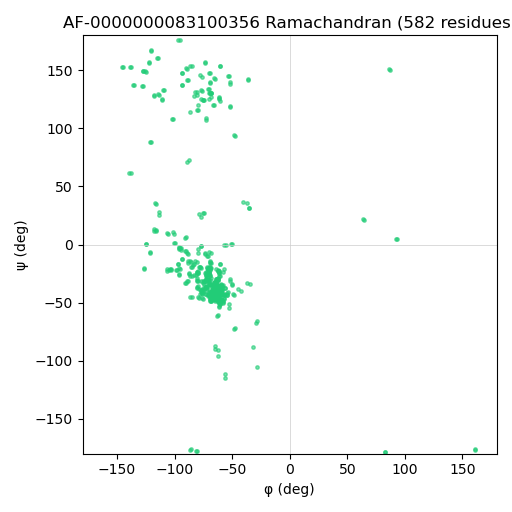B 1 66 ? -11.75 20.922 18.469 1 92.69 66 LYS B C 1
ATOM 2940 O O . LYS B 1 66 ? -11.258 20.25 17.562 1 92.69 66 LYS B O 1
ATOM 2945 N N . ARG B 1 67 ? -12.711 21.734 18.266 1 94.06 67 ARG B N 1
ATOM 2946 C CA . ARG B 1 67 ? -13.367 21.875 16.969 1 94.06 67 ARG B CA 1
ATOM 2947 C C . ARG B 1 67 ? -12.445 22.531 15.953 1 94.06 67 ARG B C 1
ATOM 2949 O O . ARG B 1 67 ? -12.352 22.078 14.812 1 94.06 67 ARG B O 1
ATOM 2956 N N . SER B 1 68 ? -11.781 23.516 16.359 1 93.62 68 SER B N 1
ATOM 2957 C CA . SER B 1 68 ? -10.914 24.266 15.453 1 93.62 68 SER B CA 1
ATOM 2958 C C . SER B 1 68 ? -9.711 23.422 15.023 1 93.62 68 SER B C 1
ATOM 2960 O O . SER B 1 68 ? -9.406 23.344 13.836 1 93.62 68 SER B O 1
ATOM 2962 N N . LEU B 1 69 ? -9.109 22.734 15.977 1 93.88 69 LEU B N 1
ATOM 2963 C CA . LEU B 1 69 ? -7.887 21.984 15.711 1 93.88 69 LEU B CA 1
ATOM 2964 C C . LEU B 1 69 ? -8.18 20.734 14.875 1 93.88 69 LEU B C 1
ATOM 2966 O O . LEU B 1 69 ? -7.328 20.281 14.109 1 93.88 69 LEU B O 1
ATOM 2970 N N . SER B 1 70 ? -9.406 20.234 14.914 1 94.19 70 SER B N 1
ATOM 2971 C CA . SER B 1 70 ? -9.734 19 14.219 1 94.19 70 SER B CA 1
ATOM 2972 C C . SER B 1 70 ? -10.289 19.281 12.82 1 94.19 70 SER B C 1
ATOM 2974 O O . SER B 1 70 ? -10.359 18.375 11.984 1 94.19 70 SER B O 1
ATOM 2976 N N . THR B 1 71 ? -10.633 20.594 12.547 1 93.62 71 THR B N 1
ATOM 2977 C CA . THR B 1 71 ? -11.391 20.812 11.32 1 93.62 71 THR B CA 1
ATOM 2978 C C . THR B 1 71 ? -10.711 21.859 10.445 1 93.62 71 THR B C 1
ATOM 2980 O O . THR B 1 71 ? -10.984 21.938 9.25 1 93.62 71 THR B O 1
ATOM 2983 N N . VAL B 1 72 ? -9.852 22.672 11.062 1 92.5 72 VAL B N 1
ATOM 2984 C CA . VAL B 1 72 ? -9.273 23.781 10.312 1 92.5 72 VAL B CA 1
ATOM 2985 C C . VAL B 1 72 ? -7.766 23.578 10.156 1 92.5 72 VAL B C 1
ATOM 2987 O O . VAL B 1 72 ? -7.078 23.25 11.133 1 92.5 72 VAL B O 1
ATOM 2990 N N . HIS B 1 73 ? -7.352 23.703 8.93 1 90.44 73 HIS B N 1
ATOM 2991 C CA . HIS B 1 73 ? -5.926 23.562 8.656 1 90.44 73 HIS B CA 1
ATOM 2992 C C . HIS B 1 73 ? -5.141 24.75 9.203 1 90.44 73 HIS B C 1
ATOM 2994 O O . HIS B 1 73 ? -5.5 25.906 8.953 1 90.44 73 HIS B O 1
ATOM 3000 N N . PRO B 1 74 ? -4.117 24.516 9.836 1 90 74 PRO B N 1
ATOM 3001 C CA . PRO B 1 74 ? -3.408 25.594 10.508 1 90 74 PRO B CA 1
ATOM 3002 C C . PRO B 1 74 ? -2.67 26.516 9.539 1 90 74 PRO B C 1
ATOM 3004 O O . PRO B 1 74 ? -2.463 27.703 9.836 1 90 74 PRO B O 1
ATOM 3007 N N . ASP B 1 75 ? -2.281 26.016 8.375 1 87.31 75 ASP B N 1
ATOM 3008 C CA . ASP B 1 75 ? -1.474 26.812 7.445 1 87.31 75 ASP B CA 1
ATOM 3009 C C . ASP B 1 75 ? -2.324 27.844 6.723 1 87.31 75 ASP B C 1
ATOM 3011 O O . ASP B 1 75 ? -1.877 28.969 6.5 1 87.31 75 ASP B O 1
ATOM 3015 N N . ASN B 1 76 ? -3.477 27.5 6.309 1 85.38 76 ASN B N 1
ATOM 3016 C CA . ASN B 1 76 ? -4.246 28.406 5.457 1 85.38 76 ASN B CA 1
ATOM 3017 C C . ASN B 1 76 ? -5.629 28.688 6.039 1 85.38 76 ASN B C 1
ATOM 3019 O O . ASN B 1 76 ? -6.43 29.391 5.43 1 85.38 76 ASN B O 1
ATOM 3023 N N . SER B 1 77 ? -5.945 28.125 7.191 1 87.38 77 SER B N 1
ATOM 3024 C CA . SER B 1 77 ? -7.191 28.359 7.918 1 87.38 77 SER B CA 1
ATOM 3025 C C . SER B 1 77 ? -8.391 27.859 7.117 1 87.38 77 SER B C 1
ATOM 3027 O O . SER B 1 77 ? -9.5 28.391 7.266 1 87.38 77 SER B O 1
ATOM 3029 N N . LYS B 1 78 ? -8.133 26.969 6.207 1 86.94 78 LYS B N 1
ATOM 3030 C CA . LYS B 1 78 ? -9.219 26.375 5.438 1 86.94 78 LYS B CA 1
ATOM 3031 C C . LYS B 1 78 ? -9.766 25.125 6.125 1 86.94 78 LYS B C 1
ATOM 3033 O O . LYS B 1 78 ? -9.039 24.438 6.848 1 86.94 78 LYS B O 1
ATOM 3038 N N . LEU B 1 79 ? -10.984 24.953 5.852 1 87.88 79 LEU B N 1
ATOM 3039 C CA . LEU B 1 79 ? -11.617 23.75 6.402 1 87.88 79 LEU B CA 1
ATOM 3040 C C . LEU B 1 79 ? -11.07 22.5 5.742 1 87.88 79 LEU B C 1
ATOM 3042 O O . LEU B 1 79 ? -10.93 22.438 4.52 1 87.88 79 LEU B O 1
ATOM 3046 N N . ILE B 1 80 ? -10.688 21.547 6.551 1 87.44 80 ILE B N 1
ATOM 3047 C CA . ILE B 1 80 ? -10.32 20.234 6.047 1 87.44 80 ILE B CA 1
ATOM 3048 C C . ILE B 1 80 ? -11.578 19.453 5.66 1 87.44 80 ILE B C 1
ATOM 3050 O O . ILE B 1 80 ? -12.5 19.328 6.465 1 87.44 80 ILE B O 1
ATOM 3054 N N . PRO B 1 81 ? -11.656 18.984 4.422 1 84.12 81 PRO B N 1
ATOM 3055 C CA . PRO B 1 81 ? -12.828 18.203 4.059 1 84.12 81 PRO B CA 1
ATOM 3056 C C . PRO B 1 81 ? -13.07 17.031 5.016 1 84.12 81 PRO B C 1
ATOM 3058 O O . PRO B 1 81 ? -12.117 16.406 5.492 1 84.12 81 PRO B O 1
ATOM 3061 N N . VAL B 1 82 ? -14.273 16.703 5.277 1 84.44 82 VAL B N 1
ATOM 3062 C CA . VAL B 1 82 ? -14.719 15.781 6.32 1 84.44 82 VAL B CA 1
ATOM 3063 C C . VAL B 1 82 ? -14 14.438 6.176 1 84.44 82 VAL B C 1
ATOM 3065 O O . VAL B 1 82 ? -13.438 13.922 7.145 1 84.44 82 VAL B O 1
ATOM 3068 N N . PRO B 1 83 ? -13.836 13.875 4.977 1 81.62 83 PRO B N 1
ATOM 3069 C CA . PRO B 1 83 ? -13.211 12.555 4.863 1 81.62 83 PRO B CA 1
ATOM 3070 C C . PRO B 1 83 ? -11.711 12.586 5.145 1 81.62 83 PRO B C 1
ATOM 3072 O O . PRO B 1 83 ? -11.094 11.539 5.324 1 81.62 83 PRO B O 1
ATOM 3075 N N . PHE B 1 84 ? -11.188 13.812 5.246 1 86.31 84 PHE B N 1
ATOM 3076 C CA . PHE B 1 84 ? -9.742 13.898 5.41 1 86.31 84 PHE B CA 1
ATOM 3077 C C . PHE B 1 84 ? -9.391 14.523 6.758 1 86.31 84 PHE B C 1
ATOM 3079 O O . PHE B 1 84 ? -8.242 14.891 6.996 1 86.31 84 PHE B O 1
ATOM 3086 N N . ARG B 1 85 ? -10.422 14.617 7.586 1 91.56 85 ARG B N 1
ATOM 3087 C CA . ARG B 1 85 ? -10.141 15.055 8.945 1 91.56 85 ARG B CA 1
ATOM 3088 C C . ARG B 1 85 ? -9.375 13.984 9.719 1 91.56 85 ARG B C 1
ATOM 3090 O O . ARG B 1 85 ? -9.508 12.789 9.43 1 91.56 85 ARG B O 1
ATOM 3097 N N . PRO B 1 86 ? -8.5 14.359 10.641 1 93.56 86 PRO B N 1
ATOM 3098 C CA . PRO B 1 86 ? -7.664 13.391 11.359 1 93.56 86 PRO B CA 1
ATOM 3099 C C . PRO B 1 86 ? -8.469 12.234 11.945 1 93.56 86 PRO B C 1
ATOM 3101 O O . PRO B 1 86 ? -8.016 11.086 11.906 1 93.56 86 PRO B O 1
ATOM 3104 N N . ALA B 1 87 ? -9.672 12.508 12.367 1 93.44 87 ALA B N 1
ATOM 3105 C CA . ALA B 1 87 ? -10.492 11.469 12.984 1 93.44 87 ALA B CA 1
ATOM 3106 C C . ALA B 1 87 ? -10.914 10.422 11.953 1 93.44 87 ALA B C 1
ATOM 3108 O O . ALA B 1 87 ? -11.328 9.32 12.32 1 93.44 87 ALA B O 1
ATOM 3109 N N . ALA B 1 88 ? -10.781 10.75 10.711 1 90.25 88 ALA B N 1
ATOM 3110 C CA . ALA B 1 88 ? -11.219 9.844 9.656 1 90.25 88 ALA B CA 1
ATOM 3111 C C . ALA B 1 88 ? -10.086 8.906 9.234 1 90.25 88 ALA B C 1
ATOM 3113 O O . ALA B 1 88 ? -10.305 7.961 8.469 1 90.25 88 ALA B O 1
ATOM 3114 N N . LEU B 1 89 ? -8.883 9.039 9.719 1 91.12 89 LEU B N 1
ATOM 3115 C CA . LEU B 1 89 ? -7.73 8.273 9.266 1 91.12 89 LEU B CA 1
ATOM 3116 C C . LEU B 1 89 ? -7.918 6.785 9.555 1 91.12 89 LEU B C 1
ATOM 3118 O O . LEU B 1 89 ? -7.746 5.949 8.672 1 91.12 89 LEU B O 1
ATOM 3122 N N . LEU B 1 90 ? -8.375 6.426 10.75 1 88 90 LEU B N 1
ATOM 3123 C CA . LEU B 1 90 ? -8.398 5.047 11.219 1 88 90 LEU B CA 1
ATOM 3124 C C . LEU B 1 90 ? -9.414 4.227 10.43 1 88 90 LEU B C 1
ATOM 3126 O O . LEU B 1 90 ? -9.086 3.15 9.914 1 88 90 LEU B O 1
ATOM 3130 N N . PRO B 1 91 ? -10.602 4.66 10.242 1 84.06 91 PRO B N 1
ATOM 3131 C CA . PRO B 1 91 ? -11.586 3.865 9.508 1 84.06 91 PRO B CA 1
ATOM 3132 C C . PRO B 1 91 ? -11.172 3.582 8.07 1 84.06 91 PRO B C 1
ATOM 3134 O O . PRO B 1 91 ? -11.57 2.57 7.488 1 84.06 91 PRO B O 1
ATOM 3137 N N . PHE B 1 92 ? -10.328 4.395 7.559 1 79.06 92 PHE B N 1
ATOM 3138 C CA . PHE B 1 92 ? -10 4.23 6.145 1 79.06 92 PHE B CA 1
ATOM 3139 C C . PHE B 1 92 ? -8.641 3.564 5.98 1 79.06 92 PHE B C 1
ATOM 3141 O O . PHE B 1 92 ? -8.352 2.979 4.934 1 79.06 92 PHE B O 1
ATOM 3148 N N . THR B 1 93 ? -7.812 3.613 6.938 1 82.19 93 THR B N 1
ATOM 3149 C CA . THR B 1 93 ? -6.465 3.076 6.793 1 82.19 93 THR B CA 1
ATOM 3150 C C . THR B 1 93 ? -6.387 1.65 7.332 1 82.19 93 THR B C 1
ATOM 3152 O O . THR B 1 93 ? -5.621 0.83 6.824 1 82.19 93 THR B O 1
ATOM 3155 N N . ALA B 1 94 ? -7.234 1.304 8.25 1 80.12 94 ALA B N 1
ATOM 3156 C CA . ALA B 1 94 ? -7.191 -0.036 8.836 1 80.12 94 ALA B CA 1
ATOM 3157 C C . ALA B 1 94 ? -7.52 -1.099 7.789 1 80.12 94 ALA B C 1
ATOM 3159 O O . ALA B 1 94 ? -6.797 -2.09 7.656 1 80.12 94 ALA B O 1
ATOM 3160 N N . PRO B 1 95 ? -8.516 -0.872 6.977 1 77.44 95 PRO B N 1
ATOM 3161 C CA . PRO B 1 95 ? -8.781 -1.868 5.934 1 77.44 95 PRO B CA 1
ATOM 3162 C C . PRO B 1 95 ? -7.652 -1.962 4.91 1 77.44 95 PRO B C 1
ATOM 3164 O O . PRO B 1 95 ? -7.379 -3.045 4.387 1 77.44 95 PRO B O 1
ATOM 3167 N N . MET B 1 96 ? -7.027 -0.89 4.652 1 77.25 96 MET B N 1
ATOM 3168 C CA . MET B 1 96 ? -5.926 -0.883 3.697 1 77.25 96 MET B CA 1
ATOM 3169 C C . MET B 1 96 ? -4.824 -1.845 4.133 1 77.25 96 MET B C 1
ATOM 3171 O O . MET B 1 96 ? -4.312 -2.619 3.32 1 77.25 96 MET B O 1
ATOM 3175 N N . VAL B 1 97 ? -4.547 -1.808 5.391 1 74.06 97 VAL B N 1
ATOM 3176 C CA . VAL B 1 97 ? -3.498 -2.664 5.934 1 74.06 97 VAL B CA 1
ATOM 3177 C C . VAL B 1 97 ? -3.9 -4.129 5.789 1 74.06 97 VAL B C 1
ATOM 3179 O O . VAL B 1 97 ? -3.078 -4.969 5.418 1 74.06 97 VAL B O 1
ATOM 3182 N N . SER B 1 98 ? -5.094 -4.402 6.012 1 73.12 98 SER B N 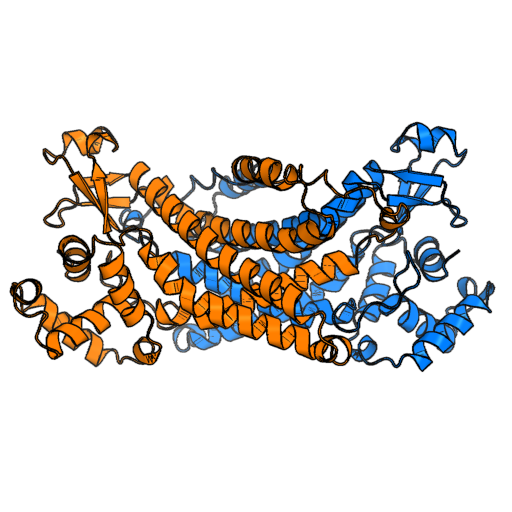1
ATOM 3183 C CA . SER B 1 98 ? -5.586 -5.773 5.93 1 73.12 98 SER B CA 1
ATOM 3184 C C . SER B 1 98 ? -5.551 -6.289 4.496 1 73.12 98 SER B C 1
ATOM 3186 O O . SER B 1 98 ? -5.129 -7.422 4.246 1 73.12 98 SER B O 1
ATOM 3188 N N . PHE B 1 99 ? -5.941 -5.438 3.637 1 77.31 99 PHE B N 1
ATOM 3189 C CA . PHE B 1 99 ? -5.977 -5.855 2.24 1 77.31 99 PHE B CA 1
ATOM 3190 C C . PHE B 1 99 ? -4.566 -5.973 1.676 1 77.31 99 PHE B C 1
ATOM 3192 O O . PHE B 1 99 ? -4.301 -6.824 0.825 1 77.31 99 PHE B O 1
ATOM 3199 N N . TYR B 1 100 ? -3.729 -5.234 2.166 1 74.69 100 TYR B N 1
ATOM 3200 C CA . TYR B 1 100 ? -2.338 -5.348 1.743 1 74.69 100 TYR B CA 1
ATOM 3201 C C . TYR B 1 100 ? -1.723 -6.652 2.238 1 74.69 100 TYR B C 1
ATOM 3203 O O . TYR B 1 100 ? -0.979 -7.312 1.509 1 74.69 100 TYR B O 1
ATOM 3211 N N . THR B 1 101 ? -1.955 -6.918 3.504 1 70.88 101 THR B N 1
ATOM 3212 C CA . THR B 1 101 ? -1.478 -8.18 4.059 1 70.88 101 THR B CA 1
ATOM 3213 C C . THR B 1 101 ? -2.016 -9.359 3.258 1 70.88 101 THR B C 1
ATOM 3215 O O . THR B 1 101 ? -1.293 -10.328 3.004 1 70.88 101 THR B O 1
ATOM 3218 N N . TYR B 1 102 ? -3.203 -9.289 2.812 1 76.19 102 TYR B N 1
ATOM 3219 C CA . TYR B 1 102 ? -3.801 -10.312 1.969 1 76.19 102 TYR B CA 1
ATOM 3220 C C . TYR B 1 102 ? -3.043 -10.445 0.652 1 76.19 102 TYR B C 1
ATOM 3222 O O . TYR B 1 102 ? -2.758 -11.562 0.203 1 76.19 102 TYR B O 1
ATOM 3230 N N . THR B 1 103 ? -2.828 -9.305 0.027 1 80.75 103 THR B N 1
ATOM 3231 C CA . THR B 1 103 ? -2.154 -9.344 -1.268 1 80.75 103 THR B CA 1
ATOM 3232 C C . THR B 1 103 ? -0.779 -9.992 -1.144 1 80.75 103 THR B C 1
ATOM 3234 O O . THR B 1 103 ? -0.346 -10.719 -2.041 1 80.75 103 THR B O 1
ATOM 3237 N N . THR B 1 104 ? -0.143 -9.75 -0.049 1 73.56 104 THR B N 1
ATOM 3238 C CA . THR B 1 104 ? 1.149 -10.367 0.212 1 73.56 104 THR B CA 1
ATOM 3239 C C . THR B 1 104 ? 1.004 -11.883 0.335 1 73.56 104 THR B C 1
ATOM 3241 O O . THR B 1 104 ? 1.771 -12.641 -0.266 1 73.56 104 THR B O 1
ATOM 3244 N N . ALA B 1 105 ? 0.064 -12.305 1.12 1 72.56 105 ALA B N 1
ATOM 3245 C CA . ALA B 1 105 ? -0.192 -13.734 1.283 1 72.56 105 ALA B CA 1
ATOM 3246 C C . ALA B 1 105 ? -0.554 -14.383 -0.05 1 72.56 105 ALA B C 1
ATOM 3248 O O . ALA B 1 105 ? -0.12 -15.5 -0.343 1 72.56 105 ALA B O 1
ATOM 3249 N N . PHE B 1 106 ? -1.355 -13.68 -0.813 1 85.62 106 PHE B N 1
ATOM 3250 C CA . PHE B 1 106 ? -1.724 -14.156 -2.141 1 85.62 106 PHE B CA 1
ATOM 3251 C C . PHE B 1 106 ? -0.482 -14.398 -2.992 1 85.62 106 PHE B C 1
ATOM 3253 O O . PHE B 1 106 ? -0.375 -15.422 -3.664 1 85.62 106 PHE B O 1
ATOM 3260 N N . ASN B 1 107 ? 0.456 -13.461 -3 1 82.19 107 ASN B N 1
ATOM 3261 C CA . ASN B 1 107 ? 1.679 -13.586 -3.785 1 82.19 107 ASN B CA 1
ATOM 3262 C C . ASN B 1 107 ? 2.541 -14.75 -3.299 1 82.19 107 ASN B C 1
ATOM 3264 O O . ASN B 1 107 ? 3.164 -15.445 -4.102 1 82.19 107 ASN B O 1
ATOM 3268 N N . ILE B 1 108 ? 2.547 -14.898 -2.002 1 74.75 108 ILE B N 1
ATOM 3269 C CA . ILE B 1 108 ? 3.332 -15.992 -1.438 1 74.75 108 ILE B CA 1
ATOM 3270 C C . ILE B 1 108 ? 2.736 -17.328 -1.869 1 74.75 108 ILE B C 1
ATOM 3272 O O . ILE B 1 108 ? 3.453 -18.219 -2.354 1 74.75 108 ILE B O 1
ATOM 3276 N N . VAL B 1 109 ? 1.438 -17.469 -1.759 1 79 109 VAL B N 1
ATOM 3277 C CA . VAL B 1 109 ? 0.737 -18.719 -1.991 1 79 109 VAL B CA 1
ATOM 3278 C C . VAL B 1 109 ? 0.778 -19.062 -3.479 1 79 109 VAL B C 1
ATOM 3280 O O . VAL B 1 109 ? 0.875 -20.25 -3.846 1 79 109 VAL B O 1
ATOM 3283 N N . ASN B 1 110 ? 0.747 -18.062 -4.332 1 88.25 110 ASN B N 1
ATOM 3284 C CA . ASN B 1 110 ? 0.663 -18.297 -5.766 1 88.25 110 ASN B CA 1
ATOM 3285 C C . ASN B 1 110 ? 2.023 -18.156 -6.441 1 88.25 110 ASN B C 1
ATOM 3287 O O . ASN B 1 110 ? 2.113 -18.141 -7.672 1 88.25 110 ASN B O 1
ATOM 3291 N N . GLY B 1 111 ? 3.057 -18.031 -5.629 1 86.25 111 GLY B N 1
ATOM 3292 C CA . GLY B 1 111 ? 4.406 -18.031 -6.168 1 86.25 111 GLY B CA 1
ATOM 3293 C C . GLY B 1 111 ? 4.934 -19.422 -6.457 1 86.25 111 GLY B C 1
ATOM 3294 O O . GLY B 1 111 ? 4.18 -20.406 -6.414 1 86.25 111 GLY B O 1
ATOM 3295 N N . ASN B 1 112 ? 6.184 -19.391 -6.891 1 88.38 112 ASN B N 1
ATOM 3296 C CA . ASN B 1 112 ? 6.84 -20.688 -7.102 1 88.38 112 ASN B CA 1
ATOM 3297 C C . ASN B 1 112 ? 7.117 -21.391 -5.777 1 88.38 112 ASN B C 1
ATOM 3299 O O . ASN B 1 112 ? 7.66 -20.781 -4.848 1 88.38 112 ASN B O 1
ATOM 3303 N N . ALA B 1 113 ? 6.68 -22.594 -5.598 1 77 113 ALA B N 1
ATOM 3304 C CA . ALA B 1 113 ? 6.812 -23.297 -4.328 1 77 113 ALA B CA 1
ATOM 3305 C C . ALA B 1 113 ? 7.895 -24.375 -4.41 1 77 113 ALA B C 1
ATOM 3307 O O . ALA B 1 113 ? 8.031 -25.203 -3.506 1 77 113 ALA B O 1
ATOM 3308 N N . SER B 1 114 ? 8.648 -24.422 -5.438 1 81.62 114 SER B N 1
ATOM 3309 C CA . SER B 1 114 ? 9.609 -25.5 -5.625 1 81.62 114 SER B CA 1
ATOM 3310 C C . SER B 1 114 ? 10.883 -25.266 -4.828 1 81.62 114 SER B C 1
ATOM 3312 O O . SER B 1 114 ? 11.703 -26.156 -4.66 1 81.62 114 SER B O 1
ATOM 3314 N N . TYR B 1 115 ? 11.086 -24.078 -4.352 1 63.44 115 TYR B N 1
ATOM 3315 C CA . TYR B 1 115 ? 12.312 -23.781 -3.637 1 63.44 115 TYR B CA 1
ATOM 3316 C C . TYR B 1 115 ? 12.352 -24.469 -2.283 1 63.44 115 TYR B C 1
ATOM 3318 O O . TYR B 1 115 ? 13.414 -24.594 -1.665 1 63.44 115 TYR B O 1
ATOM 3326 N N . ASN B 1 116 ? 11.133 -24.828 -1.59 1 58 116 ASN B N 1
ATOM 3327 C CA . ASN B 1 116 ? 10.969 -25.359 -0.24 1 58 116 ASN B CA 1
ATOM 3328 C C . ASN B 1 116 ? 11.477 -26.797 -0.135 1 58 116 ASN B C 1
ATOM 3330 O O . ASN B 1 116 ? 11.484 -27.375 0.95 1 58 116 ASN B O 1
ATOM 3334 N N . ARG B 1 117 ? 12 -27.844 -1.113 1 50.72 117 ARG B N 1
ATOM 3335 C CA . ARG B 1 117 ? 12.359 -29.219 -0.745 1 50.72 117 ARG B CA 1
ATOM 3336 C C . ARG B 1 117 ? 13.633 -29.234 0.097 1 50.72 117 ARG B C 1
ATOM 3338 O O . ARG B 1 117 ? 14.109 -30.312 0.473 1 50.72 117 ARG B O 1
ATOM 3345 N N . ARG B 1 118 ? 14.562 -28.359 0.117 1 39.97 118 ARG B N 1
ATOM 3346 C CA . ARG B 1 118 ? 15.5 -28.688 1.183 1 39.97 118 ARG B CA 1
ATOM 3347 C C . ARG B 1 118 ? 14.969 -28.25 2.541 1 39.97 118 ARG B C 1
ATOM 3349 O O . ARG B 1 118 ? 14.508 -27.109 2.691 1 39.97 118 ARG B O 1
ATOM 3356 N N . PRO B 1 119 ? 14.766 -29.328 3.617 1 32.81 119 PRO B N 1
ATOM 3357 C CA . PRO B 1 119 ? 14.297 -28.891 4.934 1 32.81 119 PRO B CA 1
ATOM 3358 C C . PRO B 1 119 ? 14.727 -27.469 5.27 1 32.81 119 PRO B C 1
ATOM 3360 O O . PRO B 1 119 ? 13.883 -26.625 5.582 1 32.81 119 PRO B O 1
ATOM 3363 N N . HIS B 1 120 ? 15.781 -27.391 6.234 1 28.56 120 HIS B N 1
ATOM 3364 C CA . HIS B 1 120 ? 16.188 -26.547 7.348 1 28.56 120 HIS B CA 1
ATOM 3365 C C . HIS B 1 120 ? 16.828 -25.25 6.848 1 28.56 120 HIS B C 1
ATOM 3367 O O . HIS B 1 120 ? 17.391 -24.484 7.633 1 28.56 120 HIS B O 1
ATOM 3373 N N . GLU B 1 121 ? 17.453 -25.344 5.742 1 29.84 121 GLU B N 1
ATOM 3374 C CA . GLU B 1 121 ? 18.344 -24.188 5.695 1 29.84 121 GLU B CA 1
ATOM 3375 C C . GLU B 1 121 ? 17.562 -22.891 5.594 1 29.84 121 GLU B C 1
ATOM 3377 O O . GLU B 1 121 ? 16.594 -22.797 4.84 1 29.84 121 GLU B O 1
ATOM 3382 N N . SER B 1 122 ? 17.844 -22.172 6.613 1 28.23 122 SER B N 1
ATOM 3383 C CA . SER B 1 122 ? 17.359 -20.875 7.062 1 28.23 122 SER B CA 1
ATOM 3384 C C . SER B 1 122 ? 17.359 -19.859 5.93 1 28.23 122 SER B C 1
ATOM 3386 O O . SER B 1 122 ? 18.359 -19.703 5.23 1 28.23 122 SER B O 1
ATOM 3388 N N . LEU B 1 123 ? 16.391 -19.766 5.359 1 29.31 123 LEU B N 1
ATOM 3389 C CA . LEU B 1 123 ? 15.867 -18.844 4.359 1 29.31 123 LEU B CA 1
ATOM 3390 C C . LEU B 1 123 ? 16.359 -17.422 4.609 1 29.31 123 LEU B C 1
ATOM 3392 O O . LEU B 1 123 ? 15.695 -16.625 5.285 1 29.31 123 LEU B O 1
ATOM 3396 N N . LEU B 1 124 ? 17.641 -17.344 5.191 1 26.28 124 LEU B N 1
ATOM 3397 C CA . LEU B 1 124 ? 18.016 -16 5.605 1 26.28 124 LEU B CA 1
ATOM 3398 C C . LEU B 1 124 ? 17.859 -15.016 4.457 1 26.28 124 LEU B C 1
ATOM 3400 O O . LEU B 1 124 ? 17.594 -13.836 4.68 1 26.28 124 LEU B O 1
ATOM 3404 N N . LEU B 1 125 ? 18.562 -15.398 3.307 1 25.55 125 LEU B N 1
ATOM 3405 C CA . LEU B 1 125 ? 19.406 -14.422 2.617 1 25.55 125 LEU B CA 1
ATOM 3406 C C . LEU B 1 125 ? 18.562 -13.297 2.035 1 25.55 125 LEU B C 1
ATOM 3408 O O . LEU B 1 125 ? 18.859 -12.117 2.238 1 25.55 125 LEU B O 1
ATOM 3412 N N . GLY B 1 126 ? 18.062 -13.547 0.754 1 24.25 126 GLY B N 1
ATOM 3413 C CA . GLY B 1 126 ? 18.234 -12.625 -0.355 1 24.25 126 GLY B CA 1
ATOM 3414 C C . GLY B 1 126 ? 17.328 -11.398 -0.257 1 24.25 126 GLY B C 1
ATOM 3415 O O . GLY B 1 126 ? 16.5 -11.164 -1.133 1 24.25 126 GLY B O 1
ATOM 3416 N N . THR B 1 127 ? 17 -11.055 0.741 1 29.38 127 THR B N 1
ATOM 3417 C CA . THR B 1 127 ? 16.219 -9.828 0.894 1 29.38 127 THR B CA 1
ATOM 3418 C C . THR B 1 127 ? 16.891 -8.664 0.169 1 29.38 127 THR B C 1
ATOM 3420 O O . THR B 1 127 ? 16.609 -7.5 0.468 1 29.38 127 THR B O 1
ATOM 3423 N N . GLY B 1 128 ? 18.078 -8.781 -0.54 1 27.31 128 GLY B N 1
ATOM 3424 C CA . GLY B 1 128 ? 18.828 -7.664 -1.086 1 27.31 128 GLY B CA 1
ATOM 3425 C C . GLY B 1 128 ? 17.969 -6.688 -1.865 1 27.31 128 GLY B C 1
ATOM 3426 O O . GLY B 1 128 ? 18.266 -5.492 -1.919 1 27.31 128 GLY B O 1
ATOM 3427 N N . VAL B 1 129 ? 17.594 -7.164 -3.008 1 27.5 129 VAL B N 1
ATOM 3428 C CA . VAL B 1 129 ? 17.672 -6.316 -4.195 1 27.5 129 VAL B CA 1
ATOM 3429 C C . VAL B 1 129 ? 16.875 -5.039 -3.965 1 27.5 129 VAL B C 1
ATOM 3431 O O . VAL B 1 129 ? 17.391 -3.934 -4.152 1 27.5 129 VAL B O 1
ATOM 3434 N N . ILE B 1 130 ? 15.695 -4.758 -4.746 1 27.77 130 ILE B N 1
ATOM 3435 C CA . ILE B 1 130 ? 15.398 -3.451 -5.324 1 27.77 130 ILE B CA 1
ATOM 3436 C C . ILE B 1 130 ? 14.844 -2.523 -4.246 1 27.77 130 ILE B C 1
ATOM 3438 O O . ILE B 1 130 ? 13.625 -2.4 -4.094 1 27.77 130 ILE B O 1
ATOM 3442 N N . ALA B 1 131 ? 15.133 -2.688 -3.025 1 29.42 131 ALA B N 1
ATOM 3443 C CA . ALA B 1 131 ? 14.742 -1.704 -2.018 1 29.42 131 ALA B CA 1
ATOM 3444 C C . ALA B 1 131 ? 15.375 -0.347 -2.303 1 29.42 131 ALA B C 1
ATOM 3446 O O . ALA B 1 131 ? 16.484 -0.274 -2.85 1 29.42 131 ALA B O 1
ATOM 3447 N N . SER B 1 132 ? 14.828 0.769 -2.408 1 29.59 132 SER B N 1
ATOM 3448 C CA . SER B 1 132 ? 15.523 2.053 -2.32 1 29.59 132 SER B CA 1
ATOM 3449 C C . SER B 1 132 ? 16.641 2.008 -1.284 1 29.59 132 SER B C 1
ATOM 3451 O O . SER B 1 132 ? 16.625 1.164 -0.386 1 29.59 132 SER B O 1
ATOM 3453 N N . SER B 1 133 ? 17.953 2.633 -1.365 1 29.19 133 SER B N 1
ATOM 3454 C CA . SER B 1 133 ? 19.109 2.766 -0.485 1 29.19 133 SER B CA 1
ATOM 3455 C C . SER B 1 133 ? 18.688 2.729 0.982 1 29.19 133 SER B C 1
ATOM 3457 O O . SER B 1 133 ? 19.375 2.121 1.811 1 29.19 133 SER B O 1
ATOM 3459 N N . SER B 1 134 ? 17.969 3.645 1.535 1 30 134 SER B N 1
ATOM 3460 C CA . SER B 1 134 ? 17.703 3.732 2.965 1 30 134 SER B CA 1
ATOM 3461 C C . SER B 1 134 ? 16.953 2.496 3.463 1 30 134 SER B C 1
ATOM 3463 O O . SER B 1 134 ? 16.844 2.273 4.668 1 30 134 SER B O 1
ATOM 3465 N N . PHE B 1 135 ? 16.109 1.949 2.816 1 32.97 135 PHE B N 1
ATOM 3466 C CA . PHE B 1 135 ? 15.438 0.743 3.283 1 32.97 135 PHE B CA 1
ATOM 3467 C C . PHE B 1 135 ? 16.438 -0.391 3.484 1 32.97 135 PHE B C 1
ATOM 3469 O O . PHE B 1 135 ? 16.25 -1.25 4.348 1 32.97 135 PHE B O 1
ATOM 3476 N N . PHE B 1 136 ? 17.438 -0.641 2.783 1 33.12 136 PHE B N 1
ATOM 3477 C CA . PHE B 1 136 ? 18.516 -1.63 2.809 1 33.12 136 PHE B CA 1
ATOM 3478 C C . PHE B 1 136 ? 19.344 -1.49 4.074 1 33.12 136 PHE B C 1
ATOM 3480 O O . PHE B 1 136 ? 19.984 -2.453 4.52 1 33.12 136 PHE B O 1
ATOM 3487 N N . GLY B 1 137 ? 19.453 -0.401 4.559 1 32.62 137 GLY B N 1
ATOM 3488 C CA . GLY B 1 137 ? 20.25 -0.407 5.773 1 32.62 137 GLY B CA 1
ATOM 3489 C C . GLY B 1 137 ? 19.625 -1.223 6.895 1 32.62 137 GLY B C 1
ATOM 3490 O O . GLY B 1 137 ? 20.344 -1.869 7.664 1 32.62 137 GLY B O 1
ATOM 3491 N N . LEU B 1 138 ? 18.359 -1.124 7.023 1 34.19 138 LEU B N 1
ATOM 3492 C CA . LEU B 1 138 ? 17.797 -1.853 8.156 1 34.19 138 LEU B CA 1
ATOM 3493 C C . LEU B 1 138 ? 17.578 -3.32 7.805 1 34.19 138 LEU B C 1
ATOM 3495 O O . LEU B 1 138 ? 17.594 -4.184 8.688 1 34.19 138 LEU B O 1
ATOM 3499 N N . LEU B 1 139 ? 17.391 -3.629 6.586 1 36.75 139 LEU B N 1
ATOM 3500 C CA . LEU B 1 139 ? 17.109 -4.996 6.156 1 36.75 139 LEU B CA 1
ATOM 3501 C C . LEU B 1 139 ? 18.312 -5.902 6.457 1 36.75 139 LEU B C 1
ATOM 3503 O O . LEU B 1 139 ? 18.141 -7.02 6.953 1 36.75 139 LEU B O 1
ATOM 3507 N N . PRO B 1 140 ? 19.422 -5.41 6.148 1 35.59 140 PRO B N 1
ATOM 3508 C CA . PRO B 1 140 ? 20.516 -6.301 6.539 1 35.59 140 PRO B CA 1
ATOM 3509 C C . PRO B 1 140 ? 20.469 -6.688 8.016 1 35.59 140 PRO B C 1
ATOM 3511 O O . PRO B 1 140 ? 20.812 -7.82 8.367 1 35.59 140 PRO B O 1
ATOM 3514 N N . HIS B 1 141 ? 20.172 -5.723 8.734 1 38.56 141 HIS B N 1
ATOM 3515 C CA . HIS B 1 141 ? 20.156 -6.035 10.164 1 38.56 141 HIS B CA 1
ATOM 3516 C C . HIS B 1 141 ? 19.047 -7.023 10.5 1 38.56 141 HIS B C 1
ATOM 3518 O O . HIS B 1 141 ? 19.234 -7.922 11.328 1 38.56 141 HIS B O 1
ATOM 3524 N N . LEU B 1 142 ? 18.031 -6.762 9.93 1 37.59 142 LEU B N 1
ATOM 3525 C CA . LEU B 1 142 ? 16.922 -7.688 10.18 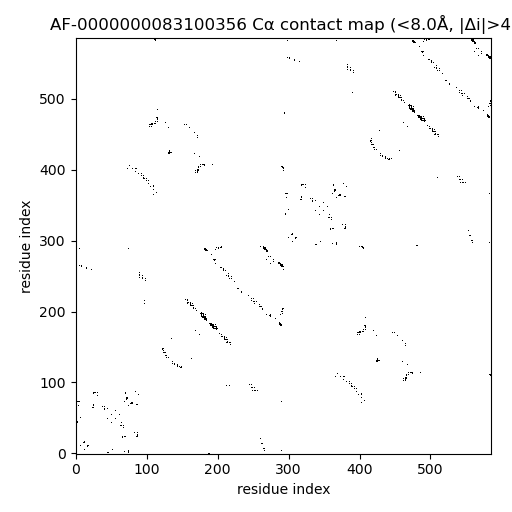1 37.59 142 LEU B CA 1
ATOM 3526 C C . LEU B 1 142 ? 17.234 -9.07 9.617 1 37.59 142 LEU B C 1
ATOM 3528 O O . LEU B 1 142 ? 16.891 -10.086 10.219 1 37.59 142 LEU B O 1
ATOM 3532 N N . LEU B 1 143 ? 17.859 -9.008 8.461 1 37.69 143 LEU B N 1
ATOM 3533 C CA . LEU B 1 143 ? 18.281 -10.258 7.836 1 37.69 143 LEU B CA 1
ATOM 3534 C C . LEU B 1 143 ? 19.359 -10.945 8.672 1 37.69 143 LEU B C 1
ATOM 3536 O O . LEU B 1 143 ? 19.5 -12.164 8.625 1 37.69 143 LEU B O 1
ATOM 3540 N N . GLN B 1 144 ? 20.156 -10.133 9.297 1 40.72 144 GLN B N 1
ATOM 3541 C CA . GLN B 1 144 ? 21.172 -10.703 10.172 1 40.72 144 GLN B CA 1
ATOM 3542 C C . GLN B 1 144 ? 20.531 -11.328 11.414 1 40.72 144 GLN B C 1
ATOM 3544 O O . GLN B 1 144 ? 21.188 -12.078 12.141 1 40.72 144 GLN B O 1
ATOM 3549 N N . MET B 1 145 ? 19.375 -10.828 11.547 1 37.47 145 MET B N 1
ATOM 3550 C CA . MET B 1 145 ? 18.828 -11.477 12.742 1 37.47 145 MET B CA 1
ATOM 3551 C C . MET B 1 145 ? 18.469 -12.93 12.461 1 37.47 145 MET B C 1
ATOM 3553 O O . MET B 1 145 ? 17.906 -13.242 11.406 1 37.47 145 MET B O 1
ATOM 3557 N N . ARG B 1 146 ? 19.188 -13.695 12.945 1 40.06 146 ARG B N 1
ATOM 3558 C CA . ARG B 1 146 ? 18.969 -15.133 13 1 40.06 146 ARG B CA 1
ATOM 3559 C C . ARG B 1 146 ? 17.484 -15.453 13.211 1 40.06 146 ARG B C 1
ATOM 3561 O O . ARG B 1 146 ? 17.094 -15.93 14.281 1 40.06 146 ARG B O 1
ATOM 3568 N N . LEU B 1 147 ? 16.672 -14.625 12.602 1 41.72 147 LEU B N 1
ATOM 3569 C CA . LEU B 1 147 ? 15.281 -15.008 12.805 1 41.72 147 LEU B CA 1
ATOM 3570 C C . LEU B 1 147 ? 14.953 -16.297 12.055 1 41.72 147 LEU B C 1
ATOM 3572 O O . LEU B 1 147 ? 15.469 -16.516 10.953 1 41.72 147 LEU B O 1
ATOM 3576 N N . ASN B 1 148 ? 14.375 -17.188 12.734 1 47.03 148 ASN B N 1
ATOM 3577 C CA . ASN B 1 148 ? 13.883 -18.422 12.117 1 47.03 148 ASN B CA 1
ATOM 3578 C C . ASN B 1 148 ? 13 -18.125 10.906 1 47.03 148 ASN B C 1
ATOM 3580 O O . ASN B 1 148 ? 12.398 -17.062 10.812 1 47.03 148 ASN B O 1
ATOM 3584 N N . ASN B 1 149 ? 13.141 -18.875 9.812 1 49.44 149 ASN B N 1
ATOM 3585 C CA . ASN B 1 149 ? 12.453 -18.812 8.531 1 49.44 149 ASN B CA 1
ATOM 3586 C C . ASN B 1 149 ? 10.992 -18.391 8.703 1 49.44 149 ASN B C 1
ATOM 3588 O O . ASN B 1 149 ? 10.477 -17.594 7.918 1 49.44 149 ASN B O 1
ATOM 3592 N N . MET B 1 150 ? 10.469 -18.828 9.812 1 53.28 150 MET B N 1
ATOM 3593 C CA . MET B 1 150 ? 9.055 -18.547 10.055 1 53.28 150 MET B CA 1
ATOM 3594 C C . MET B 1 150 ? 8.852 -17.078 10.438 1 53.28 150 MET B C 1
ATOM 3596 O O . MET B 1 150 ? 7.918 -16.438 9.961 1 53.28 150 MET B O 1
ATOM 3600 N N . LEU B 1 151 ? 9.781 -16.609 11.234 1 56.84 151 LEU B N 1
ATOM 3601 C CA . LEU B 1 151 ? 9.656 -15.227 11.695 1 56.84 151 LEU B CA 1
ATOM 3602 C C . LEU B 1 151 ? 9.914 -14.25 10.555 1 56.84 151 LEU B C 1
ATOM 3604 O O . LEU B 1 151 ? 9.273 -13.195 10.477 1 56.84 151 LEU B O 1
ATOM 3608 N N . LEU B 1 152 ? 10.727 -14.695 9.688 1 55 152 LEU B N 1
ATOM 3609 C CA . LEU B 1 152 ? 11.039 -13.836 8.555 1 55 152 LEU B CA 1
ATOM 3610 C C . LEU B 1 152 ? 9.844 -13.719 7.605 1 55 152 LEU B C 1
ATOM 3612 O O . LEU B 1 152 ? 9.531 -12.633 7.125 1 55 152 LEU B O 1
ATOM 3616 N N . LYS B 1 153 ? 9.289 -14.844 7.387 1 56.41 153 LYS B N 1
ATOM 3617 C CA . LYS B 1 153 ? 8.117 -14.836 6.516 1 56.41 153 LYS B CA 1
ATOM 3618 C C . LYS B 1 153 ? 7.008 -13.969 7.102 1 56.41 153 LYS B C 1
ATOM 3620 O O . LYS B 1 153 ? 6.281 -13.297 6.363 1 56.41 153 LYS B O 1
ATOM 3625 N N . LYS B 1 154 ? 7.121 -13.93 8.43 1 61.41 154 LYS B N 1
ATOM 3626 C CA . LYS B 1 154 ? 6.078 -13.156 9.094 1 61.41 154 LYS B CA 1
ATOM 3627 C C . LYS B 1 154 ? 6.461 -11.68 9.188 1 61.41 154 LYS B C 1
ATOM 3629 O O . LYS B 1 154 ? 5.59 -10.812 9.234 1 61.41 154 LYS B O 1
ATOM 3634 N N . ALA B 1 155 ? 7.754 -11.461 9.164 1 64.62 155 ALA B N 1
ATOM 3635 C CA . ALA B 1 155 ? 8.258 -10.102 9.344 1 64.62 155 ALA B CA 1
ATOM 3636 C C . ALA B 1 155 ? 8.273 -9.344 8.016 1 64.62 155 ALA B C 1
ATOM 3638 O O . ALA B 1 155 ? 8.188 -8.117 8 1 64.62 155 ALA B O 1
ATOM 3639 N N . LEU B 1 156 ? 8.234 -10.133 7.004 1 62.34 156 LEU B N 1
ATOM 3640 C CA . LEU B 1 156 ? 8.406 -9.516 5.691 1 62.34 156 LEU B CA 1
ATOM 3641 C C . LEU B 1 156 ? 7.227 -8.609 5.352 1 62.34 156 LEU B C 1
ATOM 3643 O O . LEU B 1 156 ? 7.414 -7.449 4.984 1 62.34 156 LEU B O 1
ATOM 3647 N N . PRO B 1 157 ? 6.055 -9.07 5.574 1 62.25 157 PRO B N 1
ATOM 3648 C CA . PRO B 1 157 ? 4.926 -8.188 5.281 1 62.25 157 PRO B CA 1
ATOM 3649 C C . PRO B 1 157 ? 4.934 -6.914 6.129 1 62.25 157 PRO B C 1
ATOM 3651 O O . PRO B 1 157 ? 4.539 -5.848 5.652 1 62.25 157 PRO B O 1
ATOM 3654 N N . ILE B 1 158 ? 5.496 -7.047 7.305 1 68.62 158 ILE B N 1
ATOM 3655 C CA . ILE B 1 158 ? 5.555 -5.902 8.211 1 68.62 158 ILE B CA 1
ATOM 3656 C C . ILE B 1 158 ? 6.547 -4.871 7.672 1 68.62 158 ILE B C 1
ATOM 3658 O O . ILE B 1 158 ? 6.25 -3.674 7.641 1 68.62 158 ILE B O 1
ATOM 3662 N N . ILE B 1 159 ? 7.605 -5.375 7.246 1 67.5 159 ILE B N 1
ATOM 3663 C CA . ILE B 1 159 ? 8.648 -4.5 6.719 1 67.5 159 ILE B CA 1
ATOM 3664 C C . ILE B 1 159 ? 8.148 -3.807 5.453 1 67.5 159 ILE B C 1
ATOM 3666 O O . ILE B 1 159 ? 8.352 -2.604 5.273 1 67.5 159 ILE B O 1
ATOM 3670 N N . ILE B 1 160 ? 7.508 -4.492 4.707 1 64.75 160 ILE B N 1
ATOM 3671 C CA . ILE B 1 160 ? 7.02 -3.943 3.447 1 64.75 160 ILE B CA 1
ATOM 3672 C C . ILE B 1 160 ? 5.957 -2.881 3.725 1 64.75 160 ILE B C 1
ATOM 3674 O O . ILE B 1 160 ? 6.008 -1.783 3.162 1 64.75 160 ILE B O 1
ATOM 3678 N N . LEU B 1 161 ? 5.066 -3.172 4.613 1 69.75 161 LEU B N 1
ATOM 3679 C CA . LEU B 1 161 ? 3.99 -2.246 4.949 1 69.75 161 LEU B CA 1
ATOM 3680 C C . LEU B 1 161 ? 4.551 -0.948 5.523 1 69.75 161 LEU B C 1
ATOM 3682 O O . LEU B 1 161 ? 4.059 0.138 5.203 1 69.75 161 LEU B O 1
ATOM 3686 N N . THR B 1 162 ? 5.512 -1.08 6.391 1 75.62 162 THR B N 1
ATOM 3687 C CA . THR B 1 162 ? 6.113 0.103 7 1 75.62 162 THR B CA 1
ATOM 3688 C C . THR B 1 162 ? 6.805 0.962 5.941 1 75.62 162 THR B C 1
ATOM 3690 O O . THR B 1 162 ? 6.68 2.189 5.957 1 75.62 162 THR B O 1
ATOM 3693 N N . HIS B 1 163 ? 7.383 0.342 5.09 1 69.44 163 HIS B N 1
ATOM 3694 C CA . HIS B 1 163 ? 8.078 1.061 4.023 1 69.44 163 HIS B CA 1
ATOM 3695 C C . HIS B 1 163 ? 7.086 1.741 3.086 1 69.44 163 HIS B C 1
ATOM 3697 O O . HIS B 1 163 ? 7.27 2.904 2.721 1 69.44 163 HIS B O 1
ATOM 3703 N N . ILE B 1 164 ? 6.113 1.029 2.803 1 67.5 164 ILE B N 1
ATOM 3704 C CA . ILE B 1 164 ? 5.117 1.562 1.881 1 67.5 164 ILE B CA 1
ATOM 3705 C C . ILE B 1 164 ? 4.418 2.764 2.512 1 67.5 164 ILE B C 1
ATOM 3707 O O . ILE B 1 164 ? 4.16 3.764 1.836 1 67.5 164 ILE B O 1
ATOM 3711 N N . SER B 1 165 ? 4.195 2.676 3.721 1 76.94 165 SER B N 1
ATOM 3712 C CA . SER B 1 165 ? 3.52 3.775 4.398 1 76.94 165 SER B CA 1
ATOM 3713 C C . SER B 1 165 ? 4.41 5.012 4.469 1 76.94 165 SER B C 1
ATOM 3715 O O . SER B 1 165 ? 3.932 6.137 4.301 1 76.94 165 SER B O 1
ATOM 3717 N N . ALA B 1 166 ? 5.641 4.812 4.727 1 77.25 166 ALA B N 1
ATOM 3718 C CA . ALA B 1 166 ? 6.586 5.926 4.758 1 77.25 166 ALA B CA 1
ATOM 3719 C C . ALA B 1 166 ? 6.754 6.547 3.375 1 77.25 166 ALA B C 1
ATOM 3721 O O . ALA B 1 166 ? 6.777 7.77 3.232 1 77.25 166 ALA B O 1
ATOM 3722 N N . MET B 1 167 ? 6.762 5.758 2.408 1 70.31 167 MET B N 1
ATOM 3723 C CA . MET B 1 167 ? 6.93 6.246 1.042 1 70.31 167 MET B CA 1
ATOM 3724 C C . MET B 1 167 ? 5.691 7.008 0.579 1 70.31 167 MET B C 1
ATOM 3726 O O . MET B 1 167 ? 5.801 7.969 -0.184 1 70.31 167 MET B O 1
ATOM 3730 N N . ASN B 1 168 ? 4.633 6.566 1.031 1 72.81 168 ASN B N 1
ATOM 3731 C CA . ASN B 1 168 ? 3.4 7.273 0.698 1 72.81 168 ASN B CA 1
ATOM 3732 C C . ASN B 1 168 ? 3.445 8.727 1.167 1 72.81 168 ASN B C 1
ATOM 3734 O O . ASN B 1 168 ? 3.035 9.633 0.438 1 72.81 168 ASN B O 1
ATOM 3738 N N . VAL B 1 169 ? 3.998 8.922 2.305 1 80.75 169 VAL B N 1
ATOM 3739 C CA . VAL B 1 169 ? 4.121 10.273 2.846 1 80.75 169 VAL B CA 1
ATOM 3740 C C . VAL B 1 169 ? 5.121 11.078 2.016 1 80.75 169 VAL B C 1
ATOM 3742 O O . VAL B 1 169 ? 4.844 12.211 1.627 1 80.75 169 VAL B O 1
ATOM 3745 N N . VAL B 1 170 ? 6.23 10.484 1.777 1 74.31 170 VAL B N 1
ATOM 3746 C CA . VAL B 1 170 ? 7.293 11.164 1.048 1 74.31 170 VAL B CA 1
ATOM 3747 C C . VAL B 1 170 ? 6.801 11.547 -0.345 1 74.31 170 VAL B C 1
ATOM 3749 O O . VAL B 1 170 ? 7.055 12.664 -0.814 1 74.31 170 VAL B O 1
ATOM 3752 N N . ALA B 1 171 ? 6.062 10.719 -0.888 1 68.06 171 ALA B N 1
ATOM 3753 C CA . ALA B 1 171 ? 5.566 10.984 -2.234 1 68.06 171 ALA B CA 1
ATOM 3754 C C . ALA B 1 171 ? 4.449 12.023 -2.211 1 68.06 171 ALA B C 1
ATOM 3756 O O . ALA B 1 171 ? 4.453 12.961 -3.01 1 68.06 171 ALA B O 1
ATOM 3757 N N . ALA B 1 172 ? 3.504 11.891 -1.331 1 71.25 172 ALA B N 1
ATOM 3758 C CA . ALA B 1 172 ? 2.346 12.781 -1.241 1 71.25 172 ALA B CA 1
ATOM 3759 C C . ALA B 1 172 ? 2.77 14.203 -0.888 1 71.25 172 ALA B C 1
ATOM 3761 O O . ALA B 1 172 ? 2.133 15.164 -1.311 1 71.25 172 ALA B O 1
ATOM 3762 N N . ARG B 1 173 ? 3.92 14.242 -0.133 1 78.31 173 ARG B N 1
ATOM 3763 C CA . ARG B 1 173 ? 4.348 15.547 0.369 1 78.31 173 ARG B CA 1
ATOM 3764 C C . ARG B 1 173 ? 5.703 15.938 -0.215 1 78.31 173 ARG B C 1
ATOM 3766 O O . ARG B 1 173 ? 6.496 16.609 0.447 1 78.31 173 ARG B O 1
ATOM 3773 N N . SER B 1 174 ? 5.898 15.578 -1.392 1 70.88 174 SER B N 1
ATOM 3774 C CA . SER B 1 174 ? 7.191 15.758 -2.045 1 70.88 174 SER B CA 1
ATOM 3775 C C . SER B 1 174 ? 7.445 17.234 -2.361 1 70.88 174 SER B C 1
ATOM 3777 O O . SER B 1 174 ? 8.594 17.656 -2.479 1 70.88 174 SER B O 1
ATOM 3779 N N . LEU B 1 175 ? 6.438 18 -2.402 1 70.81 175 LEU B N 1
ATOM 3780 C CA . LEU B 1 175 ? 6.59 19.406 -2.771 1 70.81 175 LEU B CA 1
ATOM 3781 C C . LEU B 1 175 ? 7.137 20.219 -1.603 1 70.81 175 LEU B C 1
ATOM 3783 O O . LEU B 1 175 ? 7.742 21.266 -1.804 1 70.81 175 LEU B O 1
ATOM 3787 N N . GLU B 1 176 ? 7 19.672 -0.488 1 83.38 176 GLU B N 1
ATOM 3788 C CA . GLU B 1 176 ? 7.43 20.406 0.698 1 83.38 176 GLU B CA 1
ATOM 3789 C C . GLU B 1 176 ? 8.953 20.531 0.751 1 83.38 176 GLU B C 1
ATOM 3791 O O . GLU B 1 176 ? 9.484 21.625 0.921 1 83.38 176 GLU B O 1
ATOM 3796 N N . PRO B 1 177 ? 9.688 19.469 0.55 1 79.56 177 PRO B N 1
ATOM 3797 C CA . PRO B 1 177 ? 11.148 19.594 0.522 1 79.56 177 PRO B CA 1
ATOM 3798 C C . PRO B 1 177 ? 11.648 20.312 -0.729 1 79.56 177 PRO B C 1
ATOM 3800 O O . PRO B 1 177 ? 12.727 20.922 -0.708 1 79.56 177 PRO B O 1
ATOM 3803 N N . ILE B 1 178 ? 10.883 20.344 -1.725 1 72.38 178 ILE B N 1
ATOM 3804 C CA . ILE B 1 178 ? 11.336 20.875 -3.008 1 72.38 178 ILE B CA 1
ATOM 3805 C C . ILE B 1 178 ? 11.125 22.375 -3.043 1 72.38 178 ILE B C 1
ATOM 3807 O O . ILE B 1 178 ? 12.023 23.125 -3.445 1 72.38 178 ILE B O 1
ATOM 3811 N N . ARG B 1 179 ? 9.969 22.797 -2.6 1 75.62 179 ARG B N 1
ATOM 3812 C CA . ARG B 1 179 ? 9.617 24.219 -2.693 1 75.62 179 ARG B CA 1
ATOM 3813 C C . ARG B 1 179 ? 9.922 24.938 -1.389 1 75.62 179 ARG B C 1
ATOM 3815 O O . ARG B 1 179 ? 10.102 26.156 -1.38 1 75.62 179 ARG B O 1
ATOM 3822 N N . GLY B 1 180 ? 10.008 24.156 -0.433 1 86.69 180 GLY B N 1
ATOM 3823 C CA . GLY B 1 180 ? 10.195 24.75 0.878 1 86.69 180 GLY B CA 1
ATOM 3824 C C . GLY B 1 180 ? 8.898 25.141 1.555 1 86.69 180 GLY B C 1
ATOM 3825 O O . GLY B 1 180 ? 7.918 25.469 0.883 1 86.69 180 GLY B O 1
ATOM 3826 N N . ILE B 1 181 ? 8.953 25.094 2.791 1 93 181 ILE B N 1
ATOM 3827 C CA . ILE B 1 181 ? 7.773 25.438 3.57 1 93 181 ILE B CA 1
ATOM 3828 C C . ILE B 1 181 ? 8.039 26.703 4.383 1 93 181 ILE B C 1
ATOM 3830 O O . ILE B 1 181 ? 9.188 27.094 4.57 1 93 181 ILE B O 1
ATOM 3834 N N . GLU B 1 182 ? 6.91 27.312 4.793 1 93.19 182 GLU B N 1
ATOM 3835 C CA . GLU B 1 182 ? 7.016 28.547 5.555 1 93.19 182 GLU B CA 1
ATOM 3836 C C . GLU B 1 182 ? 7.617 28.297 6.934 1 93.19 182 GLU B C 1
ATOM 3838 O O . GLU B 1 182 ? 7.238 27.344 7.621 1 93.19 182 GLU B O 1
ATOM 3843 N N . VAL B 1 183 ? 8.625 29.125 7.238 1 94.12 183 VAL B N 1
ATOM 3844 C CA . VAL B 1 183 ? 9.172 29.156 8.586 1 94.12 183 VAL B CA 1
ATOM 3845 C C . VAL B 1 183 ? 8.781 30.469 9.273 1 94.12 183 VAL B C 1
ATOM 3847 O O . VAL B 1 183 ? 8.836 31.531 8.656 1 94.12 183 VAL B O 1
ATOM 3850 N N . MET B 1 184 ? 8.328 30.297 10.469 1 93.25 184 MET B N 1
ATOM 3851 C CA . MET B 1 184 ? 7.781 31.453 11.172 1 93.25 184 MET B CA 1
ATOM 3852 C C . MET B 1 184 ? 8.516 31.688 12.484 1 93.25 184 MET B C 1
ATOM 3854 O O . MET B 1 184 ? 9.133 30.781 13.031 1 93.25 184 MET B O 1
ATOM 3858 N N . ASP B 1 185 ? 8.445 32.906 12.953 1 90.5 185 ASP B N 1
ATOM 3859 C CA . ASP B 1 185 ? 8.961 33.219 14.289 1 90.5 185 ASP B CA 1
ATOM 3860 C C . ASP B 1 185 ? 7.898 32.969 15.352 1 90.5 185 ASP B C 1
ATOM 3862 O O . ASP B 1 185 ? 6.82 32.469 15.055 1 90.5 185 ASP B O 1
ATOM 3866 N N . LYS B 1 186 ? 8.234 33.281 16.578 1 85.31 186 LYS B N 1
ATOM 3867 C CA . LYS B 1 186 ? 7.363 33 17.719 1 85.31 186 LYS B CA 1
ATOM 3868 C C . LYS B 1 186 ? 6.047 33.75 17.609 1 85.31 186 LYS B C 1
ATOM 3870 O O . LYS B 1 186 ? 5.031 33.344 18.172 1 85.31 186 LYS B O 1
ATOM 3875 N N . GLU B 1 187 ? 6.039 34.844 16.828 1 84.19 187 GLU B N 1
ATOM 3876 C CA . GLU B 1 187 ? 4.859 35.688 16.703 1 84.19 187 GLU B CA 1
ATOM 3877 C C . GLU B 1 187 ? 4.039 35.312 15.469 1 84.19 187 GLU B C 1
ATOM 3879 O O . GLU B 1 187 ? 2.973 35.906 15.227 1 84.19 187 GLU B O 1
ATOM 3884 N N . GLY B 1 188 ? 4.523 34.344 14.688 1 84.69 188 GLY B N 1
ATOM 3885 C CA . GLY B 1 188 ? 3.775 33.875 13.531 1 84.69 188 GLY B CA 1
ATOM 3886 C C . GLY B 1 188 ? 4.16 34.594 12.242 1 84.69 188 GLY B C 1
ATOM 3887 O O . GLY B 1 188 ? 3.508 34.406 11.211 1 84.69 188 GLY B O 1
ATOM 3888 N N . ASN B 1 189 ? 5.172 35.469 12.32 1 87.44 189 ASN B N 1
ATOM 3889 C CA . ASN B 1 189 ? 5.637 36.156 11.117 1 87.44 189 ASN B CA 1
ATOM 3890 C C . ASN B 1 189 ? 6.484 35.219 10.242 1 87.44 189 ASN B C 1
ATOM 3892 O O . ASN B 1 189 ? 7.418 34.594 10.734 1 87.44 189 ASN B O 1
ATOM 3896 N N . VAL B 1 190 ? 6.133 35.25 8.992 1 89.5 190 VAL B N 1
ATOM 3897 C CA . VAL B 1 190 ? 6.84 34.406 8.055 1 89.5 190 VAL B CA 1
ATOM 3898 C C . VAL B 1 190 ? 8.219 34.969 7.75 1 89.5 190 VAL B C 1
ATOM 3900 O O . VAL B 1 190 ? 8.328 36.125 7.332 1 89.5 190 VAL B O 1
ATOM 3903 N N . MET B 1 191 ? 9.234 34.219 7.949 1 91.38 191 MET B N 1
ATOM 3904 C CA . MET B 1 191 ? 10.602 34.656 7.746 1 91.38 191 MET B CA 1
ATOM 3905 C C . MET B 1 191 ? 11.141 34.219 6.395 1 91.38 191 MET B C 1
ATOM 3907 O O . MET B 1 191 ? 12.102 34.781 5.871 1 91.38 191 MET B O 1
ATOM 3911 N N . GLY B 1 192 ? 10.531 33.219 5.867 1 90.06 192 GLY B N 1
ATOM 3912 C CA . GLY B 1 192 ? 10.953 32.688 4.578 1 90.06 192 GLY B CA 1
ATOM 3913 C C . GLY B 1 192 ? 10.461 31.266 4.316 1 90.06 192 GLY B C 1
ATOM 3914 O O . GLY B 1 192 ? 9.594 30.766 5.035 1 90.06 192 GLY B O 1
ATOM 3915 N N . TYR B 1 193 ? 10.898 30.75 3.201 1 90.25 193 TYR B N 1
ATOM 3916 C CA . TYR B 1 193 ? 10.594 29.391 2.799 1 90.25 193 TYR B CA 1
ATOM 3917 C C . TYR B 1 193 ? 11.836 28.516 2.846 1 90.25 193 TYR B C 1
ATOM 3919 O O . TYR B 1 193 ? 12.852 28.828 2.229 1 90.25 193 TYR B O 1
ATOM 3927 N N . SER B 1 194 ? 11.719 27.391 3.602 1 93.56 194 SER B N 1
ATOM 3928 C CA . SER B 1 194 ? 12.898 26.562 3.818 1 93.56 194 SER B CA 1
ATOM 3929 C C . SER B 1 194 ? 12.695 25.156 3.242 1 93.56 194 SER B C 1
ATOM 3931 O O . SER B 1 194 ? 11.727 24.484 3.576 1 93.56 194 SER B O 1
ATOM 3933 N N . ARG B 1 195 ? 13.617 24.766 2.463 1 85.12 195 ARG B N 1
ATOM 3934 C CA . ARG B 1 195 ? 13.633 23.391 1.946 1 85.12 195 ARG B CA 1
ATOM 3935 C C . ARG B 1 195 ? 14.094 22.406 3.018 1 85.12 195 ARG B C 1
ATOM 3937 O O . ARG B 1 195 ? 13.617 21.281 3.07 1 85.12 195 ARG B O 1
ATOM 3944 N N . LYS B 1 196 ? 14.922 22.844 3.859 1 91.06 196 LYS B N 1
ATOM 3945 C CA . LYS B 1 196 ? 15.422 22 4.938 1 91.06 196 LYS B CA 1
ATOM 3946 C C . LYS B 1 196 ? 14.328 21.688 5.953 1 91.06 196 LYS B C 1
ATOM 3948 O O . LYS B 1 196 ? 14.219 20.562 6.422 1 91.06 196 LYS B O 1
ATOM 3953 N N . ALA B 1 197 ? 13.578 22.703 6.238 1 93.75 197 ALA B N 1
ATOM 3954 C CA . ALA B 1 197 ? 12.445 22.484 7.129 1 93.75 197 ALA B CA 1
ATOM 3955 C C . ALA B 1 197 ? 11.43 21.547 6.492 1 93.75 197 ALA B C 1
ATOM 3957 O O . ALA B 1 197 ? 10.859 20.672 7.172 1 93.75 197 ALA B O 1
ATOM 3958 N N . GLY B 1 198 ? 11.211 21.75 5.211 1 91.12 198 GLY B N 1
ATOM 3959 C CA . GLY B 1 198 ? 10.328 20.859 4.488 1 91.12 198 GLY B CA 1
ATOM 3960 C C . GLY B 1 198 ? 10.797 19.406 4.5 1 91.12 198 GLY B C 1
ATOM 3961 O O . GLY B 1 198 ? 9.992 18.5 4.668 1 91.12 198 GLY B O 1
ATOM 3962 N N . THR B 1 199 ? 12.039 19.219 4.32 1 85.5 199 THR B N 1
ATOM 3963 C CA . THR B 1 199 ? 12.617 17.875 4.344 1 85.5 199 THR B CA 1
ATOM 3964 C C . THR B 1 199 ? 12.461 17.25 5.723 1 85.5 199 THR B C 1
ATOM 3966 O O . THR B 1 199 ? 12.102 16.078 5.832 1 85.5 199 THR B O 1
ATOM 3969 N N . LYS B 1 200 ? 12.711 18.016 6.703 1 91.56 200 LYS B N 1
ATOM 3970 C CA . LYS B 1 200 ? 12.586 17.5 8.062 1 91.56 200 LYS B CA 1
ATOM 3971 C C . LYS B 1 200 ? 11.133 17.156 8.391 1 91.56 200 LYS B C 1
ATOM 3973 O O . LYS B 1 200 ? 10.859 16.156 9.055 1 91.56 200 LYS B O 1
ATOM 3978 N N . ALA B 1 201 ? 10.227 18 7.961 1 93.19 201 ALA B N 1
ATOM 3979 C CA . ALA B 1 201 ? 8.805 17.766 8.203 1 93.19 201 ALA B CA 1
ATOM 3980 C C . ALA B 1 201 ? 8.352 16.453 7.586 1 93.19 201 ALA B C 1
ATOM 3982 O O . ALA B 1 201 ? 7.676 15.648 8.242 1 93.19 201 ALA B O 1
ATOM 3983 N N . VAL B 1 202 ? 8.711 16.219 6.379 1 85.38 202 VAL B N 1
ATOM 3984 C CA . VAL B 1 202 ? 8.328 15.016 5.656 1 85.38 202 VAL B CA 1
ATOM 3985 C C . VAL B 1 202 ? 8.992 13.797 6.297 1 85.38 202 VAL B C 1
ATOM 3987 O O . VAL B 1 202 ? 8.352 12.766 6.492 1 85.38 202 VAL B O 1
ATOM 3990 N N . LYS B 1 203 ? 10.273 13.961 6.648 1 86.69 203 LYS B N 1
ATOM 3991 C CA . LYS B 1 203 ? 11 12.867 7.281 1 86.69 203 LYS B CA 1
ATOM 3992 C C . LYS B 1 203 ? 10.367 12.477 8.617 1 86.69 203 LYS B C 1
ATOM 3994 O O . LYS B 1 203 ? 10.195 11.297 8.906 1 86.69 203 LYS B O 1
ATOM 3999 N N . ASP B 1 204 ? 10.07 13.445 9.398 1 92.62 204 ASP B N 1
ATOM 4000 C CA . ASP B 1 204 ? 9.469 13.195 10.703 1 92.62 204 ASP B CA 1
ATOM 4001 C C . ASP B 1 204 ? 8.109 12.508 10.555 1 92.62 204 ASP B C 1
ATOM 4003 O O . ASP B 1 204 ? 7.793 11.578 11.305 1 92.62 204 ASP B O 1
ATOM 4007 N N . THR B 1 205 ? 7.336 12.977 9.602 1 91.88 205 THR B N 1
ATOM 4008 C CA . THR B 1 205 ? 6.027 12.375 9.375 1 91.88 205 THR B CA 1
ATOM 4009 C C . THR B 1 205 ? 6.168 10.945 8.852 1 91.88 205 THR B C 1
ATOM 4011 O O . THR B 1 205 ? 5.434 10.047 9.266 1 91.88 205 THR B O 1
ATOM 4014 N N . ALA B 1 206 ? 7.105 10.773 7.941 1 85.12 206 ALA B N 1
ATOM 4015 C CA . ALA B 1 206 ? 7.363 9.43 7.426 1 85.12 206 ALA B CA 1
ATOM 4016 C C . ALA B 1 206 ? 7.773 8.484 8.547 1 85.12 206 ALA B C 1
ATOM 4018 O O . ALA B 1 206 ? 7.324 7.336 8.594 1 85.12 206 ALA B O 1
ATOM 4019 N N . THR B 1 207 ? 8.562 8.969 9.445 1 88.19 207 THR B N 1
ATOM 4020 C CA . THR B 1 207 ? 9.008 8.164 10.578 1 88.19 207 THR B CA 1
ATOM 4021 C C . THR B 1 207 ? 7.832 7.793 11.477 1 88.19 207 THR B C 1
ATOM 4023 O O . THR B 1 207 ? 7.758 6.672 11.977 1 88.19 207 THR B O 1
ATOM 4026 N N . SER B 1 208 ? 6.973 8.719 11.656 1 91.19 208 SER B N 1
ATOM 4027 C CA . SER B 1 208 ? 5.797 8.445 12.477 1 91.19 208 SER B CA 1
ATOM 4028 C C . SER B 1 208 ? 4.922 7.367 11.852 1 91.19 208 SER B C 1
ATOM 4030 O O . SER B 1 208 ? 4.309 6.566 12.555 1 91.19 208 SER B O 1
ATOM 4032 N N . ARG B 1 209 ? 4.887 7.305 10.531 1 86.62 209 ARG B N 1
ATOM 4033 C CA . ARG B 1 209 ? 4.098 6.289 9.844 1 86.62 209 ARG B CA 1
ATOM 4034 C C . ARG B 1 209 ? 4.75 4.918 9.953 1 86.62 209 ARG B C 1
ATOM 4036 O O . ARG B 1 209 ? 4.062 3.896 10.008 1 86.62 209 ARG B O 1
ATOM 4043 N N . ILE B 1 210 ? 6.031 4.953 9.898 1 83.62 210 ILE B N 1
ATOM 4044 C CA . ILE B 1 210 ? 6.758 3.703 10.102 1 83.62 210 ILE B CA 1
ATOM 4045 C C . ILE B 1 210 ? 6.363 3.088 11.445 1 83.62 210 ILE B C 1
ATOM 4047 O O . ILE B 1 210 ? 6.09 1.889 11.531 1 83.62 210 ILE B O 1
ATOM 4051 N N . VAL B 1 211 ? 6.281 3.92 12.438 1 87 211 VAL B N 1
ATOM 4052 C CA . VAL B 1 211 ? 5.938 3.441 13.773 1 87 211 VAL B CA 1
ATOM 4053 C C . VAL B 1 211 ? 4.48 2.988 13.797 1 87 211 VAL B C 1
ATOM 4055 O O . VAL B 1 211 ? 4.164 1.918 14.32 1 87 211 VAL B O 1
ATOM 4058 N N . LEU B 1 212 ? 3.625 3.75 13.219 1 90.56 212 LEU B N 1
ATOM 4059 C CA . LEU B 1 212 ? 2.199 3.441 13.219 1 90.56 212 LEU B CA 1
ATOM 4060 C C . LEU B 1 212 ? 1.929 2.115 12.516 1 90.56 212 LEU B C 1
ATOM 4062 O O . LEU B 1 212 ? 1.352 1.201 13.109 1 90.56 212 LEU B O 1
ATOM 4066 N N . PHE B 1 213 ? 2.391 1.953 11.328 1 85.19 213 PHE B N 1
ATOM 4067 C CA . PHE B 1 213 ? 2.072 0.771 10.539 1 85.19 213 PHE B CA 1
ATOM 4068 C C . PHE B 1 213 ? 2.949 -0.407 10.945 1 85.19 213 PHE B C 1
ATOM 4070 O O . PHE B 1 213 ? 2.512 -1.559 10.898 1 85.19 213 PHE B O 1
ATOM 4077 N N . GLY B 1 214 ? 4.145 -0.134 11.359 1 82.19 214 GLY B N 1
ATOM 4078 C CA . GLY B 1 214 ? 5.012 -1.188 11.859 1 82.19 214 GLY B CA 1
ATOM 4079 C C . GLY B 1 214 ? 4.449 -1.896 13.078 1 82.19 214 GLY B C 1
ATOM 4080 O O . GLY B 1 214 ? 4.414 -3.129 13.125 1 82.19 214 GLY B O 1
ATOM 4081 N N . THR B 1 215 ? 3.967 -1.13 13.961 1 84.19 215 THR B N 1
ATOM 4082 C CA . THR B 1 215 ? 3.412 -1.706 15.18 1 84.19 215 THR B CA 1
ATOM 4083 C C . THR B 1 215 ? 2.074 -2.383 14.898 1 84.19 215 THR B C 1
ATOM 4085 O O . THR B 1 215 ? 1.772 -3.436 15.469 1 84.19 215 THR B O 1
ATOM 4088 N N . SER B 1 216 ? 1.285 -1.802 14.016 1 82.69 216 SER B N 1
ATOM 4089 C CA . SER B 1 216 ? -0.039 -2.33 13.703 1 82.69 216 SER B CA 1
ATOM 4090 C C . SER B 1 216 ? 0.055 -3.662 12.969 1 82.69 216 SER B C 1
ATOM 4092 O O . SER B 1 216 ? -0.861 -4.484 13.039 1 82.69 216 SER B O 1
ATOM 4094 N N . ALA B 1 217 ? 1.121 -3.846 12.25 1 76.5 217 ALA B N 1
ATOM 4095 C CA . ALA B 1 217 ? 1.329 -5.109 11.555 1 76.5 217 ALA B CA 1
ATOM 4096 C C . ALA B 1 217 ? 2.049 -6.117 12.445 1 76.5 217 ALA B C 1
ATOM 4098 O O . ALA B 1 217 ? 1.771 -7.32 12.383 1 76.5 217 ALA B O 1
ATOM 4099 N N . PHE B 1 218 ? 2.908 -5.664 13.336 1 77.94 218 PHE B N 1
ATOM 4100 C CA . PHE B 1 218 ? 3.783 -6.52 14.125 1 77.94 218 PHE B CA 1
ATOM 4101 C C . PHE B 1 218 ? 3.021 -7.145 15.289 1 77.94 218 PHE B C 1
ATOM 4103 O O . PHE B 1 218 ? 3.129 -8.352 15.531 1 77.94 218 PHE B O 1
ATOM 4110 N N . ILE B 1 219 ? 2.305 -6.367 15.938 1 81.06 219 ILE B N 1
ATOM 4111 C CA . ILE B 1 219 ? 1.688 -6.801 17.188 1 81.06 219 ILE B CA 1
ATOM 4112 C C . ILE B 1 219 ? 0.667 -7.898 16.906 1 81.06 219 ILE B C 1
ATOM 4114 O O . ILE B 1 219 ? 0.667 -8.938 17.562 1 81.06 219 ILE B O 1
ATOM 4118 N N . PRO B 1 220 ? -0.197 -7.75 15.93 1 76.62 220 PRO B N 1
ATOM 4119 C CA . PRO B 1 220 ? -1.144 -8.828 15.633 1 76.62 220 PRO B CA 1
ATOM 4120 C C . PRO B 1 220 ? -0.45 -10.133 15.25 1 76.62 220 PRO B C 1
ATOM 4122 O O . PRO B 1 220 ? -0.944 -11.219 15.578 1 76.62 220 PRO B O 1
ATOM 4125 N N . GLU B 1 221 ? 0.615 -10.023 14.516 1 72.31 221 GLU B N 1
ATOM 4126 C CA . GLU B 1 221 ? 1.359 -11.227 14.133 1 72.31 221 GLU B CA 1
ATOM 4127 C C . GLU B 1 221 ? 1.906 -11.945 15.367 1 72.31 221 GLU B C 1
ATOM 4129 O O . GLU B 1 221 ? 1.881 -13.172 15.43 1 72.31 221 GLU B O 1
ATOM 4134 N N . VAL B 1 222 ? 2.369 -11.227 16.312 1 72.81 222 VAL B N 1
ATOM 4135 C CA . VAL B 1 222 ? 2.906 -11.805 17.547 1 72.81 222 VAL B CA 1
ATOM 4136 C C . VAL B 1 222 ? 1.773 -12.406 18.375 1 72.81 222 VAL B C 1
ATOM 4138 O O . VAL B 1 222 ? 1.899 -13.516 18.891 1 72.81 222 VAL B O 1
ATOM 4141 N N . PHE B 1 223 ? 0.713 -11.719 18.406 1 74.81 223 PHE B N 1
ATOM 4142 C CA . PHE B 1 223 ? -0.436 -12.188 19.172 1 74.81 223 PHE B CA 1
ATOM 4143 C C . PHE B 1 223 ? -1.015 -13.461 18.547 1 74.81 223 PHE B C 1
ATOM 4145 O O . PHE B 1 223 ? -1.433 -14.367 19.266 1 74.81 223 PHE B O 1
ATOM 4152 N N . SER B 1 224 ? -1.062 -13.469 17.219 1 71.81 224 SER B N 1
ATOM 4153 C CA . SER B 1 224 ? -1.599 -14.641 16.531 1 71.81 224 SER B CA 1
ATOM 4154 C C . SER B 1 224 ? -0.718 -15.859 16.75 1 71.81 224 SER B C 1
ATOM 4156 O O . SER B 1 224 ? -1.215 -16.984 16.812 1 71.81 224 SER B O 1
ATOM 4158 N N . HIS B 1 225 ? 0.514 -15.625 16.812 1 66.12 225 HIS B N 1
ATOM 4159 C CA . HIS B 1 225 ? 1.433 -16.734 17.062 1 66.12 225 HIS B CA 1
ATOM 4160 C C . HIS B 1 225 ? 1.166 -17.375 18.422 1 66.12 225 HIS B C 1
ATOM 4162 O O . HIS B 1 225 ? 1.312 -18.594 18.562 1 66.12 225 HIS B O 1
ATOM 4168 N N . PHE B 1 226 ? 0.735 -16.609 19.281 1 65.5 226 PHE B N 1
ATOM 4169 C CA . PHE B 1 226 ? 0.469 -17.125 20.625 1 65.5 226 PHE B CA 1
ATOM 4170 C C . PHE B 1 226 ? -0.864 -17.859 20.672 1 65.5 226 PHE B C 1
ATOM 4172 O O . PHE B 1 226 ? -1.041 -18.781 21.453 1 65.5 226 PHE B O 1
ATOM 4179 N N . PHE B 1 227 ? -1.722 -17.484 19.688 1 65.69 227 PHE B N 1
ATOM 4180 C CA . PHE B 1 227 ? -3.076 -18.016 19.766 1 65.69 227 PHE B CA 1
ATOM 4181 C C . PHE B 1 227 ? -3.281 -19.125 18.75 1 65.69 227 PHE B C 1
ATOM 4183 O O . PHE B 1 227 ? -4.203 -19.938 18.875 1 65.69 227 PHE B O 1
ATOM 4190 N N . ILE B 1 228 ? -2.445 -19.141 17.703 1 62.28 228 ILE B N 1
ATOM 4191 C CA . ILE B 1 228 ? -2.602 -20.109 16.609 1 62.28 228 ILE B CA 1
ATOM 4192 C C . ILE B 1 228 ? -2.453 -21.531 17.156 1 62.28 228 ILE B C 1
ATOM 4194 O O . ILE B 1 228 ? -3.031 -22.469 16.609 1 62.28 228 ILE B O 1
ATOM 4198 N N . ARG B 1 229 ? -1.793 -21.656 18.203 1 60.56 229 ARG B N 1
ATOM 4199 C CA . ARG B 1 229 ? -1.562 -22.984 18.75 1 60.56 229 ARG B CA 1
ATOM 4200 C C . ARG B 1 229 ? -2.801 -23.516 19.469 1 60.56 229 ARG B C 1
ATOM 4202 O O . ARG B 1 229 ? -2.875 -24.688 19.812 1 60.56 229 ARG B O 1
ATOM 4209 N N . THR B 1 230 ? -3.709 -22.641 19.422 1 62 230 THR B N 1
ATOM 4210 C CA . THR B 1 230 ? -4.898 -23.094 20.141 1 62 230 THR B CA 1
ATOM 4211 C C . THR B 1 230 ? -5.824 -23.875 19.203 1 62 230 THR B C 1
ATOM 4213 O O . THR B 1 230 ? -5.859 -23.609 18 1 62 230 THR B O 1
ATOM 4216 N N . GLN B 1 231 ? -6.426 -24.891 19.672 1 61.53 231 GLN B N 1
ATOM 4217 C CA . GLN B 1 231 ? -7.301 -25.797 18.938 1 61.53 231 GLN B CA 1
ATOM 4218 C C . GLN B 1 231 ? -8.391 -25.047 18.188 1 61.53 231 GLN B C 1
ATOM 4220 O O . GLN B 1 231 ? -8.805 -25.453 17.109 1 61.53 231 GLN B O 1
ATOM 4225 N N . PHE B 1 232 ? -8.805 -23.953 18.672 1 62.34 232 PHE B N 1
ATOM 4226 C CA . PHE B 1 232 ? -9.891 -23.188 18.078 1 62.34 232 PHE B CA 1
ATOM 4227 C C . PHE B 1 232 ? -9.484 -22.641 16.719 1 62.34 232 PHE B C 1
ATOM 4229 O O . PHE B 1 232 ? -10.25 -22.734 15.75 1 62.34 232 PHE B O 1
ATOM 4236 N N . PHE B 1 233 ? -8.344 -22.172 16.547 1 61 233 PHE B N 1
ATOM 4237 C CA . PHE B 1 233 ? -7.914 -21.516 15.32 1 61 233 PHE B CA 1
ATOM 4238 C C . PHE B 1 233 ? -7.535 -22.531 14.258 1 61 233 PHE B C 1
ATOM 4240 O O . PHE B 1 233 ? -7.598 -22.25 13.062 1 61 233 PHE B O 1
ATOM 4247 N N . ARG B 1 234 ? -7.199 -23.672 14.703 1 61.28 234 ARG B N 1
ATOM 4248 C CA . ARG B 1 234 ? -6.898 -24.75 13.766 1 61.28 234 ARG B CA 1
ATOM 4249 C C . ARG B 1 234 ? -8.172 -25.297 13.133 1 61.28 234 ARG B C 1
ATOM 4251 O O . ARG B 1 234 ? -8.18 -25.688 11.961 1 61.28 234 ARG B O 1
ATOM 4258 N N . GLN B 1 235 ? -9.203 -25.219 13.953 1 61.19 235 GLN B N 1
ATOM 4259 C CA . GLN B 1 235 ? -10.477 -25.766 13.492 1 61.19 235 GLN B CA 1
ATOM 4260 C C . GLN B 1 235 ? -11.195 -24.797 12.57 1 61.19 235 GLN B C 1
ATOM 4262 O O . GLN B 1 235 ? -11.875 -25.203 11.625 1 61.19 235 GLN B O 1
ATOM 4267 N N . TYR B 1 236 ? -11.031 -23.469 12.977 1 60.59 236 TYR B N 1
ATOM 4268 C CA . TYR B 1 236 ? -11.727 -22.453 12.195 1 60.59 236 TYR B CA 1
ATOM 4269 C C . TYR B 1 236 ? -10.734 -21.453 11.602 1 60.59 236 TYR B C 1
ATOM 4271 O O . TYR B 1 236 ? -10.516 -20.391 12.172 1 60.59 236 TYR B O 1
ATOM 4279 N N . PRO B 1 237 ? -10.156 -21.703 10.367 1 60.5 237 PRO B N 1
ATOM 4280 C CA . PRO B 1 237 ? -9.117 -20.844 9.797 1 60.5 237 PRO B CA 1
ATOM 4281 C C . PRO B 1 237 ? -9.609 -19.422 9.547 1 60.5 237 PRO B C 1
ATOM 4283 O O . PRO B 1 237 ? -8.828 -18.469 9.648 1 60.5 237 PRO B O 1
ATOM 4286 N N . TRP B 1 238 ? -10.945 -19.297 9.422 1 63.56 238 TRP B N 1
ATOM 4287 C CA . TRP B 1 238 ? -11.508 -17.969 9.219 1 63.56 238 TRP B CA 1
ATOM 4288 C C . TRP B 1 238 ? -11.461 -17.156 10.508 1 63.56 238 TRP B C 1
ATOM 4290 O O . TRP B 1 238 ? -11.367 -15.93 10.469 1 63.56 238 TRP B O 1
ATOM 4300 N N . SER B 1 239 ? -11.438 -17.891 11.578 1 69.56 239 SER B N 1
ATOM 4301 C CA . SER B 1 239 ? -11.391 -17.203 12.867 1 69.56 239 SER B CA 1
ATOM 4302 C C . SER B 1 239 ? -10.047 -16.516 13.094 1 69.56 239 SER B C 1
ATOM 4304 O O . SER B 1 239 ? -9.969 -15.469 13.727 1 69.56 239 SER B O 1
ATOM 4306 N N . LEU B 1 240 ? -9.078 -17.047 12.477 1 70.69 240 LEU B N 1
ATOM 4307 C CA . LEU B 1 240 ? -7.75 -16.453 12.617 1 70.69 240 LEU B CA 1
ATOM 4308 C C . LEU B 1 240 ? -7.66 -15.125 11.867 1 70.69 240 LEU B C 1
ATOM 4310 O O . LEU B 1 240 ? -7.066 -14.164 12.359 1 70.69 240 LEU B O 1
ATOM 4314 N N . TRP B 1 241 ? -8.375 -15.039 10.82 1 67.69 241 TRP B N 1
ATOM 4315 C CA . TRP B 1 241 ? -8.367 -13.82 10.023 1 67.69 241 TRP B CA 1
ATOM 4316 C C . TRP B 1 241 ? -9.141 -12.711 10.727 1 67.69 241 TRP B C 1
ATOM 4318 O O . TRP B 1 241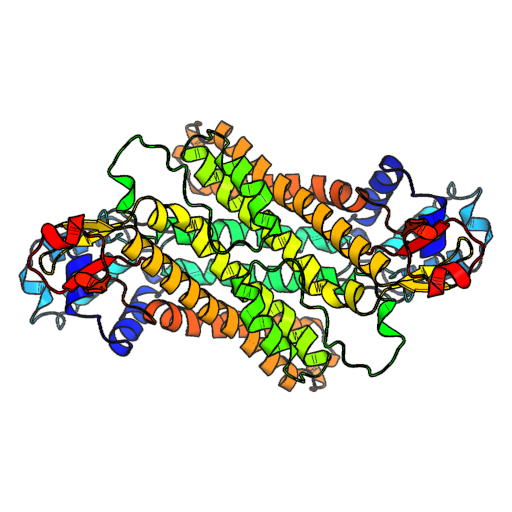 ? -8.688 -11.562 10.766 1 67.69 241 TRP B O 1
ATOM 4328 N N . THR B 1 242 ? -10.195 -13.125 11.234 1 72.75 242 THR B N 1
ATOM 4329 C CA . THR B 1 242 ? -11 -12.148 11.953 1 72.75 242 THR B CA 1
ATOM 4330 C C . THR B 1 242 ? -10.266 -11.641 13.188 1 72.75 242 THR B C 1
ATOM 4332 O O . THR B 1 242 ? -10.344 -10.453 13.523 1 72.75 242 THR B O 1
ATOM 4335 N N . PHE B 1 243 ? -9.602 -12.609 13.82 1 75 243 PHE B N 1
ATOM 4336 C CA . PHE B 1 243 ? -8.836 -12.227 15 1 75 243 PHE B CA 1
ATOM 4337 C C . PHE B 1 243 ? -7.695 -11.281 14.633 1 75 243 PHE B C 1
ATOM 4339 O O . PHE B 1 243 ? -7.48 -10.266 15.297 1 75 243 PHE B O 1
ATOM 4346 N N . LYS B 1 244 ? -7.051 -11.555 13.562 1 73.88 244 LYS B N 1
ATOM 4347 C CA . LYS B 1 244 ? -5.934 -10.719 13.133 1 73.88 244 LYS B CA 1
ATOM 4348 C C . LYS B 1 244 ? -6.414 -9.328 12.711 1 73.88 244 LYS B C 1
ATOM 4350 O O . LYS B 1 244 ? -5.777 -8.328 13.039 1 73.88 244 LYS B O 1
ATOM 4355 N N . LEU B 1 245 ? -7.5 -9.297 12.07 1 74.69 245 LEU B N 1
ATOM 4356 C CA . LEU B 1 245 ? -8.062 -8.031 11.633 1 74.69 245 LEU B CA 1
ATOM 4357 C C . LEU B 1 245 ? -8.461 -7.168 12.828 1 74.69 245 LEU B C 1
ATOM 4359 O O . LEU B 1 245 ? -8.156 -5.973 12.867 1 74.69 245 LEU B O 1
ATOM 4363 N N . SER B 1 246 ? -9.094 -7.887 13.766 1 81.69 246 SER B N 1
ATOM 4364 C CA . SER B 1 246 ? -9.531 -7.148 14.945 1 81.69 246 SER B CA 1
ATOM 4365 C C . SER B 1 246 ? -8.344 -6.621 15.734 1 81.69 246 SER B C 1
ATOM 4367 O O . SER B 1 246 ? -8.367 -5.488 16.219 1 81.69 246 SER B O 1
ATOM 4369 N N . CYS B 1 247 ? -7.359 -7.418 15.875 1 82.38 247 CYS B N 1
ATOM 4370 C CA . CYS B 1 247 ? -6.152 -7 16.578 1 82.38 247 CYS B CA 1
ATOM 4371 C C . CYS B 1 247 ? -5.477 -5.84 15.859 1 82.38 247 CYS B C 1
ATOM 4373 O O . CYS B 1 247 ? -5.027 -4.887 16.5 1 82.38 247 CYS B O 1
ATOM 4375 N N . THR B 1 248 ? -5.441 -5.922 14.57 1 81.69 248 THR B N 1
ATOM 4376 C CA . THR B 1 248 ? -4.816 -4.863 13.781 1 81.69 248 THR B CA 1
ATOM 4377 C C . THR B 1 248 ? -5.551 -3.539 13.977 1 81.69 248 THR B C 1
ATOM 4379 O O . THR B 1 248 ? -4.922 -2.504 14.203 1 81.69 248 THR B O 1
ATOM 4382 N N . VAL B 1 249 ? -6.832 -3.562 13.969 1 83.31 249 VAL B N 1
ATOM 4383 C CA . VAL B 1 249 ? -7.637 -2.355 14.125 1 83.31 249 VAL B CA 1
ATOM 4384 C C . VAL B 1 249 ? -7.43 -1.773 15.516 1 83.31 249 VAL B C 1
ATOM 4386 O O . VAL B 1 249 ? -7.281 -0.56 15.68 1 83.31 249 VAL B O 1
ATOM 4389 N N . LEU B 1 250 ? -7.414 -2.645 16.484 1 88.5 250 LEU B N 1
ATOM 4390 C CA . LEU B 1 250 ? -7.258 -2.195 17.859 1 88.5 250 LEU B CA 1
ATOM 4391 C C . LEU B 1 250 ? -5.887 -1.563 18.078 1 88.5 250 LEU B C 1
ATOM 4393 O O . LEU B 1 250 ? -5.781 -0.481 18.656 1 88.5 250 LEU B O 1
ATOM 4397 N N . VAL B 1 251 ? -4.91 -2.209 17.594 1 88.25 251 VAL B N 1
ATOM 4398 C CA . VAL B 1 251 ? -3.553 -1.698 17.766 1 88.25 251 VAL B CA 1
ATOM 4399 C C . VAL B 1 251 ? -3.398 -0.387 17 1 88.25 251 VAL B C 1
ATOM 4401 O O . VAL B 1 251 ? -2.805 0.569 17.5 1 88.25 251 VAL B O 1
ATOM 4404 N N . MET B 1 252 ? -3.912 -0.347 15.805 1 89 252 MET B N 1
ATOM 4405 C CA . MET B 1 252 ? -3.824 0.882 15.023 1 89 252 MET B CA 1
ATOM 4406 C C . MET B 1 252 ? -4.551 2.025 15.727 1 89 252 MET B C 1
ATOM 4408 O O . MET B 1 252 ? -4.059 3.154 15.75 1 89 252 MET B O 1
ATOM 4412 N N . GLY B 1 253 ? -5.676 1.751 16.281 1 90.88 253 GLY B N 1
ATOM 4413 C CA . GLY B 1 253 ? -6.426 2.76 17.016 1 90.88 253 GLY B CA 1
ATOM 4414 C C . GLY B 1 253 ? -5.656 3.342 18.188 1 90.88 253 GLY B C 1
ATOM 4415 O O . GLY B 1 253 ? -5.727 4.547 18.453 1 90.88 253 GLY B O 1
ATOM 4416 N N . LEU B 1 254 ? -4.906 2.484 18.828 1 92.38 254 LEU B N 1
ATOM 4417 C CA . LEU B 1 254 ? -4.129 2.926 19.984 1 92.38 254 LEU B CA 1
ATOM 4418 C C . LEU B 1 254 ? -2.855 3.639 19.531 1 92.38 254 LEU B C 1
ATOM 4420 O O . LEU B 1 254 ? -2.344 4.504 20.25 1 92.38 254 LEU B O 1
ATOM 4424 N N . MET B 1 255 ? -2.443 3.312 18.344 1 93.12 255 MET B N 1
ATOM 4425 C CA . MET B 1 255 ? -1.126 3.793 17.938 1 93.12 255 MET B CA 1
ATOM 4426 C C . MET B 1 255 ? -1.245 5.062 17.109 1 93.12 255 MET B C 1
ATOM 4428 O O . MET B 1 255 ? -0.268 5.797 16.938 1 93.12 255 MET B O 1
ATOM 4432 N N . VAL B 1 256 ? -2.42 5.383 16.578 1 93.81 256 VAL B N 1
ATOM 4433 C CA . VAL B 1 256 ? -2.582 6.59 15.773 1 93.81 256 VAL B CA 1
ATOM 4434 C C . VAL B 1 256 ? -2.246 7.82 16.609 1 93.81 256 VAL B C 1
ATOM 4436 O O . VAL B 1 256 ? -1.406 8.633 16.234 1 93.81 256 VAL B O 1
ATOM 4439 N N . PRO B 1 257 ? -2.838 7.949 17.812 1 94.25 257 PRO B N 1
ATOM 4440 C CA . PRO B 1 257 ? -2.486 9.117 18.625 1 94.25 257 PRO B CA 1
ATOM 4441 C C . PRO B 1 257 ? -1.014 9.133 19.031 1 94.25 257 PRO B C 1
ATOM 4443 O O . PRO B 1 257 ? -0.411 10.203 19.141 1 94.25 257 PRO B O 1
ATOM 4446 N N . VAL B 1 258 ? -0.438 8.008 19.281 1 94.44 258 VAL B N 1
ATOM 4447 C CA . VAL B 1 258 ? 0.979 7.926 19.609 1 94.44 258 VAL B CA 1
ATOM 4448 C C . VAL B 1 258 ? 1.818 8.422 18.438 1 94.44 258 VAL B C 1
ATOM 4450 O O . VAL B 1 258 ? 2.732 9.227 18.609 1 94.44 258 VAL B O 1
ATOM 4453 N N . SER B 1 259 ? 1.478 7.949 17.266 1 93.62 259 SER B N 1
ATOM 4454 C CA . SER B 1 259 ? 2.211 8.32 16.062 1 93.62 259 SER B CA 1
ATOM 4455 C C . SER B 1 259 ? 2.107 9.812 15.789 1 93.62 259 SER B C 1
ATOM 4457 O O . SER B 1 259 ? 3.105 10.461 15.469 1 93.62 259 SER B O 1
ATOM 4459 N N . PHE B 1 260 ? 0.934 10.383 15.93 1 94.19 260 PHE B N 1
ATOM 4460 C CA . PHE B 1 260 ? 0.715 11.797 15.656 1 94.19 260 PHE B CA 1
ATOM 4461 C C . PHE B 1 260 ? 1.417 12.664 16.688 1 94.19 260 PHE B C 1
ATOM 4463 O O . PHE B 1 260 ? 1.736 13.82 16.422 1 94.19 260 PHE B O 1
ATOM 4470 N N . SER B 1 261 ? 1.696 12.094 17.828 1 94.5 261 SER B N 1
ATOM 4471 C CA . SER B 1 261 ? 2.26 12.867 18.938 1 94.5 261 SER B CA 1
ATOM 4472 C C . SER B 1 261 ? 3.779 12.742 18.969 1 94.5 261 SER B C 1
ATOM 4474 O O . SER B 1 261 ? 4.434 13.359 19.812 1 94.5 261 SER B O 1
ATOM 4476 N N . MET B 1 262 ? 4.367 11.977 18.156 1 93.94 262 MET B N 1
ATOM 4477 C CA . MET B 1 262 ? 5.801 11.711 18.188 1 93.94 262 MET B CA 1
ATOM 4478 C C . MET B 1 262 ? 6.594 13 17.984 1 93.94 262 MET B C 1
ATOM 4480 O O . MET B 1 262 ? 7.66 13.18 18.578 1 93.94 262 MET B O 1
ATOM 4484 N N . TYR B 1 263 ? 6.102 13.805 17.125 1 93.5 263 TYR B N 1
ATOM 4485 C CA . TYR B 1 263 ? 6.719 15.094 16.844 1 93.5 263 TYR B CA 1
ATOM 4486 C C . TYR B 1 263 ? 5.707 16.234 16.969 1 93.5 263 TYR B C 1
ATOM 4488 O O . TYR B 1 263 ? 4.512 16.031 16.75 1 93.5 263 TYR B O 1
ATOM 4496 N N . PRO B 1 264 ? 6.156 17.312 17.328 1 93.12 264 PRO B N 1
ATOM 4497 C CA . PRO B 1 264 ? 5.219 18.422 17.453 1 93.12 264 PRO B CA 1
ATOM 4498 C C . PRO B 1 264 ? 4.621 18.844 16.109 1 93.12 264 PRO B C 1
ATOM 4500 O O . PRO B 1 264 ? 5.297 18.781 15.086 1 93.12 264 PRO B O 1
ATOM 4503 N N . GLN B 1 265 ? 3.357 19.203 16.188 1 92.38 265 GLN B N 1
ATOM 4504 C CA . GLN B 1 265 ? 2.697 19.703 14.984 1 92.38 265 GLN B CA 1
ATOM 4505 C C . GLN B 1 265 ? 3.422 20.922 14.43 1 92.38 265 GLN B C 1
ATOM 4507 O O . GLN B 1 265 ? 3.619 21.031 13.219 1 92.38 265 GLN B O 1
ATOM 4512 N N . ILE B 1 266 ? 3.65 21.844 15.352 1 93.25 266 ILE B N 1
ATOM 4513 C CA . ILE B 1 266 ? 4.531 22.969 15.023 1 93.25 266 ILE B CA 1
ATOM 4514 C C . ILE B 1 266 ? 5.91 22.734 15.633 1 93.25 266 ILE B C 1
ATOM 4516 O O . ILE B 1 266 ? 6.074 22.812 16.859 1 93.25 266 ILE B O 1
ATOM 4520 N N . GLU B 1 267 ? 6.836 22.438 14.758 1 93.62 267 GLU B N 1
ATOM 4521 C CA . GLU B 1 267 ? 8.164 22.047 15.219 1 93.62 267 GLU B CA 1
ATOM 4522 C C . GLU B 1 267 ? 9.102 23.25 15.281 1 93.62 267 GLU B C 1
ATOM 4524 O O . GLU B 1 267 ? 8.984 24.188 14.484 1 93.62 267 GLU B O 1
ATOM 4529 N N . ARG B 1 268 ? 10 23.125 16.281 1 92.81 268 ARG B N 1
ATOM 4530 C CA . ARG B 1 268 ? 11.039 24.141 16.438 1 92.81 268 ARG B CA 1
ATOM 4531 C C . ARG B 1 268 ? 12.32 23.734 15.703 1 92.81 268 ARG B C 1
ATOM 4533 O O . ARG B 1 268 ? 12.695 22.562 15.711 1 92.81 268 ARG B O 1
ATOM 4540 N N . ILE B 1 269 ? 12.898 24.688 15.047 1 93.81 269 ILE B N 1
ATOM 4541 C CA . ILE B 1 269 ? 14.148 24.453 14.344 1 93.81 269 ILE B CA 1
ATOM 4542 C C . ILE B 1 269 ? 15.125 25.594 14.602 1 93.81 269 ILE B C 1
ATOM 4544 O O . ILE B 1 269 ? 14.727 26.766 14.641 1 93.81 269 ILE B O 1
ATOM 4548 N N . GLN B 1 270 ? 16.359 25.25 14.836 1 94.69 270 GLN B N 1
ATOM 4549 C CA . GLN B 1 270 ? 17.391 26.266 15.047 1 94.69 270 GLN B CA 1
ATOM 4550 C C . GLN B 1 270 ? 17.688 27.031 13.758 1 94.69 270 GLN B C 1
ATOM 4552 O O . GLN B 1 270 ? 17.781 26.422 12.688 1 94.69 270 GLN B O 1
ATOM 4557 N N . CYS B 1 271 ? 17.844 28.25 13.922 1 93.81 271 CYS B N 1
ATOM 4558 C CA . CYS B 1 271 ? 18.062 29.109 12.766 1 93.81 271 CYS B CA 1
ATOM 4559 C C . CYS B 1 271 ? 19.359 28.734 12.047 1 93.81 271 CYS B C 1
ATOM 4561 O O . CYS B 1 271 ? 19.438 28.844 10.82 1 93.81 271 CYS B O 1
ATOM 4563 N N . ASN B 1 272 ? 20.344 28.25 12.727 1 93 272 ASN B N 1
ATOM 4564 C CA . ASN B 1 272 ? 21.641 27.906 12.148 1 93 272 ASN B CA 1
ATOM 4565 C C . ASN B 1 272 ? 21.531 26.688 11.227 1 93 272 ASN B C 1
ATOM 4567 O O . ASN B 1 272 ? 22.438 26.453 10.414 1 93 272 ASN B O 1
ATOM 4571 N N . LYS B 1 273 ? 20.438 25.969 11.305 1 93.31 273 LYS B N 1
ATOM 4572 C CA . LYS B 1 273 ? 20.25 24.781 10.477 1 93.31 273 LYS B CA 1
ATOM 4573 C C . LYS B 1 273 ? 19.484 25.109 9.203 1 93.31 273 LYS B C 1
ATOM 4575 O O . LYS B 1 273 ? 19.328 24.266 8.32 1 93.31 273 LYS B O 1
ATOM 4580 N N . LEU B 1 274 ? 19.031 26.297 9.055 1 95.12 274 LEU B N 1
ATOM 4581 C CA . LEU B 1 274 ? 18.234 26.719 7.914 1 95.12 274 LEU B CA 1
ATOM 4582 C C . LEU B 1 274 ? 19.109 27.375 6.848 1 95.12 274 LEU B C 1
ATOM 4584 O O . LEU B 1 274 ? 20.328 27.422 6.984 1 95.12 274 LEU B O 1
ATOM 4588 N N . GLU B 1 275 ? 18.484 27.719 5.711 1 93.81 275 GLU B N 1
ATOM 4589 C CA . GLU B 1 275 ? 19.188 28.359 4.609 1 93.81 275 GLU B CA 1
ATOM 4590 C C . GLU B 1 275 ? 19.781 29.703 5.039 1 93.81 275 GLU B C 1
ATOM 4592 O O . GLU B 1 275 ? 19.219 30.391 5.898 1 93.81 275 GLU B O 1
ATOM 4597 N N . LYS B 1 276 ? 20.844 30.172 4.406 1 92.75 276 LYS B N 1
ATOM 4598 C CA . LYS B 1 276 ? 21.547 31.391 4.75 1 92.75 276 LYS B CA 1
ATOM 4599 C C . LYS B 1 276 ? 20.656 32.625 4.57 1 92.75 276 LYS B C 1
ATOM 4601 O O . LYS B 1 276 ? 20.75 33.594 5.332 1 92.75 276 LYS B O 1
ATOM 4606 N N . GLU B 1 277 ? 19.828 32.5 3.576 1 91.5 277 GLU B N 1
ATOM 4607 C CA . GLU B 1 277 ? 18.906 33.625 3.307 1 91.5 277 GLU B CA 1
ATOM 4608 C C . GLU B 1 277 ? 17.969 33.844 4.48 1 91.5 277 GLU B C 1
ATOM 4610 O O . GLU B 1 277 ? 17.641 35 4.805 1 91.5 277 GLU B O 1
ATOM 4615 N N . ILE B 1 278 ? 17.547 32.844 5.137 1 92.44 278 ILE B N 1
ATOM 4616 C CA . ILE B 1 278 ? 16.641 32.938 6.266 1 92.44 278 ILE B CA 1
ATOM 4617 C C . ILE B 1 278 ? 17.391 33.344 7.52 1 92.44 278 ILE B C 1
ATOM 4619 O O . ILE B 1 278 ? 16.875 34.125 8.328 1 92.44 278 ILE B O 1
ATOM 4623 N N . GLN B 1 279 ? 18.625 32.875 7.66 1 92.5 279 GLN B N 1
ATOM 4624 C CA . GLN B 1 279 ? 19.453 33.219 8.805 1 92.5 279 GLN B CA 1
ATOM 4625 C C . GLN B 1 279 ? 19.703 34.75 8.844 1 92.5 279 GLN B C 1
ATOM 4627 O O . GLN B 1 279 ? 19.719 35.344 9.914 1 92.5 279 GLN B O 1
ATOM 4632 N N . SER B 1 280 ? 19.859 35.25 7.707 1 91 280 SER B N 1
ATOM 4633 C CA . SER B 1 280 ? 20.172 36.688 7.617 1 91 280 SER B CA 1
ATOM 4634 C C . SER B 1 280 ? 18.938 37.531 7.812 1 91 280 SER B C 1
ATOM 4636 O O . SER B 1 280 ? 19.031 38.719 8.156 1 91 280 SER B O 1
ATOM 4638 N N . ALA B 1 281 ? 17.797 36.969 7.637 1 88.44 281 ALA B N 1
ATOM 4639 C CA . ALA B 1 281 ? 16.547 37.719 7.652 1 88.44 281 ALA B CA 1
ATOM 4640 C C . ALA B 1 281 ? 16.016 37.875 9.07 1 88.44 281 ALA B C 1
ATOM 4642 O O . ALA B 1 281 ? 15.125 38.688 9.328 1 88.44 281 ALA B O 1
ATOM 4643 N N . THR B 1 282 ? 16.578 37.094 9.906 1 86.5 282 THR B N 1
ATOM 4644 C CA . THR B 1 282 ? 16.031 37.125 11.258 1 86.5 282 THR B CA 1
ATOM 4645 C C . THR B 1 282 ? 17.172 37.094 12.289 1 86.5 282 THR B C 1
ATOM 4647 O O . THR B 1 282 ? 18.25 36.594 12 1 86.5 282 THR B O 1
ATOM 4650 N N . GLU B 1 283 ? 16.844 37.688 13.461 1 88.06 283 GLU B N 1
ATOM 4651 C CA . GLU B 1 283 ? 17.781 37.656 14.578 1 88.06 283 GLU B CA 1
ATOM 4652 C C . GLU B 1 283 ? 17.391 36.594 15.594 1 88.06 283 GLU B C 1
ATOM 4654 O O . GLU B 1 283 ? 18.109 36.344 16.562 1 88.06 283 GLU B O 1
ATOM 4659 N N . GLU B 1 284 ? 16.375 35.938 15.297 1 90.06 284 GLU B N 1
ATOM 4660 C CA . GLU B 1 284 ? 15.906 34.875 16.203 1 90.06 284 GLU B CA 1
ATOM 4661 C C . GLU B 1 284 ? 16.75 33.625 16.094 1 90.06 284 GLU B C 1
ATOM 4663 O O . GLU B 1 284 ? 17.25 33.312 15.016 1 90.06 284 GLU B O 1
ATOM 4668 N N . THR B 1 285 ? 16.938 32.969 17.203 1 91.25 285 THR B N 1
ATOM 4669 C CA . THR B 1 285 ? 17.766 31.75 17.234 1 91.25 285 THR B CA 1
ATOM 4670 C C . THR B 1 285 ? 16.938 30.531 16.859 1 91.25 285 THR B C 1
ATOM 4672 O O . THR B 1 285 ? 17.484 29.531 16.391 1 91.25 285 THR B O 1
ATOM 4675 N N . GLU B 1 286 ? 15.602 30.641 17.141 1 93.69 286 GLU B N 1
ATOM 4676 C CA . GLU B 1 286 ? 14.727 29.5 16.859 1 93.69 286 GLU B CA 1
ATOM 4677 C C . GLU B 1 286 ? 13.516 29.938 16.031 1 93.69 286 GLU B C 1
ATOM 4679 O O . GLU B 1 286 ? 12.961 31.016 16.266 1 93.69 286 GLU B O 1
ATOM 4684 N N . LEU B 1 287 ? 13.195 29.156 15.047 1 94.62 287 LEU B N 1
ATOM 4685 C CA . LEU B 1 287 ? 12.016 29.375 14.219 1 94.62 287 LEU B CA 1
ATOM 4686 C C . LEU B 1 287 ? 11.078 28.172 14.281 1 94.62 287 LEU B C 1
ATOM 4688 O O . LEU B 1 287 ? 11.422 27.141 14.867 1 94.62 287 LEU B O 1
ATOM 4692 N N . PHE B 1 288 ? 9.875 28.438 13.766 1 93.75 288 PHE B N 1
ATOM 4693 C CA . PHE B 1 288 ? 8.844 27.406 13.844 1 93.75 288 PHE B CA 1
ATOM 4694 C C . PHE B 1 288 ? 8.273 27.109 12.461 1 93.75 288 PHE B C 1
ATOM 4696 O O . PHE B 1 288 ? 8.273 27.969 11.586 1 93.75 288 PHE B O 1
ATOM 4703 N N . TYR B 1 289 ? 7.859 25.891 12.25 1 94.5 289 TYR B N 1
ATOM 4704 C CA . TYR B 1 289 ? 7.168 25.516 11.023 1 94.5 289 TYR B CA 1
ATOM 4705 C C . TYR B 1 289 ? 6.109 24.453 11.312 1 94.5 289 TYR B C 1
ATOM 4707 O O . TYR B 1 289 ? 6.188 23.734 12.312 1 94.5 289 TYR B O 1
ATOM 4715 N N . ASN B 1 290 ? 5.082 24.422 10.5 1 94.12 290 ASN B N 1
ATOM 4716 C CA . ASN B 1 290 ? 4.055 23.391 10.602 1 94.12 290 ASN B CA 1
ATOM 4717 C C . ASN B 1 290 ? 4.504 22.094 9.945 1 94.12 290 ASN B C 1
ATOM 4719 O O . ASN B 1 290 ? 4.695 22.031 8.734 1 94.12 290 ASN B O 1
ATOM 4723 N N . ARG B 1 291 ? 4.648 21.109 10.688 1 93.94 291 ARG B N 1
ATOM 4724 C CA . ARG B 1 291 ? 5.082 19.812 10.188 1 93.94 291 ARG B CA 1
ATOM 4725 C C . ARG B 1 291 ? 3.988 19.141 9.359 1 93.94 291 ARG B C 1
ATOM 4727 O O . ARG B 1 291 ? 4.277 18.406 8.422 1 93.94 291 ARG B O 1
ATOM 4734 N N . GLY B 1 292 ? 2.799 19.453 9.719 1 91.5 292 GLY B N 1
ATOM 4735 C CA . GLY B 1 292 ? 1.697 18.688 9.156 1 91.5 292 GLY B CA 1
ATOM 4736 C C . GLY B 1 292 ? 1.443 17.375 9.891 1 91.5 292 GLY B C 1
ATOM 4737 O O . GLY B 1 292 ? 2.047 17.125 10.938 1 91.5 292 GLY B O 1
ATOM 4738 N N . VAL B 1 293 ? 0.465 16.703 9.328 1 87.62 293 VAL B N 1
ATOM 4739 C CA . VAL B 1 293 ? 0.097 15.43 9.93 1 87.62 293 VAL B CA 1
ATOM 4740 C C . VAL B 1 293 ? 0.398 14.289 8.961 1 87.62 293 VAL B C 1
ATOM 4742 O O . VAL B 1 293 ? 0.132 14.398 7.766 1 87.62 293 VAL B O 1
#

Sequence (586 aa):
MEPNVRFWITERQSFIQRFVQWTELLDPTNLVISIEKIEKSRQLLLTNEDAFIHDLEDRRVQEAWKRSLSTVHPDNSKLIPVPFRPAALLPFTAPMVSFYTYTTAFNIVNGNASYNRRPHESLLLGTGVIASSSFFGLLPHLLQMRLNNMLLKKALPIIILTHISAMNVVAARSLEPIRGIEVMDKEGNVMGYSRKAGTKAVKDTATSRIVLFGTSAFIPEVFSHFFIRTQFFRQYPWSLWTFKLSCTVLVMGLMVPVSFSMYPQIERIQCNKLEKEIQSATEETELFYNRGVMEPNVRFWITERQSFIQRFVQWTELLDPTNLVISIEKIEKSRQLLLTNEDAFIHDLEDRRVQEAWKRSLSTVHPDNSKLIPVPFRPAALLPFTAPMVSFYTYTTAFNIVNGNASYNRRPHESLLLGTGVIASSSFFGLLPHLLQMRLNNMLLKKALPIIILTHISAMNVVAARSLEPIRGIEVMDKEGNVMGYSRKAGTKAVKDTATSRIVLFGTSAFIPEVFSHFFIRTQFFRQYPWSLWTFKLSCTVLVMGLMVPVSFSMYPQIERIQCNKLEKEIQSATEETELFYNRGV

Secondary structure (DSSP, 8-state):
--HHHHHHHHH--SHHHHHHHHHHHT-GGGGG--HHHHHHHHHHHHH-GGGGTT-TTSHHHHHHHHHHHHHB-TTT-PBPPGGGSGGGHHHHHHHHHHHHHHHHHHHHHTS--GGGGS-SS-------TTSBHHHHHHHHHHHHS---HHHHHHHHHHHHHHHHHHHHHHHHTTHHHHH-EEEE-TT--EEEEEHHHHHHHHHHHHHHHHHHHHHHHHHHHHHHHHHTTSHHHHH-HHHHHHHHHHHHHHHHHHHHHHHHTSS-SEEEEEGGGS-HHHHHH---SEEEEE---/--HHHHHHHHH--SHHHHHHHHHHHT-GGGGG--HHHHHHHHHHHHH-GGGGTT-TTSHHHHHHHHHHHHHB-TTT-PBPPGGGSGGGHHHHHHHHHHHHHHHHHHHHHTS--GGGGS-S--------TTSBHHHHHHHHHHHHS---HHHHHHHHHHHHHHHHHHHHHHHHTTHHHHH-EEEE-TT--EEEEEHHHHHHHHHHHHHHHHHHHHHHHHHHHHHHHHHTTSHHHHH-HHHHHHHHHHHHHHHHHHHHHHHHHSS-SEEEEEGGGS-HHHHHH---SEEEEE---

InterPro domains:
  IPR004686 Tricarboxylate/iron carrier [PF03820] (11-98)
  IPR004686 Tricarboxylate/iron carrier [PF03820] (101-292)
  IPR004686 Tricarboxylate/iron carrier [PTHR11153] (10-293)

Nearest PDB structures (foldseek):
  7u8o-assembly1_j  TM=3.229E-01  e=1.154E+00  Sus scrofa
  7uwd-assembly1_i  TM=2.873E-01  e=1.049E+00  Citrus x limon
  3j9t-assembly1_U  TM=3.126E-01  e=4.373E+00  Saccharomyces cerevisiae
  6wm4-assembly1_1  TM=3.053E-01  e=3.976E+00  Homo sapiens
  7uwd-assembly1_i  TM=2.874E-01  e=1.131E+00  Citrus x limon

=== Feature glossary ===
Key to the feature types in this record:

pLDDT. pLDDT is the predicted lDDT-Cα score: AlphaFold's confidence that the local environment of each residue (all inter-atomic distances within 15 Å) is correctly placed. It is a per-residue number between 0 and 100, with higher meaning more reliable.

Radius of gyration, Cα contacts, bounding box. The geometric summary reports three shape descriptors. Rg (radius of gyration) measures how spread out the Cα atoms are about their centre of mass; compact globular proteins have small Rg, elongated or unfolded ones large. Cα contacts (<8 Å, |i−j|>4) count long-range residue pairs in spatial proximity — high for tightly packed folds, near zero for rods or random coil. The bounding-box extents give the protein's footprint along x, y, z in Å.

Backbone torsions (φ/ψ). Backbone dihedral angles. Every residue except chain termini has a φ (preceding-C → N → Cα → C) and a ψ (N → Cα → C → next-N). They are reported in degrees following the IUPAC sign convention. Secondary structure is essentially a statement about which (φ, ψ) basin each residue occupies.

Contact-map, Ramachandran, and PAE plots. Plot images: a contact map (which residues are close in 3D, as an N×N binary image), a Ramachandran scatter (backbone torsion angles, revealing secondary-structure composition at a glance), and — for AlphaFold structures — a PAE heatmap (pairwise prediction confidence).

Predicted aligned error. Predicted Aligned Error (PAE) is an AlphaFold confidence matrix: entry (i, j) is the expected error in the position of residue j, in ångströms, when the prediction is superimposed on the true structure at residue i. Low PAE within a block of residues means that block is internally rigid and well-predicted; high PAE between two blocks means their relative placement is uncertain even if each block individually is confident.

Secondary structure (3-state, P-SEA). Three-state secondary structure (P-SEA) collapses the eight DSSP classes into helix (a), strand (b), and coil (c). P-SEA assigns these from Cα geometry alone — distances and angles — without requiring backbone oxygens, so it works on any Cα trace.

Solvent-accessible surface area. Solvent-accessible surface area (SASA) is the area in Å² traced out by the centre of a 1.4 Å probe sphere (a water molecule) rolled over the protein's van der Waals surface (Shrake–Rupley / Lee–Richards construction). Buried residues have near-zero SASA; fully exposed residues can exceed 200 Å². The total SASA scales roughly with the number of surface residues.

Foldseek 3Di. The Foldseek 3Di string encodes local tertiary geometry as a 20-letter alphabet — one character per residue — derived from the relative positions of nearby Cα atoms. Unlike the amino-acid sequence, 3Di is a direct function of the 3D structure, so two proteins with the same fold have similar 3Di strings even at low sequence identity.

B-factor. For experimental (PDB) structures, the B-factor (temperature factor) quantifies the positional spread of each atom in the crystal — a combination of thermal vibration and static disorder — in units of Å². High B-factors mark flexible loops or poorly resolved regions; low B-factors mark the rigid, well-ordered core.

mmCIF coordinates. The mmCIF block holds the 3D Cartesian coordinates of each backbone atom (N, Cα, C, O) in ångströms. mmCIF is the PDB's canonical archive format — a tagged-loop text representation of the atomic model.

InterPro / GO / CATH / organism. Functional annotations link the protein to curated databases. InterPro entries identify conserved domains and families by matching the sequence against member-database signatures (Pfam, PROSITE, CDD, …). Gene Ontology (GO) terms describe molecular function, biological process, and cellular component in a controlled vocabulary. CATH places the structure in a hierarchical fold classification (Class/Architecture/Topology/Homologous-superfamily). The organism is the source species.

Rendered structure images. Structure images are PyMOL renders from six orthogonal camera directions. Cartoon representation draws helices as coils and strands as arrows; sticks shows the backbone as bonds; surface shows the solvent-excluded envelope. Rainbow coloring maps sequence position to hue (blue→red, N→C); chain coloring assigns a distinct color per polypeptide.

Sequence. This is the polypeptide sequence — one letter per residue, N-terminus first. Length ranges from a few dozen residues for small domains to over a thousand for large multi-domain proteins.

Secondary structure (8-state, DSSP). The SS8 string is DSSP's per-residue secondary-structure call. α-helix (H) means an i→i+4 H-bond ladder; β-strand (E) means the residue participates in a β-sheet; 3₁₀ (G) and π (I) are tighter and wider helices; T/S are turns/bends; '-' is loop.

Nearest PDB structures. Structural nearest neighbors (via Foldseek easy-search vs the PDB). Reported per hit: target PDB id, E-value, and alignment TM-score. A TM-score above ~0.5 is the conventional threshold for 'same fold'.